Protein AF-A0AAD2MJ11-F1 (afdb_monomer)

Nearest PDB structures (foldseek):
  4pxg-assembly2_B  TM=8.509E-01  e=1.901E-33  Staphylococcus aureus
  4pxg-assembly1_A  TM=8.215E-01  e=5.101E-33  Staphylococcus aureus
  2reu-assembly1_A  TM=8.876E-01  e=6.872E-21  Staphylococcus aureus
  7xm0-assembly2_B  TM=7.958E-01  e=4.486E-22  Staphylococcus aureus
  7xm0-assembly3_C  TM=8.013E-01  e=2.876E-21  Staphylococcus aureus

Organism: Listeria monocytogenes (NCBI:txid1639)

Secondary structure (DSSP, 8-state):
--S-PPPPPHHHHHHHHHHHHHHHHHHHTT-GGG--GGGSSSEEEEEPPTTS-SS--BTTBSS-PPPEEEEE-HHHHHHHHHHHTS----STTTS-S---TTHHHHS-HHHHHHHHHGGGS-BTTB--BHHHHHHHTT----GGGGGGHHHHHHHHHTTPPP-SS----HHHHHTT-EEEEEEEETTEE-S-EEEEE-S-HHHHHH--STT-HHHHHHHHPEEEEEEEEE-PPBPTTSS-B---GGGEEEEEEEEEE--HHHIIIIIHHHHHHHHHHHHH--EEEEEE-TTS-EEEEE-SPPP-SSS-EEEEE-SSS--BS--EEEEEEETTEEEEEEE--EEE-SS--EEES--GGGTTTB-SSEEEPEEEEE-HHHHHHHHGGGG-

Solvent-accessible surface area (backbone atoms only — not comparable to full-atom values): 21725 Å² total; per-residue (Å²): 141,84,89,84,81,84,82,75,50,73,54,56,46,50,50,36,48,53,21,50,49,57,54,49,48,32,48,76,70,41,41,49,49,62,59,34,24,16,78,35,47,40,36,24,46,38,73,63,60,84,91,52,66,85,48,38,87,52,67,94,40,90,69,58,17,63,43,60,41,85,35,69,32,67,50,35,54,52,48,53,44,36,45,74,72,69,62,54,76,84,55,71,84,71,32,45,73,74,86,52,57,71,58,54,76,81,34,53,74,66,54,56,59,47,58,49,50,56,88,49,33,60,49,102,89,47,70,36,21,47,44,54,50,32,59,76,67,66,56,88,78,53,90,84,41,66,90,48,44,67,56,56,51,52,27,55,53,59,67,38,73,94,69,91,66,82,79,69,29,54,60,39,46,26,32,55,46,42,73,42,79,44,56,24,45,80,82,36,68,67,58,62,43,80,70,45,79,55,93,39,50,54,60,59,62,70,49,52,70,81,77,18,76,63,48,53,49,47,37,48,38,22,30,40,38,37,36,31,36,34,63,48,55,68,37,87,100,50,101,47,60,54,82,58,42,71,40,26,28,42,39,43,72,45,79,49,48,63,53,32,64,50,51,74,38,40,33,44,51,43,52,54,54,43,41,48,35,40,66,73,23,38,44,36,36,49,44,60,50,98,86,67,48,78,43,77,47,66,75,58,59,66,67,36,66,72,32,33,38,26,73,44,73,63,45,97,51,87,32,23,29,79,68,48,77,42,83,42,76,59,95,90,37,84,41,82,42,79,47,74,32,35,35,55,46,77,24,56,40,45,72,38,77,63,56,81,93,42,43,85,55,54,31,53,44,23,36,48,29,42,15,42,25,34,17,31,63,37,55,39,69,76,49,52,79,57,75,112

InterPro domains:
  IPR011335 Restriction endonuclease type II-like [SSF52980] (7-85)
  IPR011335 Restriction endonuclease type II-like [SSF52980] (101-387)
  IPR037057 DNA mismatch repair MutH/Type II restriction endonuclease superfamily [G3DSA:3.40.600.10] (3-86)
  IPR037057 DNA mismatch repair MutH/Type II restriction endonuclease superfamily [G3DSA:3.40.600.10] (94-387)

Radius of gyration: 23.98 Å; Cα contacts (8 Å, |Δi|>4): 678; chains: 1; bounding box: 72×64×59 Å

Foldseek 3Di:
DPADDQDQDLLRVLQQVVQVVVCVVCLVVQNNQQAFQQVGFFKGFAADFDVDDQFDDGPPDPDTHGHTDIDGDPLQVVVSCCVRPVVCPPAAQQQALDNDSVVSVVDHPQRSLQVLWVVQADDPVDWDFLVNLCVVLVPDDDPVCLVCSVQVSSCVSSVHDDDPDGRDGSRCRSRVEAEDEFEAEVLAGDDWAFQWFDPFLVVLLPDDLRRDPVLSSLRNYKYWYWYKYAHFADPPPDPDTDSPSRRITTLGIDIDGDGSCCSVPLVNVLSVVVSVCLVVAWAWEWDADPVRHTDIDTDRDDADLSNFKTKDFPDPDWFQADWDWDWDQDPNDTDTDIDDQKHFGPFFHHYHPDDPVCCRGHPRGITGGIGMTGHSVNVSVVCVVSVD

Mean predicted aligned error: 5.8 Å

Structure (mmCIF, N/CA/C/O backbone):
data_AF-A0AAD2MJ11-F1
#
_entry.id   AF-A0AAD2MJ11-F1
#
loop_
_atom_site.group_PDB
_atom_site.id
_atom_site.type_symbol
_atom_site.label_atom_id
_atom_site.label_alt_id
_atom_site.label_comp_id
_atom_site.label_asym_id
_atom_site.label_entity_id
_atom_site.label_seq_id
_atom_site.pdbx_PDB_ins_code
_atom_site.Cartn_x
_atom_site.Cartn_y
_atom_site.Cartn_z
_atom_site.occupancy
_atom_site.B_iso_or_equiv
_atom_site.auth_seq_id
_atom_site.auth_comp_id
_atom_site.auth_asym_id
_atom_site.auth_atom_id
_atom_site.pdbx_PDB_model_num
ATOM 1 N N . PRO A 1 1 ? -9.652 -39.183 17.013 1.00 46.72 1 PRO A N 1
ATOM 2 C CA . PRO A 1 1 ? -9.533 -37.733 16.743 1.00 46.72 1 PRO A CA 1
ATOM 3 C C . PRO A 1 1 ? -10.432 -36.930 17.698 1.00 46.72 1 PRO A C 1
ATOM 5 O O . PRO A 1 1 ? -11.468 -36.403 17.315 1.00 46.72 1 PRO A O 1
ATOM 8 N N . LYS A 1 2 ? -10.053 -36.911 18.975 1.00 45.97 2 LYS A N 1
ATOM 9 C CA . LYS A 1 2 ? -10.355 -35.792 19.868 1.00 45.97 2 LYS A CA 1
ATOM 10 C C . LYS A 1 2 ? -9.049 -34.991 19.938 1.00 45.97 2 LYS A C 1
ATOM 12 O O . LYS A 1 2 ? -7.996 -35.610 19.809 1.00 45.97 2 LYS A O 1
ATOM 17 N N . ASP A 1 3 ? -9.155 -33.670 20.049 1.00 58.31 3 ASP A N 1
ATOM 18 C CA . ASP A 1 3 ? -8.056 -32.694 20.216 1.00 58.31 3 ASP A CA 1
ATOM 19 C C . ASP A 1 3 ? -7.614 -31.948 18.936 1.00 58.31 3 ASP A C 1
ATOM 21 O O . ASP A 1 3 ? -6.434 -31.731 18.678 1.00 58.31 3 ASP A O 1
ATOM 25 N N . THR A 1 4 ? -8.566 -31.514 18.099 1.00 69.62 4 THR A N 1
ATOM 26 C CA . THR A 1 4 ? -8.324 -30.477 17.061 1.00 69.62 4 THR A CA 1
ATOM 27 C C . THR A 1 4 ? -9.515 -29.520 16.947 1.00 69.62 4 THR A C 1
ATOM 29 O O . THR A 1 4 ? -9.911 -29.110 15.858 1.00 69.62 4 THR A O 1
ATOM 32 N N . VAL A 1 5 ? -10.154 -29.213 18.077 1.00 81.44 5 VAL A N 1
ATOM 33 C CA . VAL A 1 5 ? -11.153 -28.141 18.135 1.00 81.44 5 VAL A CA 1
ATOM 34 C C . VAL A 1 5 ? -10.381 -26.840 18.305 1.00 81.44 5 VAL A C 1
ATOM 36 O O . VAL A 1 5 ? -9.675 -26.683 19.295 1.00 81.44 5 VAL A O 1
ATOM 39 N N . LEU A 1 6 ? -10.478 -25.949 17.318 1.00 84.88 6 LEU A N 1
ATOM 40 C CA . LEU A 1 6 ? -9.969 -24.589 17.449 1.00 84.88 6 LEU A CA 1
ATOM 41 C C . LEU A 1 6 ? -11.028 -23.750 18.161 1.00 84.88 6 LEU A C 1
ATOM 43 O O . LEU A 1 6 ? -12.144 -23.600 17.661 1.00 84.88 6 LEU A O 1
ATOM 47 N N . GLU A 1 7 ? -10.680 -23.218 19.324 1.00 88.31 7 GLU A N 1
ATOM 48 C CA . GLU A 1 7 ? -11.548 -22.340 20.099 1.00 88.31 7 GLU A CA 1
ATOM 49 C C . GLU A 1 7 ? -11.386 -20.895 19.623 1.00 88.31 7 GLU A C 1
ATOM 51 O O . GLU A 1 7 ? -10.276 -20.394 19.446 1.00 88.31 7 GLU A O 1
ATOM 56 N N . ILE A 1 8 ? -12.498 -20.203 19.401 1.00 91.81 8 ILE A N 1
ATOM 57 C CA . ILE A 1 8 ?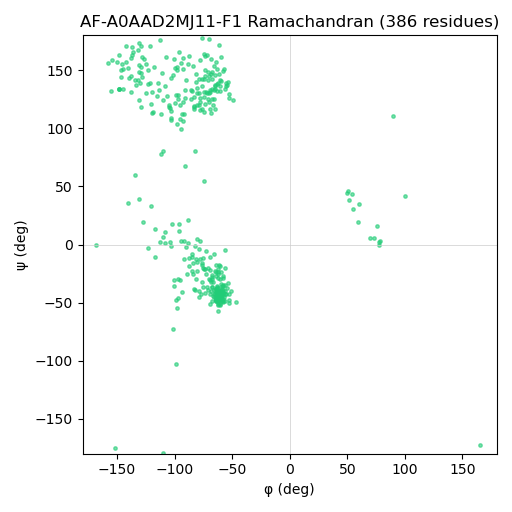 -12.491 -18.782 19.048 1.00 91.81 8 ILE A CA 1
ATOM 58 C C . ILE A 1 8 ? -12.741 -18.000 20.333 1.00 91.81 8 ILE A C 1
ATOM 60 O O . ILE A 1 8 ? -13.725 -18.252 21.023 1.00 91.81 8 ILE A O 1
ATOM 64 N N . SER A 1 9 ? -11.849 -17.062 20.660 1.00 91.25 9 SER A N 1
ATOM 65 C CA . SER A 1 9 ? -12.023 -16.204 21.836 1.00 91.25 9 SER A CA 1
ATOM 66 C C . SER A 1 9 ? -13.232 -15.277 21.676 1.00 91.25 9 SER A C 1
ATOM 68 O O . SER A 1 9 ? -13.556 -14.885 20.556 1.00 91.25 9 SER A O 1
ATOM 70 N N . ASP A 1 10 ? -13.850 -14.840 22.778 1.00 91.75 10 ASP A N 1
ATOM 71 C CA . ASP A 1 10 ? -14.980 -13.893 22.734 1.00 91.75 10 ASP A CA 1
ATOM 72 C C . ASP A 1 10 ? -14.640 -12.609 21.956 1.00 91.75 10 ASP A C 1
ATOM 74 O O . ASP A 1 10 ? -15.459 -12.087 21.200 1.00 91.75 10 ASP A O 1
ATOM 78 N N . LYS A 1 11 ? -13.394 -12.130 22.098 1.00 92.38 11 LYS A N 1
ATOM 79 C CA . LYS A 1 11 ? -12.857 -10.985 21.350 1.00 92.38 11 LYS A CA 1
ATOM 80 C C . LYS A 1 11 ? -12.868 -11.250 19.842 1.00 92.38 11 LYS A C 1
ATOM 82 O O . LYS A 1 11 ? -13.359 -10.427 19.075 1.00 92.38 11 LYS A O 1
ATOM 87 N N . ASP A 1 12 ? -12.314 -12.386 19.419 1.00 94.75 12 ASP A N 1
ATOM 88 C CA . ASP A 1 12 ? -12.241 -12.739 18.000 1.00 94.75 12 ASP A CA 1
ATOM 89 C C . ASP A 1 12 ? -13.630 -13.019 17.415 1.00 94.75 12 ASP A C 1
ATOM 91 O O . ASP A 1 12 ? -13.901 -12.656 16.271 1.00 94.75 12 ASP A O 1
ATOM 95 N N . PHE A 1 13 ? -14.521 -13.628 18.203 1.00 95.62 13 PHE A N 1
ATOM 96 C CA . PHE A 1 13 ? -15.889 -13.924 17.798 1.00 95.62 13 PHE A CA 1
ATOM 97 C C . PHE A 1 13 ? -16.686 -12.650 17.507 1.00 95.62 13 PHE A C 1
ATOM 99 O O . PHE A 1 13 ? -17.352 -12.583 16.474 1.00 95.62 13 PHE A O 1
ATOM 106 N N . GLU A 1 14 ? -16.583 -11.619 18.354 1.00 96.69 14 GLU A N 1
ATOM 107 C CA . GLU A 1 14 ? -17.285 -10.355 18.103 1.00 96.69 14 GLU A CA 1
ATOM 108 C C . GLU A 1 14 ? -16.776 -9.675 16.820 1.00 96.69 14 GLU A C 1
ATOM 110 O O . GLU A 1 14 ? -17.580 -9.187 16.030 1.00 96.69 14 GLU A O 1
ATOM 115 N N . ILE A 1 15 ? -15.467 -9.726 16.536 1.00 97.62 15 ILE A N 1
ATOM 116 C CA . ILE A 1 15 ? -14.908 -9.199 15.276 1.00 97.62 15 ILE A CA 1
ATOM 117 C C . ILE A 1 15 ? -15.440 -9.983 14.066 1.00 97.62 15 ILE A C 1
ATOM 119 O O . ILE A 1 15 ? -15.871 -9.381 13.084 1.00 97.62 15 ILE A O 1
ATOM 123 N N . ILE A 1 16 ? -15.467 -11.319 14.136 1.00 98.06 16 ILE A N 1
ATOM 124 C CA . ILE A 1 16 ? -16.016 -12.173 13.067 1.00 98.06 16 ILE A CA 1
ATOM 125 C C . ILE A 1 16 ? -17.497 -11.867 12.823 1.00 98.06 16 ILE A C 1
ATOM 127 O O . ILE A 1 16 ? -17.944 -11.816 11.675 1.00 98.06 16 ILE A O 1
ATOM 131 N N . LYS A 1 17 ? -18.264 -11.653 13.892 1.00 97.75 17 LYS A N 1
ATOM 132 C CA . LYS A 1 17 ? -19.680 -11.298 13.813 1.00 97.75 17 LYS A CA 1
ATOM 133 C C . LYS A 1 17 ? -19.877 -9.939 13.138 1.00 97.75 17 LYS A C 1
ATOM 135 O O . LYS A 1 17 ? -20.655 -9.861 12.191 1.00 97.75 17 LYS A O 1
ATOM 140 N N . GLN A 1 18 ? -19.134 -8.908 13.545 1.00 97.88 18 GLN A N 1
ATOM 141 C CA . GLN A 1 18 ? -19.165 -7.591 12.895 1.00 97.88 18 GLN A CA 1
ATOM 142 C C . GLN A 1 18 ? -18.796 -7.669 11.406 1.00 97.88 18 GLN A C 1
ATOM 144 O O . GLN A 1 18 ? -19.429 -7.028 10.564 1.00 97.88 18 GLN A O 1
ATOM 149 N N . ASP A 1 19 ? -17.788 -8.474 11.058 1.00 98.50 19 ASP A N 1
ATOM 150 C CA . ASP A 1 19 ? -17.393 -8.698 9.668 1.00 98.50 19 ASP A CA 1
ATOM 151 C C . ASP A 1 19 ? -18.526 -9.341 8.855 1.00 98.50 19 ASP A C 1
ATOM 153 O O . ASP A 1 19 ? -18.838 -8.893 7.747 1.00 98.50 19 ASP A O 1
ATOM 157 N N . TRP A 1 20 ? -19.177 -10.367 9.414 1.00 98.44 20 TRP A N 1
ATOM 158 C CA . TRP A 1 20 ? -20.329 -11.014 8.792 1.00 98.44 20 TRP A CA 1
ATOM 159 C C . TRP A 1 20 ? -21.498 -10.042 8.608 1.00 98.44 20 TRP A C 1
ATOM 161 O O . TRP A 1 20 ? -22.107 -10.020 7.537 1.00 98.44 20 TRP A O 1
ATOM 171 N N . GLU A 1 21 ? -21.794 -9.213 9.612 1.00 98.00 21 GLU A N 1
ATOM 172 C CA . GLU A 1 21 ? -22.843 -8.191 9.548 1.00 98.00 21 GLU A CA 1
ATOM 173 C C . GLU A 1 21 ? -22.541 -7.157 8.458 1.00 98.00 21 GLU A C 1
ATOM 175 O O . GLU A 1 21 ? -23.427 -6.814 7.674 1.00 98.00 21 GLU A O 1
ATOM 180 N N . LYS A 1 22 ? -21.282 -6.714 8.338 1.00 97.44 22 LYS A N 1
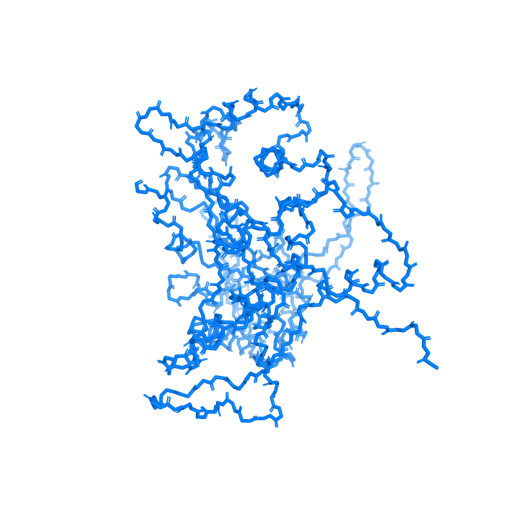ATOM 181 C CA . LYS A 1 22 ? -20.842 -5.774 7.297 1.00 97.44 22 LYS A CA 1
ATOM 182 C C . LYS A 1 22 ? -21.026 -6.346 5.891 1.00 97.44 22 LYS A C 1
ATOM 184 O O . LYS A 1 22 ? -21.562 -5.661 5.020 1.00 97.44 22 LYS A O 1
ATOM 189 N N . ILE A 1 23 ? -20.626 -7.601 5.675 1.00 97.69 23 ILE A N 1
ATOM 190 C CA . ILE A 1 23 ? -20.818 -8.296 4.393 1.00 97.69 23 ILE A CA 1
ATOM 191 C C . ILE A 1 23 ? -22.315 -8.462 4.100 1.00 97.69 23 ILE A C 1
ATOM 193 O O . ILE A 1 23 ? -22.780 -8.122 3.012 1.00 97.69 23 ILE A O 1
ATOM 197 N N . SER A 1 24 ? -23.081 -8.943 5.081 1.00 97.44 24 SER A N 1
ATOM 198 C CA . SER A 1 24 ? -24.516 -9.209 4.937 1.00 97.44 24 SER A CA 1
ATOM 199 C C . SER A 1 24 ? -25.308 -7.937 4.654 1.00 97.44 24 SER A C 1
ATOM 201 O O . SER A 1 24 ? -26.220 -7.952 3.831 1.00 97.44 24 SER A O 1
ATOM 203 N N . LYS A 1 25 ? -24.933 -6.815 5.277 1.00 97.62 25 LYS A N 1
ATOM 204 C CA . LYS A 1 25 ? -25.533 -5.504 5.023 1.00 97.62 25 LYS A CA 1
ATOM 205 C C . LYS A 1 25 ? -25.407 -5.103 3.554 1.00 97.62 25 LYS A C 1
ATOM 207 O O . LYS A 1 25 ? -26.414 -4.761 2.948 1.00 97.62 25 LYS A O 1
ATOM 212 N N . LEU A 1 26 ? -24.213 -5.194 2.964 1.00 96.69 26 LEU A N 1
ATOM 213 C CA . LEU A 1 26 ? -24.007 -4.839 1.553 1.00 96.69 26 LEU A CA 1
ATOM 214 C C . LEU A 1 26 ? -24.791 -5.747 0.601 1.00 96.69 26 LEU A C 1
ATOM 216 O O . LEU A 1 26 ? -25.353 -5.264 -0.378 1.00 96.69 26 LEU A O 1
ATOM 220 N N . ILE A 1 27 ? -24.887 -7.043 0.908 1.00 95.38 27 ILE A N 1
ATOM 221 C CA . ILE A 1 27 ? -25.706 -7.980 0.126 1.00 95.38 27 ILE A CA 1
ATOM 222 C C . ILE A 1 27 ? -27.191 -7.597 0.207 1.00 95.38 27 ILE A C 1
ATOM 224 O O . ILE A 1 27 ? -27.858 -7.507 -0.822 1.00 95.38 27 ILE A O 1
ATOM 228 N N . ASN A 1 28 ? -27.703 -7.331 1.410 1.00 95.94 28 ASN A N 1
ATOM 229 C CA . ASN A 1 28 ? -29.107 -6.971 1.629 1.00 95.94 28 ASN A CA 1
ATOM 230 C C . ASN A 1 28 ? -29.467 -5.597 1.038 1.00 95.94 28 ASN A C 1
ATOM 232 O O . ASN A 1 28 ? -30.601 -5.388 0.615 1.00 95.94 28 ASN A O 1
ATOM 236 N N . GLU A 1 29 ? -28.507 -4.674 0.968 1.00 96.62 29 GLU A N 1
ATOM 237 C CA . GLU A 1 29 ? -28.655 -3.373 0.308 1.00 96.62 29 GLU A CA 1
ATOM 238 C C . GLU A 1 29 ? -28.498 -3.437 -1.222 1.00 96.62 29 GLU A C 1
ATOM 240 O O . GLU A 1 29 ? -28.555 -2.395 -1.870 1.00 96.62 29 GLU A O 1
ATOM 245 N N . SER A 1 30 ? -28.339 -4.628 -1.817 1.00 96.50 30 SER A N 1
ATOM 246 C CA . SER A 1 30 ? -28.119 -4.804 -3.266 1.00 96.50 30 SER A CA 1
ATOM 247 C C . SER A 1 30 ? -26.848 -4.105 -3.783 1.00 96.50 30 SER A C 1
ATOM 249 O O . SER A 1 30 ? -26.834 -3.589 -4.900 1.00 96.50 30 SER A O 1
ATOM 251 N N . LYS A 1 31 ? -25.796 -4.079 -2.950 1.00 96.12 31 LYS A N 1
ATOM 252 C CA . LYS A 1 31 ? -24.481 -3.459 -3.203 1.00 96.12 31 LYS A CA 1
ATOM 253 C C . LYS A 1 31 ? -23.336 -4.473 -3.129 1.00 96.12 31 LYS A C 1
ATOM 255 O O . LYS A 1 31 ? -22.232 -4.172 -2.664 1.00 96.12 31 LYS A O 1
ATOM 260 N N . ALA A 1 32 ? -23.577 -5.721 -3.524 1.00 95.38 32 ALA A N 1
ATOM 261 C CA . ALA A 1 32 ? -22.565 -6.773 -3.439 1.00 95.38 32 ALA A CA 1
ATOM 262 C C . ALA A 1 32 ? -21.336 -6.502 -4.337 1.00 95.38 32 ALA A C 1
ATOM 264 O O . ALA A 1 32 ? -20.279 -7.102 -4.143 1.00 95.38 32 ALA A O 1
ATOM 265 N N . GLU A 1 33 ? -21.448 -5.604 -5.316 1.00 93.75 33 GLU A N 1
ATOM 266 C CA . GLU A 1 33 ? -20.359 -5.163 -6.191 1.00 93.75 33 GLU A CA 1
ATOM 267 C C . GLU A 1 33 ? -19.309 -4.328 -5.457 1.00 93.75 33 GLU A C 1
ATOM 269 O O . GLU A 1 33 ? -18.166 -4.269 -5.906 1.00 93.75 33 GLU A O 1
ATOM 274 N N . GLU A 1 34 ? -19.674 -3.722 -4.325 1.00 95.19 34 GLU A N 1
ATOM 275 C CA . GLU A 1 34 ? -18.769 -2.937 -3.484 1.00 95.19 34 GLU A CA 1
ATOM 276 C C . GLU A 1 34 ? -17.921 -3.820 -2.559 1.00 95.19 34 GLU A C 1
ATOM 278 O O . GLU A 1 34 ? -16.953 -3.342 -1.962 1.00 95.19 34 GLU A O 1
ATOM 283 N N . LEU A 1 35 ? -18.259 -5.111 -2.436 1.00 95.31 35 LEU A N 1
ATOM 284 C CA . LEU A 1 35 ? -17.518 -6.047 -1.599 1.00 95.31 35 LEU A CA 1
ATOM 285 C C . LEU A 1 35 ? -16.065 -6.157 -2.071 1.00 95.31 35 LEU A C 1
ATOM 287 O O . LEU A 1 35 ? -15.802 -6.334 -3.262 1.00 95.31 35 LEU A O 1
ATOM 291 N N . SER A 1 36 ? -15.139 -6.143 -1.116 1.00 93.62 36 SER A N 1
ATOM 292 C CA . SER A 1 36 ? -13.732 -6.522 -1.275 1.00 93.62 36 SER A CA 1
ATOM 293 C C . SER A 1 36 ? -13.231 -7.191 -0.000 1.00 93.62 36 SER A C 1
ATOM 295 O O . SER A 1 36 ? -13.722 -6.911 1.094 1.00 93.62 36 SER A O 1
ATOM 297 N N . GLU A 1 37 ? -12.260 -8.097 -0.107 1.00 94.69 37 GLU A N 1
ATOM 298 C CA . GLU A 1 37 ? -11.766 -8.831 1.065 1.00 94.69 37 GLU A CA 1
ATOM 299 C C . GLU A 1 37 ? -11.084 -7.914 2.105 1.00 94.69 37 GLU A C 1
ATOM 301 O O . GLU A 1 37 ? -11.078 -8.193 3.307 1.00 94.69 37 GLU A O 1
ATOM 306 N N . GLY A 1 38 ? -10.520 -6.791 1.666 1.00 94.75 38 GLY A N 1
ATOM 307 C CA . GLY A 1 38 ? -9.890 -5.783 2.512 1.00 94.75 38 GLY A CA 1
ATOM 308 C C . GLY A 1 38 ? -10.872 -4.943 3.328 1.00 94.75 38 GLY A C 1
ATOM 309 O O . GLY A 1 38 ? -10.425 -4.141 4.143 1.00 94.75 38 GLY A O 1
ATOM 310 N N . MET A 1 39 ? -12.188 -5.092 3.144 1.00 95.50 39 MET A N 1
ATOM 311 C CA . MET A 1 39 ? -13.176 -4.286 3.866 1.00 95.50 39 MET A CA 1
ATOM 312 C C . MET A 1 39 ? -13.456 -4.791 5.290 1.00 95.50 39 MET A C 1
ATOM 314 O O . MET A 1 39 ? -13.891 -4.015 6.140 1.00 95.50 39 MET A O 1
ATOM 318 N N . THR A 1 40 ? -13.193 -6.066 5.569 1.00 97.38 40 THR A N 1
ATOM 319 C CA . THR A 1 40 ? -13.406 -6.739 6.863 1.00 97.38 40 THR A CA 1
ATOM 320 C C . THR A 1 40 ? -12.077 -7.133 7.514 1.00 97.38 40 THR A C 1
ATOM 322 O O . THR A 1 40 ? -11.005 -6.858 6.965 1.00 97.38 40 THR A O 1
ATOM 325 N N . ASN A 1 41 ? -12.125 -7.677 8.729 1.00 97.62 41 ASN A N 1
ATOM 326 C CA . ASN A 1 41 ? -10.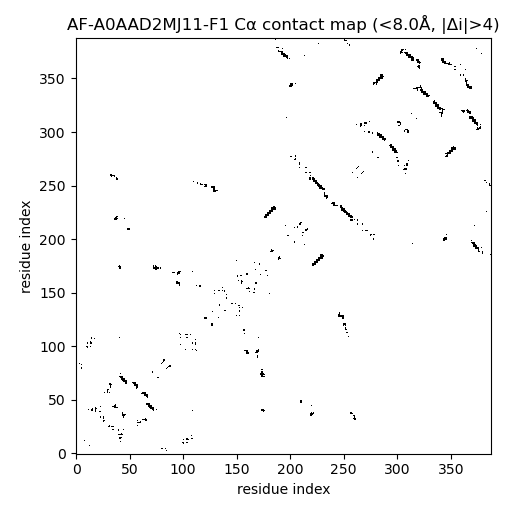962 -7.957 9.564 1.00 97.62 41 ASN A CA 1
ATOM 327 C C . ASN A 1 41 ? -10.564 -9.435 9.542 1.00 97.62 41 ASN A C 1
ATOM 329 O O . ASN A 1 41 ? -9.552 -9.765 8.942 1.00 97.62 41 ASN A O 1
ATOM 333 N N . TYR A 1 42 ? -11.306 -10.337 10.173 1.00 97.75 42 TYR A N 1
ATOM 334 C CA . TYR A 1 42 ? -10.960 -11.760 10.276 1.00 97.75 42 TYR A CA 1
ATOM 335 C C . TYR A 1 42 ? -11.734 -12.615 9.276 1.00 97.75 42 TYR A C 1
ATOM 337 O O . TYR A 1 42 ? -11.162 -13.558 8.725 1.00 97.75 42 TYR A O 1
ATOM 345 N N . LEU A 1 43 ? -12.996 -12.265 9.005 1.00 97.94 43 LEU A N 1
ATOM 346 C CA . LEU A 1 43 ? -13.840 -12.929 8.013 1.00 97.94 43 LEU A CA 1
ATOM 347 C C . LEU A 1 43 ? -13.929 -12.080 6.738 1.00 97.94 43 LEU A C 1
ATOM 349 O O . LEU A 1 43 ? -14.589 -11.047 6.697 1.00 97.94 43 LEU A O 1
ATOM 353 N N . GLY A 1 44 ? -13.255 -12.519 5.684 1.00 95.88 44 GLY A N 1
ATOM 354 C CA . GLY A 1 44 ? -13.265 -11.928 4.352 1.00 95.88 44 GLY A CA 1
ATOM 355 C C . GLY A 1 44 ? -14.382 -12.453 3.453 1.00 95.88 44 GLY A C 1
ATOM 356 O O . GLY A 1 44 ? -14.946 -13.525 3.675 1.00 95.88 44 GLY A O 1
ATOM 357 N N . ALA A 1 45 ? -14.652 -11.700 2.388 1.00 94.62 45 ALA A N 1
ATOM 358 C CA . ALA A 1 45 ? -15.395 -12.163 1.222 1.00 94.62 45 ALA A CA 1
ATOM 359 C C . ALA A 1 45 ? -14.428 -12.268 0.029 1.00 94.62 45 ALA A C 1
ATOM 361 O O . ALA A 1 45 ? -14.356 -11.345 -0.782 1.00 94.62 45 ALA A O 1
ATOM 362 N N . CYS A 1 46 ? -13.645 -13.346 -0.069 1.00 91.31 46 CYS A N 1
ATOM 363 C CA . CYS A 1 46 ? -12.665 -13.512 -1.147 1.00 91.31 46 CYS A CA 1
ATOM 364 C C . CYS A 1 46 ? -13.350 -13.770 -2.494 1.00 91.31 46 CYS A C 1
ATOM 366 O O . CYS A 1 46 ? -14.428 -14.370 -2.556 1.00 91.31 46 CYS A O 1
ATOM 368 N N . THR A 1 47 ? -12.738 -13.324 -3.593 1.00 87.88 47 THR A N 1
ATOM 369 C CA . THR A 1 47 ? -13.238 -13.673 -4.932 1.00 87.88 47 THR A CA 1
ATOM 370 C C . THR A 1 47 ? -13.006 -15.148 -5.252 1.00 87.88 47 THR A C 1
ATOM 372 O O . THR A 1 47 ? -12.006 -15.739 -4.851 1.00 87.88 47 THR A O 1
ATOM 375 N N . LYS A 1 48 ? -13.935 -15.765 -5.991 1.00 81.31 48 LYS A N 1
ATOM 376 C CA . LYS A 1 48 ? -13.716 -17.099 -6.568 1.00 81.31 48 LYS A CA 1
ATOM 377 C C . LYS A 1 48 ? -12.993 -16.959 -7.914 1.00 81.31 48 LYS A C 1
ATOM 379 O O . LYS A 1 48 ? -13.474 -16.238 -8.786 1.00 81.31 48 LYS A O 1
ATOM 384 N N . ALA A 1 49 ? -11.855 -17.643 -8.051 1.00 59.66 49 ALA A N 1
ATOM 385 C CA . ALA A 1 49 ? -10.969 -17.616 -9.220 1.00 59.66 49 ALA A CA 1
ATOM 386 C C . ALA A 1 49 ? -11.620 -18.113 -10.535 1.00 59.66 49 ALA A C 1
ATOM 388 O O . ALA A 1 49 ? -12.724 -18.665 -10.546 1.00 59.66 49 ALA A O 1
ATOM 389 N N . ALA A 1 50 ? -10.887 -17.925 -11.642 1.00 54.75 50 ALA A N 1
ATOM 390 C CA . ALA A 1 50 ? -11.299 -17.932 -13.055 1.00 54.75 50 ALA A CA 1
ATOM 391 C C . ALA A 1 50 ? -12.023 -19.180 -13.615 1.00 54.75 50 ALA A C 1
ATOM 393 O O . ALA A 1 50 ? -12.464 -19.158 -14.762 1.00 54.75 50 ALA A O 1
ATOM 394 N N . THR A 1 51 ? -12.189 -20.261 -12.848 1.00 52.84 51 THR A N 1
ATOM 395 C CA . THR A 1 51 ? -12.986 -21.427 -13.278 1.00 52.84 51 THR A CA 1
ATOM 396 C C . THR A 1 51 ? -14.500 -21.209 -13.135 1.00 52.84 51 THR A C 1
ATOM 398 O O . THR A 1 51 ? -15.277 -22.090 -13.498 1.00 52.84 51 THR A O 1
ATOM 401 N N . GLY A 1 52 ? -14.931 -20.068 -12.581 1.00 56.88 52 GLY A N 1
ATOM 402 C CA . GLY A 1 52 ? -16.333 -19.655 -12.449 1.00 56.88 52 GLY A CA 1
ATOM 403 C C . GLY A 1 52 ? -16.725 -18.482 -13.356 1.00 56.88 52 GLY A C 1
ATOM 404 O O . GLY A 1 52 ? -15.917 -17.956 -14.117 1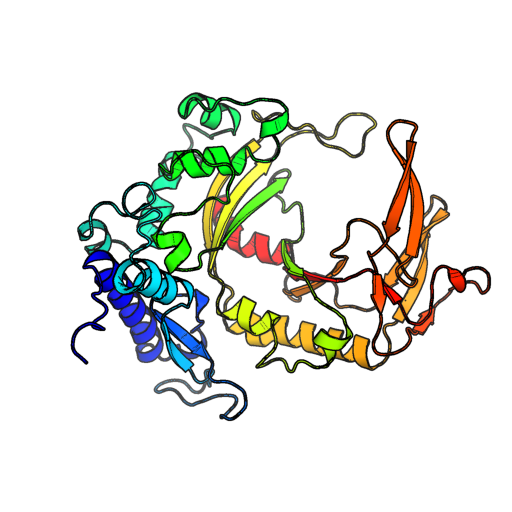.00 56.88 52 GLY A O 1
ATOM 405 N N . ALA A 1 53 ? -17.987 -18.051 -13.272 1.00 62.44 53 ALA A N 1
ATOM 406 C CA . ALA A 1 53 ? -18.469 -16.882 -14.009 1.00 62.44 53 ALA A CA 1
ATOM 407 C C . ALA A 1 53 ? -17.719 -15.605 -13.582 1.00 62.44 53 ALA A C 1
ATOM 409 O O . ALA A 1 53 ? -17.509 -15.383 -12.393 1.00 62.44 53 ALA A O 1
ATOM 410 N N . GLU A 1 54 ? -17.355 -14.731 -14.531 1.00 76.44 54 GLU A N 1
ATOM 411 C CA . GLU A 1 54 ? -16.638 -13.481 -14.211 1.00 76.44 54 GLU A CA 1
ATOM 412 C C . GLU A 1 54 ? -17.459 -12.570 -13.283 1.00 76.44 54 GLU A C 1
ATOM 414 O O . GLU A 1 54 ? -16.881 -11.841 -12.475 1.00 76.44 54 GLU A O 1
ATOM 419 N N . PHE A 1 55 ? -18.787 -12.653 -13.378 1.00 86.50 55 PHE A N 1
ATOM 420 C CA . PHE A 1 55 ? -19.750 -11.932 -12.558 1.00 86.50 55 PHE A CA 1
ATOM 421 C C . PHE A 1 55 ? -20.966 -12.816 -12.243 1.00 86.50 55 PHE A C 1
ATOM 423 O O . PHE A 1 55 ? -21.274 -13.745 -12.990 1.00 86.50 55 PHE A O 1
ATOM 430 N N . THR A 1 56 ? -21.678 -12.506 -11.161 1.00 90.19 56 THR A N 1
ATOM 431 C CA . THR A 1 56 ? -22.921 -13.178 -10.746 1.00 90.19 56 THR A CA 1
ATOM 432 C C . THR A 1 56 ? -24.075 -12.179 -10.648 1.00 90.19 56 THR A C 1
ATOM 434 O O . THR A 1 56 ? -23.872 -10.976 -10.772 1.00 90.19 56 THR A O 1
ATOM 437 N N . THR A 1 57 ? -25.301 -12.662 -10.467 1.00 92.12 57 THR A N 1
ATOM 438 C CA . THR A 1 57 ? -26.468 -11.820 -10.173 1.00 92.12 57 THR A CA 1
ATOM 439 C C . THR A 1 57 ? -26.562 -11.516 -8.681 1.00 92.12 57 THR A C 1
ATOM 441 O O . THR A 1 57 ? -26.146 -12.328 -7.853 1.00 92.12 57 THR A O 1
ATOM 444 N N . GLN A 1 58 ? -27.182 -10.388 -8.351 1.00 93.12 58 GLN A N 1
ATOM 445 C CA . GLN A 1 58 ? -27.659 -10.066 -7.008 1.00 93.12 58 GLN A CA 1
ATOM 446 C C . GLN A 1 58 ? -29.140 -9.683 -7.070 1.00 93.12 58 GLN A C 1
ATOM 448 O O . GLN A 1 58 ? -29.660 -9.358 -8.136 1.00 93.12 58 GLN A O 1
ATOM 453 N N . VAL A 1 59 ? -29.833 -9.763 -5.939 1.00 91.56 59 VAL A N 1
ATOM 454 C CA . VAL A 1 59 ? -31.227 -9.313 -5.843 1.00 91.56 59 VAL A CA 1
ATOM 455 C C . VAL A 1 59 ? -31.245 -7.783 -5.856 1.00 91.56 59 VAL A C 1
ATOM 457 O O . VAL A 1 59 ? -30.327 -7.172 -5.329 1.00 91.56 59 VAL A O 1
ATOM 460 N N . GLY A 1 60 ? -32.262 -7.168 -6.464 1.00 91.44 60 GLY A N 1
ATOM 461 C CA . GLY A 1 60 ? -32.520 -5.725 -6.337 1.00 91.44 60 GLY A CA 1
ATOM 462 C C . GLY A 1 60 ? -31.626 -4.786 -7.158 1.00 91.44 60 GLY A C 1
ATOM 463 O O . GLY A 1 60 ? -31.850 -3.580 -7.120 1.00 91.44 60 GLY A O 1
ATOM 464 N N . SER A 1 61 ? -30.663 -5.301 -7.930 1.00 93.38 61 SER A N 1
ATOM 465 C CA . SER A 1 61 ? -29.786 -4.497 -8.794 1.00 93.38 61 SER A CA 1
ATOM 466 C C . SER A 1 61 ? -29.414 -5.248 -10.076 1.00 93.38 61 SER A C 1
ATOM 468 O O . SER A 1 61 ? -29.205 -6.461 -10.062 1.00 93.38 61 SER A O 1
ATOM 470 N N . GLU A 1 62 ? -29.307 -4.523 -11.194 1.00 93.38 62 GLU A N 1
ATOM 471 C CA . GLU A 1 62 ? -28.796 -5.062 -12.466 1.00 93.38 62 GLU A CA 1
ATOM 472 C C . GLU A 1 62 ? -27.261 -5.112 -12.513 1.00 93.38 62 GLU A C 1
ATOM 474 O O . GLU A 1 62 ? -26.681 -5.797 -13.364 1.00 93.38 62 GLU A O 1
ATOM 479 N N . ILE A 1 63 ? -26.588 -4.404 -11.598 1.00 91.38 63 ILE A N 1
ATOM 480 C CA . ILE A 1 63 ? -25.130 -4.407 -11.502 1.00 91.38 63 ILE A CA 1
ATOM 481 C C . ILE A 1 63 ? -24.688 -5.798 -11.060 1.00 91.38 63 ILE A C 1
ATOM 483 O O . ILE A 1 63 ? -25.140 -6.323 -10.043 1.00 91.38 63 ILE A O 1
ATOM 487 N N . LYS A 1 64 ? -23.795 -6.411 -11.839 1.00 90.94 64 LYS A N 1
ATOM 488 C CA . LYS A 1 64 ? -23.333 -7.776 -11.592 1.00 90.94 64 LYS A CA 1
ATOM 489 C C . LYS A 1 64 ? -22.053 -7.764 -10.747 1.00 90.94 64 LYS A C 1
ATOM 491 O O . LYS A 1 64 ? -21.020 -7.324 -11.254 1.00 90.94 64 LYS A O 1
ATOM 496 N N . PRO A 1 65 ? -22.076 -8.243 -9.491 1.00 91.44 65 PRO A N 1
ATOM 497 C CA . PRO A 1 65 ? -20.883 -8.322 -8.652 1.00 91.44 65 PRO A CA 1
ATOM 498 C C . PRO A 1 65 ? -19.944 -9.459 -9.066 1.00 91.44 65 PRO A C 1
ATOM 500 O O . PRO A 1 65 ? -20.334 -10.410 -9.750 1.00 91.44 65 PRO A O 1
ATOM 503 N N . LYS A 1 66 ? -18.700 -9.405 -8.582 1.00 89.31 66 LYS A N 1
ATOM 504 C CA . LYS A 1 66 ? -17.797 -10.564 -8.596 1.00 89.31 66 LYS A CA 1
ATOM 505 C C . LYS A 1 66 ? -18.345 -11.674 -7.684 1.00 89.31 66 LYS A C 1
ATOM 507 O O . LYS A 1 66 ? -18.770 -11.366 -6.571 1.00 89.31 66 LYS A O 1
ATOM 512 N N . PRO A 1 67 ? -18.312 -12.958 -8.089 1.00 90.81 67 PRO A N 1
ATOM 513 C CA . PRO A 1 67 ? -18.666 -14.044 -7.182 1.00 90.81 67 PRO A CA 1
ATOM 514 C C . PRO A 1 67 ? -17.652 -14.138 -6.039 1.00 90.81 67 PRO A C 1
ATOM 516 O O . PRO A 1 67 ? -16.438 -14.143 -6.264 1.00 90.81 67 PRO A O 1
ATOM 519 N N . ARG A 1 68 ? -18.157 -14.245 -4.808 1.00 92.44 68 ARG A N 1
ATOM 520 C CA . ARG A 1 68 ? -17.343 -14.301 -3.590 1.00 92.44 68 ARG A CA 1
ATOM 521 C C . ARG A 1 68 ? -17.707 -15.499 -2.710 1.00 92.44 68 ARG A C 1
ATOM 523 O O . ARG A 1 68 ? -18.764 -16.111 -2.871 1.00 92.44 68 ARG A O 1
ATOM 530 N N . ALA A 1 69 ? -16.806 -15.861 -1.807 1.00 93.44 69 ALA A N 1
ATOM 531 C CA . ALA A 1 69 ? -17.036 -16.807 -0.719 1.00 93.44 69 ALA A CA 1
ATOM 532 C C . ALA A 1 69 ? -16.548 -16.213 0.598 1.00 93.44 69 ALA A C 1
ATOM 534 O O . ALA A 1 69 ? -15.630 -15.399 0.611 1.00 93.44 69 ALA A O 1
ATOM 535 N N . TYR A 1 70 ? -17.135 -16.666 1.703 1.00 96.31 70 TYR A N 1
ATOM 536 C CA . TYR A 1 70 ? -16.550 -16.417 3.011 1.00 96.31 70 TYR A CA 1
ATOM 537 C C . TYR A 1 70 ? -15.197 -17.122 3.124 1.00 96.31 70 TYR A C 1
ATOM 539 O O . TYR A 1 70 ? -15.072 -18.302 2.785 1.00 96.31 70 TYR A O 1
ATOM 547 N N . SER A 1 71 ? -14.204 -16.405 3.630 1.00 94.94 71 SER A N 1
ATOM 548 C CA . SER A 1 71 ? -12.879 -16.931 3.942 1.00 94.94 71 SER A CA 1
ATOM 549 C C . SER A 1 71 ? -12.386 -16.330 5.249 1.00 94.94 71 SER A C 1
ATOM 551 O O . SER A 1 71 ? -12.612 -15.158 5.527 1.00 94.94 71 SER A O 1
ATOM 553 N N . PHE A 1 72 ? -11.682 -17.109 6.062 1.00 96.81 72 PHE A N 1
ATOM 554 C CA . PHE A 1 72 ? -10.904 -16.520 7.145 1.00 96.81 72 PHE A CA 1
ATOM 555 C C . PHE A 1 72 ? -9.575 -16.010 6.599 1.00 96.81 72 PHE A C 1
ATOM 557 O O . PHE A 1 72 ? -8.948 -16.686 5.778 1.00 96.81 72 PHE A O 1
ATOM 564 N N . LYS A 1 73 ? -9.121 -14.844 7.071 1.00 95.69 73 LYS A N 1
ATOM 565 C CA . LYS A 1 73 ? -7.796 -14.338 6.704 1.00 95.69 73 LYS A CA 1
ATOM 566 C C . LYS A 1 73 ? -6.709 -15.312 7.150 1.00 95.69 73 LYS A C 1
ATOM 568 O O . LYS A 1 73 ? -6.755 -15.886 8.241 1.00 95.69 73 LYS A O 1
ATOM 573 N N . THR A 1 74 ? -5.690 -15.465 6.313 1.00 93.81 74 THR A N 1
ATOM 574 C CA . THR A 1 74 ? -4.618 -16.443 6.520 1.00 93.81 74 THR A CA 1
ATOM 575 C C . THR A 1 74 ? -3.870 -16.196 7.826 1.00 93.81 74 THR A C 1
ATOM 577 O O . THR A 1 74 ? -3.578 -17.142 8.557 1.00 93.81 74 THR A O 1
ATOM 580 N N . LYS A 1 75 ? -3.580 -14.933 8.164 1.00 93.12 75 LYS A N 1
ATOM 581 C CA . LYS A 1 75 ? -2.929 -14.597 9.440 1.00 93.12 75 LYS A CA 1
ATOM 582 C C . LYS A 1 75 ? -3.766 -14.946 10.669 1.00 93.12 75 LYS A C 1
ATOM 584 O O . LYS A 1 7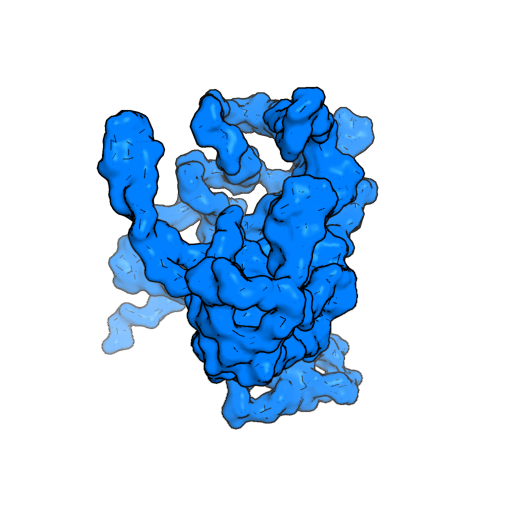5 ? -3.188 -15.397 11.652 1.00 93.12 75 LYS A O 1
ATOM 589 N N . PHE A 1 76 ? -5.088 -14.800 10.606 1.00 95.06 76 PHE A N 1
ATOM 590 C CA . PHE A 1 76 ? -5.978 -15.189 11.699 1.00 95.06 76 PHE A CA 1
ATOM 591 C C . PHE A 1 76 ? -5.910 -16.698 11.972 1.00 95.06 76 PHE A C 1
ATOM 593 O O . PHE A 1 76 ? -5.631 -17.110 13.096 1.00 95.06 76 PHE A O 1
ATOM 600 N N . ILE A 1 77 ? -6.066 -17.525 10.934 1.00 93.62 77 ILE A N 1
ATOM 601 C CA . ILE A 1 77 ? -5.987 -18.988 11.070 1.00 93.62 77 ILE A CA 1
ATOM 602 C C . ILE A 1 77 ? -4.600 -19.440 11.533 1.00 93.62 77 ILE A C 1
ATOM 604 O O . ILE A 1 77 ? -4.492 -20.288 12.417 1.00 93.62 77 ILE A O 1
ATOM 608 N N . ASN A 1 78 ? -3.536 -18.861 10.973 1.00 90.88 78 ASN A N 1
ATOM 609 C CA . ASN A 1 78 ? -2.173 -19.194 11.380 1.00 90.88 78 ASN A CA 1
ATOM 610 C C . ASN A 1 78 ? -1.934 -18.896 12.863 1.00 90.88 78 ASN A C 1
ATOM 612 O O . ASN A 1 78 ? -1.276 -19.686 13.533 1.00 90.88 78 ASN A O 1
ATOM 616 N N . GLU A 1 79 ? -2.478 -17.795 13.384 1.00 89.00 79 GLU A N 1
ATOM 617 C CA . GLU A 1 79 ? -2.371 -17.474 14.807 1.00 89.00 79 GLU A CA 1
ATOM 618 C C . GLU A 1 79 ? -3.114 -18.496 15.677 1.00 89.00 79 GLU A C 1
ATOM 620 O O . GLU A 1 79 ? -2.555 -18.970 16.667 1.00 89.00 79 GLU A O 1
ATOM 625 N N . LEU A 1 80 ? -4.324 -18.917 15.287 1.00 88.94 80 LEU A N 1
ATOM 626 C CA . LEU A 1 80 ? -5.057 -19.975 15.997 1.00 88.94 80 LEU A CA 1
ATOM 627 C C . LEU A 1 80 ? -4.272 -21.296 16.024 1.00 88.94 80 LEU A C 1
ATOM 629 O O . LEU A 1 80 ? -4.136 -21.917 17.076 1.00 88.94 80 LEU A O 1
ATOM 633 N N . ILE A 1 81 ? -3.694 -21.705 14.890 1.00 88.56 81 ILE A N 1
ATOM 634 C CA . ILE A 1 81 ? -2.874 -22.924 14.799 1.00 88.56 81 ILE A CA 1
ATOM 635 C C . ILE A 1 81 ? -1.618 -22.803 15.674 1.00 88.56 81 ILE A C 1
ATOM 637 O O . ILE A 1 81 ? -1.301 -23.715 16.441 1.00 88.56 81 ILE A O 1
ATOM 641 N N . ASN A 1 82 ? -0.902 -21.681 15.583 1.00 84.94 82 ASN A N 1
ATOM 642 C CA . ASN A 1 82 ? 0.337 -21.467 16.332 1.00 84.94 82 ASN A CA 1
ATOM 643 C C . ASN A 1 82 ? 0.108 -21.486 17.847 1.00 84.94 82 ASN A C 1
ATOM 645 O O . ASN A 1 82 ? 0.912 -22.061 18.582 1.00 84.94 82 ASN A O 1
ATOM 649 N N . THR A 1 83 ? -0.985 -20.877 18.302 1.00 82.19 83 THR A N 1
ATOM 650 C CA . THR A 1 83 ? -1.306 -20.755 19.728 1.00 82.19 83 THR A CA 1
ATOM 651 C C . THR A 1 83 ? -1.895 -22.042 20.302 1.00 82.19 83 THR A C 1
ATOM 653 O O . THR A 1 83 ? -1.446 -22.485 21.356 1.00 82.19 83 THR A O 1
ATOM 656 N N . GLN A 1 84 ? -2.843 -22.682 19.610 1.00 84.88 84 GLN A N 1
ATOM 657 C CA . GLN A 1 84 ? -3.623 -23.792 20.177 1.00 84.88 84 GLN A CA 1
ATOM 658 C C . GLN A 1 84 ? -3.103 -25.1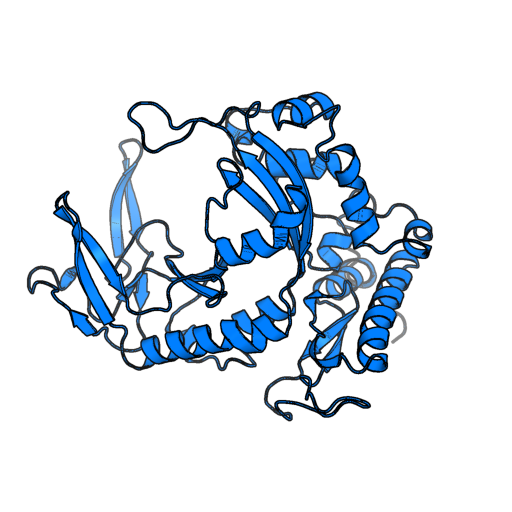81 19.810 1.00 84.88 84 GLN A C 1
ATOM 660 O O . GLN A 1 84 ? -3.263 -26.111 20.594 1.00 84.88 84 GLN A O 1
ATOM 665 N N . ILE A 1 85 ? -2.477 -25.341 18.640 1.00 83.94 85 ILE A N 1
ATOM 666 C CA . ILE A 1 85 ? -1.971 -26.647 18.185 1.00 83.94 85 ILE A CA 1
ATOM 667 C C . ILE A 1 85 ? -0.474 -26.768 18.464 1.00 83.94 85 ILE A C 1
ATOM 669 O O . ILE A 1 85 ? -0.016 -27.779 18.988 1.00 83.94 85 ILE A O 1
ATOM 673 N N . ILE A 1 86 ? 0.301 -25.742 18.105 1.00 83.00 86 ILE A N 1
ATOM 674 C CA . ILE A 1 86 ? 1.766 -25.785 18.226 1.00 83.00 86 ILE A CA 1
ATOM 675 C C . ILE A 1 86 ? 2.224 -25.414 19.648 1.00 83.00 86 ILE A C 1
ATOM 677 O O . ILE A 1 86 ? 3.294 -25.842 20.076 1.00 83.00 86 ILE A O 1
ATOM 681 N N . GLY A 1 87 ? 1.426 -24.645 20.399 1.00 71.94 87 GLY A N 1
ATOM 682 C CA . GLY A 1 87 ? 1.773 -24.181 21.749 1.00 71.94 87 GLY A CA 1
ATOM 683 C C . GLY A 1 87 ? 2.798 -23.039 21.769 1.00 71.94 87 GLY A C 1
ATOM 684 O O . GLY A 1 87 ? 3.389 -22.737 22.808 1.00 71.94 87 GLY A O 1
ATOM 685 N N . ASN A 1 88 ? 3.013 -22.377 20.629 1.00 69.00 88 ASN A N 1
ATOM 686 C CA . ASN A 1 88 ? 3.903 -21.229 20.512 1.00 69.00 88 ASN A CA 1
ATOM 687 C C . ASN A 1 88 ? 3.171 -19.953 20.951 1.00 69.00 88 ASN A C 1
ATOM 689 O O . ASN A 1 88 ? 2.725 -19.155 20.128 1.00 69.00 88 ASN A O 1
ATOM 693 N N . ASN A 1 89 ? 3.094 -19.729 22.264 1.00 61.47 89 ASN A N 1
ATOM 694 C CA . ASN A 1 89 ? 2.525 -18.516 22.869 1.00 61.47 89 ASN A CA 1
ATOM 695 C C . ASN A 1 89 ? 3.460 -17.302 22.731 1.00 61.47 89 ASN A C 1
ATOM 697 O O . ASN A 1 89 ? 3.843 -16.670 23.716 1.00 61.47 89 ASN A O 1
ATOM 701 N N . HIS A 1 90 ? 3.879 -16.975 21.509 1.00 53.62 90 HIS A N 1
ATOM 702 C CA . HIS A 1 90 ? 4.964 -16.023 21.291 1.00 53.62 90 HIS A CA 1
ATOM 703 C C . HIS A 1 90 ? 4.637 -14.556 21.638 1.00 53.62 90 HIS A C 1
ATOM 705 O O . HIS A 1 90 ? 5.578 -13.762 21.711 1.00 53.62 90 HIS A O 1
ATOM 711 N N . SER A 1 91 ? 3.380 -14.152 21.897 1.00 51.81 91 SER A N 1
ATOM 712 C CA . SER A 1 91 ? 3.103 -12.704 22.055 1.00 51.81 91 SER A CA 1
ATOM 713 C C . SER A 1 91 ? 1.749 -12.234 22.621 1.00 51.81 91 SER A C 1
ATOM 715 O O . SER A 1 91 ? 1.565 -11.021 22.744 1.00 51.81 91 SER A O 1
ATOM 717 N N . ALA A 1 92 ? 0.810 -13.115 22.974 1.00 49.25 92 ALA A N 1
ATOM 718 C CA . ALA A 1 92 ? -0.621 -12.767 23.000 1.00 49.25 92 ALA A CA 1
ATOM 719 C C . ALA A 1 92 ? -1.034 -11.597 23.932 1.00 49.25 92 ALA A C 1
ATOM 721 O O . ALA A 1 92 ? -1.693 -10.663 23.492 1.00 49.25 92 ALA A O 1
ATOM 722 N N . ALA A 1 93 ? -0.611 -11.550 25.201 1.00 47.66 93 ALA A N 1
ATOM 723 C CA . ALA A 1 93 ? -1.176 -10.557 26.135 1.00 47.66 93 ALA A CA 1
ATOM 724 C C . ALA A 1 93 ? -0.558 -9.140 26.046 1.00 47.66 93 ALA A C 1
ATOM 726 O O . ALA A 1 93 ? -1.224 -8.137 26.324 1.00 47.66 93 ALA A O 1
ATOM 727 N N . ILE A 1 94 ? 0.720 -9.021 25.660 1.00 51.91 94 ILE A N 1
ATOM 728 C CA . ILE A 1 94 ? 1.466 -7.747 25.757 1.00 51.91 94 ILE A CA 1
ATOM 729 C C . ILE A 1 94 ? 1.263 -6.873 24.503 1.00 51.91 94 ILE A C 1
ATOM 731 O O . ILE A 1 94 ? 1.440 -5.657 24.557 1.00 51.91 94 ILE A O 1
ATOM 735 N N . ASN A 1 95 ? 0.812 -7.464 23.392 1.00 77.75 95 ASN A N 1
ATOM 736 C CA . ASN A 1 95 ? 0.665 -6.775 22.109 1.00 77.75 95 ASN A CA 1
ATOM 737 C C . ASN A 1 95 ? -0.793 -6.514 21.687 1.00 77.75 95 ASN A C 1
ATOM 739 O O . ASN A 1 95 ? -0.979 -5.957 20.617 1.00 77.75 95 ASN A O 1
ATOM 743 N N . SER A 1 96 ? -1.810 -6.881 22.476 1.00 88.69 96 SER A N 1
ATOM 744 C CA . SER A 1 96 ? -3.241 -6.666 22.157 1.00 88.69 96 SER A CA 1
ATOM 745 C C . SER A 1 96 ? -3.634 -5.183 22.259 1.00 88.69 96 SER A C 1
ATOM 747 O O . SER A 1 96 ? -3.339 -4.560 23.283 1.00 88.69 96 SER A O 1
ATOM 749 N N . ILE A 1 97 ? -4.301 -4.605 21.254 1.00 91.44 97 ILE A N 1
ATOM 750 C CA . ILE A 1 97 ? -4.838 -3.224 21.324 1.00 91.44 97 ILE A CA 1
ATOM 751 C C . ILE A 1 97 ? -6.200 -3.203 22.020 1.00 91.44 97 ILE A C 1
ATOM 753 O O . ILE A 1 97 ? -6.477 -2.286 22.799 1.00 91.44 97 ILE A O 1
ATOM 757 N N . VAL A 1 98 ? -7.026 -4.216 21.759 1.00 90.94 98 VAL A N 1
ATOM 758 C CA . VAL A 1 98 ? -8.319 -4.404 22.419 1.00 90.94 98 VAL A CA 1
ATOM 759 C C . VAL A 1 98 ? -8.048 -5.097 23.750 1.00 90.94 98 VAL A C 1
ATOM 761 O O . VAL A 1 98 ? -7.439 -6.170 23.771 1.00 90.94 98 VAL A O 1
ATOM 764 N N . LYS A 1 99 ? -8.403 -4.462 24.870 1.00 84.06 99 LYS A N 1
ATOM 765 C CA . LYS A 1 99 ? -8.108 -5.004 26.209 1.00 84.06 99 LYS A CA 1
ATOM 766 C C . LYS A 1 99 ? -9.319 -5.676 26.837 1.00 84.06 99 LYS A C 1
ATOM 768 O O . LYS A 1 99 ? -9.140 -6.634 27.582 1.00 84.06 99 LYS A O 1
ATOM 773 N N . ASP A 1 100 ? -10.516 -5.206 26.504 1.00 85.12 100 ASP A N 1
ATOM 774 C CA . ASP A 1 100 ? -11.782 -5.804 26.914 1.00 85.12 100 ASP A CA 1
ATOM 775 C C . ASP A 1 100 ? -12.640 -6.097 25.674 1.00 85.12 100 ASP A C 1
ATOM 777 O O . ASP A 1 100 ? -12.854 -5.224 24.833 1.00 85.12 100 ASP A O 1
ATOM 781 N N . ALA A 1 101 ? -13.162 -7.322 25.567 1.00 85.38 101 ALA A N 1
ATOM 782 C CA . ALA A 1 101 ? -14.082 -7.712 24.500 1.00 85.38 101 ALA A CA 1
ATOM 783 C C . ALA A 1 101 ? -15.368 -6.861 24.496 1.00 85.38 101 ALA A C 1
ATOM 785 O O . ALA A 1 101 ? -15.988 -6.689 23.451 1.00 85.38 101 ALA A O 1
ATOM 786 N N . ASN A 1 102 ? -15.753 -6.261 25.628 1.00 89.75 102 ASN A N 1
ATOM 787 C CA . ASN A 1 102 ? -16.884 -5.334 25.673 1.00 89.75 102 ASN A CA 1
ATOM 788 C C . ASN A 1 102 ? -16.657 -4.057 24.847 1.00 89.75 102 ASN A C 1
ATOM 790 O O . ASN A 1 102 ? -17.643 -3.464 24.408 1.00 89.75 102 ASN A O 1
ATOM 794 N N . GLU A 1 103 ? -15.404 -3.643 24.584 1.00 91.19 103 GLU A N 1
ATOM 795 C CA . GLU A 1 103 ? -15.117 -2.515 23.678 1.00 91.19 103 GLU A CA 1
ATOM 796 C C . GLU A 1 103 ? -15.698 -2.780 22.277 1.00 91.19 103 GLU A C 1
ATOM 798 O O . GLU A 1 103 ? -16.209 -1.855 21.640 1.00 91.19 103 GLU A O 1
ATOM 803 N N . LEU A 1 104 ? -15.686 -4.050 21.846 1.00 93.94 104 LEU A N 1
ATOM 804 C CA . LEU A 1 104 ? -16.169 -4.500 20.541 1.00 93.94 104 LEU A CA 1
ATOM 805 C C . LEU A 1 104 ? -17.697 -4.597 20.452 1.00 93.94 104 LEU A C 1
ATOM 807 O O . LEU A 1 104 ? -18.243 -4.684 19.364 1.00 93.94 104 LEU A O 1
ATOM 811 N N . LYS A 1 105 ? -18.437 -4.533 21.561 1.00 90.44 105 LYS A N 1
ATOM 812 C CA . LYS A 1 105 ? -19.912 -4.546 21.486 1.00 90.44 105 LYS A CA 1
ATOM 813 C C . LYS A 1 105 ? -20.480 -3.259 20.893 1.00 90.44 105 LYS A C 1
ATOM 815 O O . LYS A 1 105 ? -21.553 -3.279 20.303 1.00 90.44 105 LYS A O 1
ATOM 820 N N . ASN A 1 106 ? -19.770 -2.147 21.084 1.00 91.00 106 ASN A N 1
ATOM 821 C CA . ASN A 1 106 ? -20.222 -0.812 20.685 1.00 91.00 106 ASN A CA 1
ATOM 822 C C . ASN A 1 106 ? -19.332 -0.164 19.619 1.00 91.00 106 ASN A C 1
ATOM 824 O O . ASN A 1 106 ? -19.700 0.882 19.097 1.00 91.00 106 ASN A O 1
ATOM 828 N N . ASN A 1 107 ? -18.161 -0.738 19.334 1.00 95.50 107 ASN A N 1
ATOM 829 C CA . ASN A 1 107 ? -17.200 -0.187 18.386 1.00 95.50 107 ASN A CA 1
ATOM 830 C C . ASN A 1 107 ? -16.613 -1.309 17.530 1.00 95.50 107 ASN A C 1
ATOM 832 O O . ASN A 1 107 ? -16.347 -2.412 18.006 1.00 95.50 107 ASN A O 1
ATOM 836 N N . SER A 1 108 ? -16.336 -1.004 16.275 1.00 96.56 108 SER A N 1
ATOM 837 C CA . SER A 1 108 ? -15.498 -1.830 15.416 1.00 96.56 108 SER A CA 1
ATOM 838 C C . SER A 1 108 ? -14.036 -1.825 15.869 1.00 96.56 108 SER A C 1
ATOM 840 O O . SER A 1 108 ? -13.569 -0.903 16.547 1.00 96.56 108 SER A O 1
ATOM 842 N N . LEU A 1 109 ? -13.275 -2.837 15.442 1.00 97.25 109 LEU A N 1
ATOM 843 C CA . LEU A 1 109 ? -11.822 -2.869 15.637 1.00 97.25 109 LEU A CA 1
ATOM 844 C C . LEU A 1 109 ? -11.157 -1.585 15.106 1.00 97.25 109 LEU A C 1
ATOM 846 O O . LEU A 1 109 ? -10.276 -1.017 15.756 1.00 97.25 109 LEU A O 1
ATOM 850 N N . GLU A 1 110 ? -11.591 -1.110 13.939 1.00 97.62 110 GLU A N 1
ATOM 851 C CA . GLU A 1 110 ? -11.101 0.118 13.326 1.00 97.62 110 GLU A CA 1
ATOM 852 C C . GLU A 1 110 ? -11.362 1.349 14.199 1.00 97.62 110 GLU A C 1
ATOM 854 O O . GLU A 1 110 ? -10.440 2.132 14.428 1.00 97.62 110 GLU A O 1
ATOM 859 N N . GLU A 1 111 ? -12.573 1.512 14.734 1.00 97.56 111 GLU A N 1
ATOM 860 C CA . GLU A 1 111 ? -12.918 2.625 15.630 1.00 97.56 111 GLU A CA 1
ATOM 861 C C . GLU A 1 111 ? -12.093 2.590 16.920 1.00 97.56 111 GLU A C 1
ATOM 863 O O . GLU A 1 111 ? -11.575 3.624 17.353 1.00 97.56 111 GLU A O 1
ATOM 868 N N . ILE A 1 112 ? -11.875 1.402 17.494 1.00 97.00 112 ILE A N 1
ATOM 869 C CA . ILE A 1 112 ? -11.016 1.241 18.673 1.00 97.00 112 ILE A CA 1
ATOM 870 C C . ILE A 1 112 ? -9.588 1.686 18.347 1.00 97.00 112 ILE A C 1
ATOM 872 O O . ILE A 1 112 ? -9.009 2.473 19.098 1.00 97.00 112 ILE A O 1
ATOM 876 N N . ILE A 1 113 ? -9.021 1.246 17.221 1.00 97.19 113 ILE A N 1
ATOM 877 C CA . ILE A 1 113 ? -7.665 1.633 16.811 1.00 97.19 113 ILE A CA 1
ATOM 878 C C . ILE A 1 113 ? -7.583 3.143 16.540 1.00 97.19 113 ILE A C 1
ATOM 880 O O . ILE A 1 113 ? -6.667 3.796 17.043 1.00 97.19 113 ILE A O 1
ATOM 884 N N . ILE A 1 114 ? -8.537 3.720 15.799 1.00 97.88 114 ILE A N 1
ATOM 885 C CA . ILE A 1 114 ? -8.576 5.160 15.494 1.00 97.88 114 ILE A CA 1
ATOM 886 C C . ILE A 1 114 ? -8.713 5.998 16.764 1.00 97.88 114 ILE A C 1
ATOM 888 O O . ILE A 1 114 ? -8.016 7.007 16.890 1.00 97.88 114 ILE A O 1
ATOM 892 N N . SER A 1 115 ? -9.518 5.565 17.740 1.00 96.88 115 SER A N 1
ATOM 893 C CA . SER A 1 115 ? -9.710 6.303 18.995 1.00 96.88 115 SER A CA 1
ATOM 894 C C . SER A 1 115 ? -8.406 6.539 19.761 1.00 96.88 115 SER A C 1
ATOM 896 O O . SER A 1 115 ? -8.273 7.553 20.444 1.00 96.88 115 SER A O 1
ATOM 898 N N . ARG A 1 116 ? -7.400 5.664 19.598 1.00 96.56 116 ARG A N 1
ATOM 899 C CA . ARG A 1 116 ? -6.067 5.859 20.191 1.00 96.56 116 ARG A CA 1
ATOM 900 C C . ARG A 1 116 ? -5.322 7.050 19.578 1.00 96.56 116 ARG A C 1
ATOM 902 O O . ARG A 1 116 ? -4.514 7.671 20.261 1.00 96.56 116 ARG A O 1
ATOM 909 N N . PHE A 1 117 ? -5.598 7.394 18.318 1.00 97.75 117 PHE A N 1
ATOM 910 C CA . PHE A 1 117 ? -4.972 8.521 17.620 1.00 97.75 117 PHE A CA 1
ATOM 911 C C . PHE A 1 117 ? -5.717 9.849 17.795 1.00 97.75 117 PHE A C 1
ATOM 913 O O . PHE A 1 117 ? -5.069 10.890 17.708 1.00 97.75 117 PHE A O 1
ATOM 920 N N . LEU A 1 118 ? -7.030 9.832 18.061 1.00 97.00 118 LEU A N 1
ATOM 921 C CA . LEU A 1 118 ? -7.860 11.045 18.174 1.00 97.00 118 LEU A CA 1
ATOM 922 C C . LEU A 1 118 ? -7.296 12.127 19.119 1.00 97.00 118 LEU A C 1
ATOM 924 O O . LEU A 1 118 ? -7.328 13.295 18.734 1.00 97.00 118 LEU A O 1
ATOM 928 N N . PRO A 1 119 ? -6.710 11.809 20.296 1.00 97.50 119 PRO A N 1
ATOM 929 C CA . PRO A 1 119 ? -6.129 12.831 21.178 1.00 97.50 119 PRO A CA 1
ATOM 930 C C . PRO A 1 119 ? -4.977 13.636 20.555 1.00 97.50 119 PRO A C 1
ATOM 932 O O . PRO A 1 119 ? -4.605 14.693 21.069 1.00 97.50 119 PRO A O 1
ATOM 935 N N . PHE A 1 120 ? -4.391 13.125 19.470 1.00 97.50 120 PHE A N 1
ATOM 936 C CA . PHE A 1 120 ? -3.254 13.722 18.774 1.00 97.50 120 PHE A CA 1
ATOM 937 C C . PHE A 1 120 ? -3.645 14.413 17.467 1.00 97.50 120 PHE A C 1
ATOM 939 O O . PHE A 1 120 ? -2.766 14.916 16.769 1.00 97.50 120 PHE A O 1
ATOM 946 N N . TYR A 1 121 ? -4.935 14.449 17.127 1.00 96.88 121 TYR A N 1
ATOM 947 C CA . TYR A 1 121 ? -5.396 15.174 15.948 1.00 96.88 121 TYR A CA 1
ATOM 948 C C . TYR A 1 121 ? -5.232 16.685 16.169 1.00 96.88 121 TYR A C 1
ATOM 950 O O . TYR A 1 121 ? -5.347 17.156 17.309 1.00 96.88 121 TYR A O 1
ATOM 958 N N . PRO A 1 122 ? -4.943 17.459 15.109 1.00 95.06 122 PRO A N 1
ATOM 959 C CA . PRO A 1 122 ? -4.899 18.909 15.190 1.00 95.06 122 PRO A CA 1
ATOM 960 C C . PRO A 1 122 ? -6.207 19.483 15.743 1.00 95.06 122 PRO A C 1
ATOM 962 O O . PRO A 1 122 ? -7.304 19.075 15.373 1.00 95.06 122 PRO A O 1
ATOM 965 N N . THR A 1 123 ? -6.085 20.459 16.634 1.00 94.44 123 THR A N 1
ATOM 966 C CA . THR A 1 123 ? -7.203 21.250 17.154 1.00 94.44 123 THR A CA 1
ATOM 967 C C . THR A 1 123 ? -6.802 22.718 17.178 1.00 94.44 123 THR A C 1
ATOM 969 O O . THR A 1 123 ? -5.613 23.040 17.192 1.00 94.44 123 THR A O 1
ATOM 972 N N . ASN A 1 124 ? -7.774 23.618 17.331 1.00 92.31 124 ASN A N 1
ATOM 973 C CA . ASN A 1 124 ? -7.506 25.050 17.526 1.00 92.31 124 ASN A CA 1
ATOM 974 C C . ASN A 1 124 ? -6.590 25.348 18.729 1.00 92.31 124 ASN A C 1
ATOM 976 O O . ASN A 1 124 ? -6.023 26.431 18.816 1.00 92.31 124 ASN A O 1
ATOM 980 N N . LYS A 1 125 ? -6.467 24.411 19.680 1.00 92.69 125 LYS A N 1
ATOM 981 C CA . LYS A 1 125 ? -5.642 24.567 20.885 1.00 92.69 125 LYS A CA 1
ATOM 982 C C . LYS A 1 125 ? -4.248 23.964 20.741 1.00 92.69 125 LYS A C 1
ATOM 984 O O . LYS A 1 125 ? -3.331 24.418 21.418 1.00 92.69 125 LYS A O 1
ATOM 989 N N . LYS A 1 126 ? -4.095 22.907 19.938 1.00 95.12 126 LYS A N 1
ATOM 990 C CA . LYS A 1 126 ? -2.837 22.169 19.819 1.00 95.12 126 LYS A CA 1
ATOM 991 C C . LYS A 1 126 ? -2.725 21.459 18.478 1.00 95.12 126 LYS A C 1
ATOM 993 O O . LYS A 1 126 ? -3.624 20.716 18.089 1.00 95.12 126 LYS A O 1
ATOM 998 N N . VAL A 1 127 ? -1.568 21.624 17.850 1.00 95.69 127 VAL A N 1
ATOM 999 C CA . VAL A 1 127 ? -1.086 20.797 16.742 1.00 95.69 127 VAL A CA 1
ATOM 1000 C C . VAL A 1 127 ? 0.134 20.044 17.256 1.00 95.69 127 VAL A C 1
ATOM 1002 O O . VAL A 1 127 ? 0.980 20.632 17.923 1.00 95.69 127 VAL A O 1
ATOM 1005 N N . TRP A 1 128 ? 0.205 18.742 17.003 1.00 97.62 128 TRP A N 1
ATOM 1006 C CA . TRP A 1 128 ? 1.267 17.896 17.539 1.00 97.62 128 TRP A CA 1
ATOM 1007 C C . TRP A 1 128 ? 2.398 17.744 16.524 1.00 97.62 128 TRP A C 1
ATOM 1009 O O . TRP A 1 128 ? 2.246 17.045 15.519 1.00 97.62 128 TRP A O 1
ATOM 1019 N N . SER A 1 129 ? 3.543 18.373 16.786 1.00 97.38 129 SER A N 1
ATOM 1020 C CA . SER A 1 129 ? 4.776 18.072 16.056 1.00 97.38 129 SER A CA 1
ATOM 1021 C C . SER A 1 129 ? 5.329 16.697 16.460 1.00 97.38 129 SER A C 1
ATOM 1023 O O . SER A 1 129 ? 4.979 16.134 17.503 1.00 97.38 129 SER A O 1
ATOM 1025 N N . GLN A 1 130 ? 6.235 16.132 15.660 1.00 95.81 130 GLN A N 1
ATOM 1026 C CA . GLN A 1 130 ? 6.977 14.938 16.059 1.00 95.81 130 GLN A CA 1
ATOM 1027 C C . GLN A 1 130 ? 7.758 15.199 17.346 1.00 95.81 130 GLN A C 1
ATOM 1029 O O . GLN A 1 130 ? 7.846 14.293 18.171 1.00 95.81 130 GLN A O 1
ATOM 1034 N N . GLN A 1 131 ? 8.285 16.414 17.535 1.00 95.50 131 GLN A N 1
ATOM 1035 C CA . GLN A 1 131 ? 8.993 16.792 18.756 1.00 95.50 131 GLN A CA 1
ATOM 1036 C C . GLN A 1 131 ? 8.068 16.757 19.984 1.00 95.50 131 GLN A C 1
ATOM 1038 O O . GLN A 1 131 ? 8.402 16.096 20.968 1.00 95.50 131 GLN A O 1
ATOM 1043 N N . ASP A 1 132 ? 6.860 17.321 19.892 1.00 97.38 132 ASP A N 1
ATOM 1044 C CA . ASP A 1 132 ? 5.861 17.254 20.973 1.00 97.38 132 ASP A CA 1
ATOM 1045 C C . ASP A 1 132 ? 5.520 15.807 21.348 1.00 97.38 132 ASP A C 1
ATOM 1047 O O . ASP A 1 132 ? 5.390 15.457 22.522 1.00 97.38 132 ASP A O 1
ATOM 1051 N N . LEU A 1 133 ? 5.367 14.940 20.343 1.00 97.06 133 LEU A N 1
ATOM 1052 C CA . LEU A 1 133 ? 5.051 13.526 20.547 1.00 97.06 133 LEU A CA 1
ATOM 1053 C C . LEU A 1 133 ? 6.228 12.778 21.187 1.00 97.06 133 LEU A C 1
ATOM 1055 O O . LEU A 1 133 ? 6.020 11.947 22.074 1.00 97.06 133 LEU A O 1
ATOM 1059 N N . ILE A 1 134 ? 7.465 13.076 20.778 1.00 94.81 134 ILE A N 1
ATOM 1060 C CA . ILE A 1 134 ? 8.679 12.523 21.392 1.00 94.81 134 ILE A CA 1
ATOM 1061 C C . ILE A 1 134 ? 8.721 12.853 22.880 1.00 94.81 134 ILE A C 1
ATOM 1063 O O . ILE A 1 134 ? 8.948 11.954 23.693 1.00 94.81 134 ILE A O 1
ATOM 1067 N N . GLU A 1 135 ? 8.484 14.112 23.234 1.00 95.75 135 GLU A N 1
ATOM 1068 C CA . GLU A 1 135 ? 8.527 14.591 24.614 1.00 95.75 135 GLU A CA 1
ATOM 1069 C C . GLU A 1 135 ? 7.387 14.002 25.446 1.00 95.75 135 GLU A C 1
ATOM 1071 O O . GLU A 1 135 ? 7.638 13.396 26.492 1.00 95.75 135 GLU A O 1
ATOM 1076 N N . ASN A 1 136 ? 6.154 14.064 24.933 1.00 96.25 136 ASN A N 1
ATOM 1077 C CA . ASN A 1 136 ? 4.962 13.520 25.585 1.00 96.25 136 ASN A CA 1
ATOM 1078 C C . ASN A 1 136 ? 5.110 12.029 25.917 1.00 96.25 136 ASN A C 1
ATOM 1080 O O . ASN A 1 136 ? 4.779 11.586 27.016 1.00 96.25 136 ASN A O 1
ATOM 1084 N N . PHE A 1 137 ? 5.668 11.246 24.990 1.00 95.44 137 PHE A N 1
ATOM 1085 C CA . PHE A 1 137 ? 5.885 9.813 25.184 1.00 95.44 137 PHE A CA 1
ATOM 1086 C C . PHE A 1 137 ? 7.261 9.458 25.767 1.00 95.44 137 PHE A C 1
ATOM 1088 O O . PHE A 1 137 ? 7.572 8.267 25.926 1.00 95.44 137 PHE A O 1
ATOM 1095 N N . LYS A 1 138 ? 8.095 10.454 26.089 1.00 94.06 138 LYS A N 1
ATOM 1096 C CA . LYS A 1 138 ? 9.465 10.281 26.604 1.00 94.06 138 LYS A CA 1
ATOM 1097 C C . LYS A 1 138 ? 10.281 9.319 25.729 1.00 94.06 138 LYS A C 1
ATOM 1099 O O . LYS A 1 138 ? 10.913 8.367 26.208 1.00 94.06 138 LYS A O 1
ATOM 1104 N N . ILE A 1 139 ? 10.203 9.507 24.412 1.00 90.75 139 ILE A N 1
ATOM 1105 C CA . ILE A 1 139 ? 10.882 8.671 23.424 1.00 90.75 139 ILE A CA 1
ATOM 1106 C C . ILE A 1 139 ? 12.365 9.041 23.398 1.00 90.75 139 ILE A C 1
ATOM 1108 O O . ILE A 1 139 ? 12.749 10.137 23.016 1.00 90.75 139 ILE A O 1
ATOM 1112 N N . LYS A 1 140 ? 13.230 8.091 23.765 1.00 86.56 140 LYS A N 1
ATOM 1113 C CA . LYS A 1 140 ? 14.683 8.268 23.645 1.00 86.56 140 LYS A CA 1
ATOM 1114 C C . LYS A 1 140 ? 15.101 8.149 22.178 1.00 86.56 140 LYS A C 1
ATOM 1116 O O . LYS A 1 140 ? 15.002 7.053 21.616 1.00 86.56 140 LYS A O 1
ATOM 1121 N N . THR A 1 141 ? 15.580 9.240 21.589 1.00 79.00 141 THR A N 1
ATOM 1122 C CA . THR A 1 141 ? 16.115 9.295 20.222 1.00 79.00 141 THR A CA 1
ATOM 1123 C C . THR A 1 141 ? 17.650 9.260 20.222 1.00 79.00 141 THR A C 1
ATOM 1125 O O . THR A 1 141 ? 18.306 9.634 21.190 1.00 79.00 141 THR A O 1
ATOM 1128 N N . ASN A 1 142 ? 18.240 8.743 19.146 1.00 73.50 142 ASN A N 1
ATOM 1129 C CA . ASN A 1 142 ? 19.659 8.863 18.810 1.00 73.50 142 ASN A CA 1
ATOM 1130 C C . ASN A 1 142 ? 19.794 9.045 17.287 1.00 73.50 142 ASN A C 1
ATOM 1132 O O . ASN A 1 142 ? 18.822 8.863 16.554 1.00 73.50 142 ASN A O 1
ATOM 1136 N N . GLU A 1 143 ? 20.986 9.363 16.775 1.00 62.69 143 GLU A N 1
ATOM 1137 C CA . GLU A 1 143 ? 21.190 9.568 15.325 1.00 62.69 143 GLU A CA 1
ATOM 1138 C C . GLU A 1 143 ? 20.712 8.374 14.473 1.00 62.69 143 GLU A C 1
ATOM 1140 O O . GLU A 1 143 ? 20.176 8.542 13.379 1.00 62.69 143 GLU A O 1
ATOM 1145 N N . LYS A 1 144 ? 20.822 7.145 14.998 1.00 58.84 144 LYS A N 1
ATOM 1146 C CA . LYS A 1 144 ? 20.375 5.919 14.314 1.00 58.84 144 LYS A CA 1
ATOM 1147 C C . LYS A 1 144 ? 18.850 5.734 14.321 1.00 58.84 144 LYS A C 1
ATOM 1149 O O . LYS A 1 144 ? 18.345 4.979 13.491 1.00 58.84 144 LYS A O 1
ATOM 1154 N N . SER A 1 145 ? 18.105 6.384 15.220 1.00 59.94 145 SER A N 1
ATOM 1155 C CA . SER A 1 145 ? 16.650 6.218 15.360 1.00 59.94 145 SER A CA 1
ATOM 1156 C C . SER A 1 145 ? 15.828 7.143 14.463 1.00 59.94 145 SER A C 1
ATOM 1158 O O . SER A 1 145 ? 14.629 6.911 14.321 1.00 59.94 145 SER A O 1
ATOM 1160 N N . GLN A 1 146 ? 16.443 8.147 13.825 1.00 64.06 146 GLN A N 1
ATOM 1161 C CA . GLN A 1 146 ? 15.732 9.126 12.987 1.00 64.06 146 GLN A CA 1
ATOM 1162 C C . GLN A 1 146 ? 14.918 8.475 11.855 1.00 64.06 146 GLN A C 1
ATOM 1164 O O . GLN A 1 146 ? 13.809 8.910 11.564 1.00 64.06 146 GLN A O 1
ATOM 1169 N N . LYS A 1 147 ? 15.404 7.372 11.265 1.00 67.31 147 LYS A N 1
ATOM 1170 C CA . LYS A 1 147 ? 14.699 6.667 10.173 1.00 67.31 147 LYS A CA 1
ATOM 1171 C C . LYS A 1 147 ? 13.435 5.917 10.613 1.00 67.31 147 LYS A C 1
ATOM 1173 O O . LYS A 1 147 ? 12.595 5.629 9.771 1.00 67.31 147 LYS A O 1
ATOM 1178 N N . ASN A 1 148 ? 13.296 5.614 11.906 1.00 79.06 148 ASN A N 1
ATOM 1179 C CA . ASN A 1 148 ? 12.186 4.829 12.462 1.00 79.06 148 ASN A CA 1
ATOM 1180 C C . ASN A 1 148 ? 11.338 5.631 13.460 1.00 79.06 148 ASN A C 1
ATOM 1182 O O . ASN A 1 148 ? 10.548 5.050 14.205 1.00 79.06 148 ASN A O 1
ATOM 1186 N N . LEU A 1 149 ? 11.503 6.954 13.495 1.00 88.75 149 LEU A N 1
ATOM 1187 C CA . LEU A 1 149 ? 10.891 7.812 14.502 1.00 88.75 149 LEU A CA 1
ATOM 1188 C C . LEU A 1 149 ? 9.357 7.735 14.485 1.00 88.75 149 LEU A C 1
ATOM 1190 O O . LEU A 1 149 ? 8.749 7.528 15.532 1.00 88.75 149 LEU A O 1
ATOM 1194 N N . ASN A 1 150 ? 8.746 7.781 13.298 1.00 91.12 150 ASN A N 1
ATOM 1195 C CA . ASN A 1 150 ? 7.296 7.625 13.143 1.00 91.12 150 ASN A CA 1
ATOM 1196 C C . ASN A 1 150 ? 6.804 6.298 13.719 1.00 91.12 150 ASN A C 1
ATOM 1198 O O . ASN A 1 150 ? 5.862 6.283 14.501 1.00 91.12 150 ASN A O 1
ATOM 1202 N N . ASN A 1 151 ? 7.491 5.191 13.429 1.00 91.12 151 ASN A N 1
ATOM 1203 C CA . ASN A 1 151 ? 7.126 3.885 13.980 1.00 91.12 151 ASN A CA 1
ATOM 1204 C C . ASN A 1 151 ? 7.213 3.869 15.512 1.00 91.12 151 ASN A C 1
ATOM 1206 O O . ASN A 1 151 ? 6.383 3.247 16.170 1.00 91.12 151 ASN A O 1
ATOM 1210 N N . MET A 1 152 ? 8.199 4.554 16.098 1.00 91.44 152 MET A N 1
ATOM 1211 C CA . MET A 1 152 ? 8.313 4.669 17.554 1.00 91.44 152 MET A CA 1
ATOM 1212 C C . MET A 1 152 ? 7.160 5.475 18.153 1.00 91.44 152 MET A C 1
ATOM 1214 O O . MET A 1 152 ? 6.596 5.044 19.155 1.00 91.44 152 MET A O 1
ATOM 1218 N N . ILE A 1 153 ? 6.797 6.601 17.537 1.00 94.94 153 ILE A N 1
ATOM 1219 C CA . ILE A 1 153 ? 5.662 7.436 17.950 1.00 94.94 153 ILE A CA 1
ATOM 1220 C C . ILE A 1 153 ? 4.361 6.632 17.875 1.00 94.94 153 ILE A C 1
ATOM 1222 O O . ILE A 1 153 ? 3.655 6.510 18.871 1.00 94.94 153 ILE A O 1
ATOM 1226 N N . ILE A 1 154 ? 4.090 6.002 16.732 1.00 95.31 154 ILE A N 1
ATOM 1227 C CA . ILE A 1 154 ? 2.864 5.232 16.486 1.00 95.31 154 ILE A CA 1
ATOM 1228 C C . ILE A 1 154 ? 2.734 4.074 17.483 1.00 95.31 154 ILE A C 1
ATOM 1230 O O . ILE A 1 154 ? 1.659 3.864 18.036 1.00 95.31 154 ILE A O 1
ATOM 1234 N N . ARG A 1 155 ? 3.829 3.364 17.794 1.00 93.31 155 ARG A N 1
ATOM 1235 C CA . ARG A 1 155 ? 3.825 2.339 18.854 1.00 93.31 155 ARG A CA 1
ATOM 1236 C C . ARG A 1 155 ? 3.371 2.899 20.192 1.00 93.31 155 ARG A C 1
ATOM 1238 O O . ARG A 1 155 ? 2.623 2.233 20.891 1.00 93.31 155 ARG A O 1
ATOM 1245 N N . ARG A 1 156 ? 3.837 4.092 20.566 1.00 94.50 156 ARG A N 1
ATOM 1246 C CA . ARG A 1 156 ? 3.466 4.706 21.845 1.00 94.50 156 ARG A CA 1
ATOM 1247 C C . ARG A 1 156 ? 2.021 5.186 21.859 1.00 94.50 156 ARG A C 1
ATOM 1249 O O . ARG A 1 156 ? 1.368 4.988 22.874 1.00 94.50 156 ARG A O 1
ATOM 1256 N N . ILE A 1 157 ? 1.515 5.704 20.740 1.00 95.81 157 ILE A N 1
ATOM 1257 C CA . ILE A 1 157 ? 0.092 6.042 20.588 1.00 95.81 157 ILE A CA 1
ATOM 1258 C C . ILE A 1 157 ? -0.786 4.795 20.775 1.00 95.81 157 ILE A C 1
ATOM 1260 O O . ILE A 1 157 ? -1.747 4.822 21.533 1.00 95.81 157 ILE A O 1
ATOM 1264 N N . LEU A 1 158 ? -0.409 3.674 20.155 1.00 94.31 158 LEU A N 1
ATOM 1265 C CA . LEU A 1 158 ? -1.122 2.396 20.273 1.00 94.31 158 LEU A CA 1
ATOM 1266 C C . LEU A 1 158 ? -0.844 1.639 21.584 1.00 94.31 158 LEU A C 1
ATOM 1268 O O . LEU A 1 158 ? -1.324 0.521 21.754 1.00 94.31 158 LEU A O 1
ATOM 1272 N N . ASN A 1 159 ? -0.052 2.214 22.494 1.00 92.12 159 ASN A N 1
ATOM 1273 C CA . ASN A 1 159 ? 0.404 1.577 23.730 1.00 92.12 159 ASN A CA 1
ATOM 1274 C C . ASN A 1 159 ? 1.046 0.185 23.518 1.00 92.12 159 ASN A C 1
ATOM 1276 O O . ASN A 1 159 ? 0.856 -0.746 24.300 1.00 92.12 159 ASN A O 1
ATOM 1280 N N . LEU A 1 160 ? 1.816 0.042 22.438 1.00 90.69 160 LEU A N 1
ATOM 1281 C CA . LEU A 1 160 ? 2.517 -1.185 22.075 1.00 90.69 160 LEU A CA 1
ATOM 1282 C C . LEU A 1 160 ? 3.947 -1.209 22.638 1.00 90.69 160 LEU A C 1
ATOM 1284 O O . LEU A 1 160 ? 4.608 -0.163 22.729 1.00 90.69 160 LEU A O 1
ATOM 1288 N N . PRO A 1 161 ? 4.497 -2.403 22.929 1.00 85.69 161 PRO A N 1
ATOM 1289 C CA . PRO A 1 161 ? 5.867 -2.545 23.397 1.00 85.69 161 PRO A CA 1
ATOM 1290 C C . PRO A 1 161 ? 6.905 -1.953 22.447 1.00 85.69 161 PRO A C 1
ATOM 1292 O O . PRO A 1 161 ? 6.765 -1.914 21.215 1.00 85.69 161 PRO A O 1
ATOM 1295 N N . LYS A 1 162 ? 8.020 -1.523 23.043 1.00 82.81 162 LYS A N 1
ATOM 1296 C CA . LYS A 1 162 ? 9.179 -1.053 22.291 1.00 82.81 162 LYS A CA 1
ATOM 1297 C C . LYS A 1 162 ? 9.783 -2.226 21.520 1.00 82.81 162 LYS A C 1
ATOM 1299 O O . LYS A 1 162 ? 10.278 -3.175 22.114 1.00 82.81 162 LYS A O 1
ATOM 1304 N N . SER A 1 163 ? 9.825 -2.112 20.199 1.00 80.88 163 SER A N 1
ATOM 1305 C CA . SER A 1 163 ? 10.473 -3.087 19.325 1.00 80.88 163 SER A CA 1
ATOM 1306 C C . SER A 1 163 ? 11.094 -2.392 18.116 1.00 80.88 163 SER A C 1
ATOM 1308 O O . SER A 1 163 ? 10.683 -1.294 17.733 1.00 80.88 163 SER A O 1
ATOM 1310 N N . LYS A 1 164 ? 12.113 -3.029 17.532 1.00 74.19 164 LYS A N 1
ATOM 1311 C CA . LYS A 1 164 ? 12.699 -2.627 16.245 1.00 74.19 164 LYS A CA 1
ATOM 1312 C C . LYS A 1 164 ? 11.934 -3.202 15.046 1.00 74.19 164 LYS A C 1
ATOM 1314 O O . LYS A 1 164 ? 12.215 -2.792 13.926 1.00 74.19 164 LYS A O 1
ATOM 1319 N N . ALA A 1 165 ? 11.017 -4.142 15.282 1.00 80.81 165 ALA A N 1
ATOM 1320 C CA . ALA A 1 165 ? 10.176 -4.744 14.252 1.00 80.81 165 ALA A CA 1
ATOM 1321 C C . ALA A 1 165 ? 9.128 -3.750 13.718 1.00 80.81 165 ALA A C 1
ATOM 1323 O O . ALA A 1 165 ? 9.000 -2.623 14.215 1.00 80.81 165 ALA A O 1
ATOM 1324 N N . GLU A 1 166 ? 8.348 -4.181 12.732 1.00 84.44 166 GLU A N 1
ATOM 1325 C CA . GLU A 1 166 ? 7.192 -3.433 12.234 1.00 84.4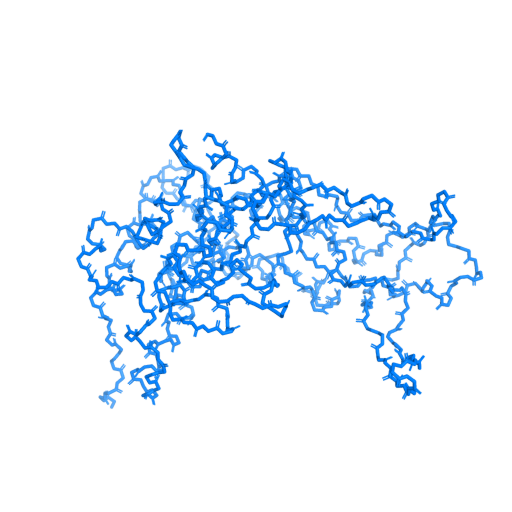4 166 GLU A CA 1
ATOM 1326 C C . GLU A 1 166 ? 6.140 -3.230 13.330 1.00 84.44 166 GLU A C 1
ATOM 1328 O O . GLU A 1 166 ? 6.005 -4.043 14.250 1.00 84.44 166 GLU A O 1
ATOM 1333 N N . VAL A 1 167 ? 5.449 -2.089 13.285 1.00 89.69 167 VAL A N 1
ATOM 1334 C CA . VAL A 1 167 ? 4.403 -1.754 14.257 1.00 89.69 167 VAL A CA 1
ATOM 1335 C C . VAL A 1 167 ? 3.222 -2.688 14.031 1.00 89.69 167 VAL A C 1
ATOM 1337 O O . VAL A 1 167 ? 2.585 -2.616 12.987 1.00 89.69 167 VAL A O 1
ATOM 1340 N N . THR A 1 168 ? 2.959 -3.560 15.000 1.00 91.69 168 THR A N 1
ATOM 1341 C CA . THR A 1 168 ? 1.895 -4.560 14.924 1.00 91.69 168 THR A CA 1
ATOM 1342 C C . THR A 1 168 ? 1.347 -4.872 16.314 1.00 91.69 168 THR A C 1
ATOM 1344 O O . THR A 1 168 ? 2.037 -4.664 17.319 1.00 91.69 168 THR A O 1
ATOM 1347 N N . SER A 1 169 ? 0.117 -5.365 16.332 1.00 92.19 169 SER A N 1
ATOM 1348 C CA . SER A 1 169 ? -0.618 -5.910 17.469 1.00 92.19 169 SER A CA 1
ATOM 1349 C C . SER A 1 169 ? -1.172 -7.279 17.081 1.00 92.19 169 SER A C 1
ATOM 1351 O O . SER A 1 169 ? -1.139 -7.642 15.905 1.00 92.19 169 SER A O 1
ATOM 1353 N N . GLU A 1 170 ? -1.719 -8.010 18.049 1.00 91.50 170 GLU A N 1
ATOM 1354 C CA . GLU A 1 170 ? -2.451 -9.250 17.769 1.00 91.50 170 GLU A CA 1
ATOM 1355 C C . GLU A 1 170 ? -3.551 -9.015 16.717 1.00 91.50 170 GLU A C 1
ATOM 1357 O O . GLU A 1 170 ? -3.625 -9.718 15.713 1.00 91.50 170 GLU A O 1
ATOM 1362 N N . GLU A 1 171 ? -4.357 -7.964 16.890 1.00 94.88 171 GLU A N 1
ATOM 1363 C CA . GLU A 1 171 ? -5.467 -7.669 15.987 1.00 94.88 171 GLU A CA 1
ATOM 1364 C C . GLU A 1 171 ? -5.013 -7.165 14.616 1.00 94.88 171 GLU A C 1
ATOM 1366 O O . GLU A 1 171 ? -5.596 -7.560 13.609 1.00 94.88 171 GLU A O 1
ATOM 1371 N N . ILE A 1 172 ? -3.971 -6.326 14.562 1.00 95.00 172 ILE A N 1
ATOM 1372 C CA . ILE A 1 172 ? -3.390 -5.827 13.306 1.00 95.00 172 ILE A CA 1
ATOM 1373 C C . ILE A 1 172 ? -2.842 -6.992 12.481 1.00 95.00 172 ILE A C 1
ATOM 1375 O O . ILE A 1 172 ? -3.047 -7.027 11.267 1.00 95.00 172 ILE A O 1
ATOM 1379 N N . GLU A 1 173 ? -2.172 -7.950 13.128 1.00 93.19 173 GLU A N 1
ATOM 1380 C CA . GLU A 1 173 ? -1.639 -9.125 12.447 1.00 93.19 173 GLU A CA 1
ATOM 1381 C C . GLU A 1 173 ? -2.755 -10.057 11.974 1.00 93.19 173 GLU A C 1
ATOM 1383 O O . GLU A 1 173 ? -2.796 -10.366 10.782 1.00 93.19 173 GLU A O 1
ATOM 1388 N N . LYS A 1 174 ? -3.691 -10.441 12.855 1.00 94.50 174 LYS A N 1
ATOM 1389 C CA . LYS A 1 174 ? -4.841 -11.294 12.506 1.00 94.50 174 LYS A CA 1
ATOM 1390 C C . LYS A 1 174 ? -5.676 -10.707 11.360 1.00 94.50 174 LYS A C 1
ATOM 1392 O O . LYS A 1 174 ? -6.078 -11.448 10.466 1.00 94.50 174 LYS A O 1
ATOM 1397 N N . ALA A 1 175 ? -5.889 -9.388 11.355 1.00 95.38 175 ALA A N 1
ATOM 1398 C CA . ALA A 1 175 ? -6.652 -8.685 10.320 1.00 95.38 175 ALA A CA 1
ATOM 1399 C C . ALA A 1 175 ? -5.844 -8.363 9.048 1.00 95.38 175 ALA A C 1
ATOM 1401 O O . ALA A 1 175 ? -6.380 -7.776 8.108 1.00 95.38 175 ALA A O 1
ATOM 1402 N N . GLU A 1 176 ? -4.555 -8.715 9.004 1.00 94.50 176 GLU A N 1
ATOM 1403 C CA . GLU A 1 176 ? -3.638 -8.390 7.903 1.00 94.50 176 GLU A CA 1
ATOM 1404 C C . GLU A 1 176 ? -3.564 -6.884 7.574 1.00 94.50 176 GLU A C 1
ATOM 1406 O O . GLU A 1 176 ? -3.314 -6.490 6.430 1.00 94.50 176 GLU A O 1
ATOM 1411 N N . ILE A 1 177 ? -3.758 -6.023 8.581 1.00 96.12 177 ILE A N 1
ATOM 1412 C CA . ILE A 1 177 ? -3.732 -4.567 8.419 1.00 96.12 177 ILE A CA 1
ATOM 1413 C C . ILE A 1 177 ? -2.300 -4.112 8.129 1.00 96.12 177 ILE A C 1
ATOM 1415 O O . ILE A 1 177 ? -1.376 -4.297 8.923 1.00 96.12 177 ILE A O 1
ATOM 1419 N N . ARG A 1 178 ? -2.109 -3.435 6.995 1.00 95.06 178 ARG A N 1
ATOM 1420 C CA . ARG A 1 178 ? -0.822 -2.854 6.609 1.00 95.06 178 ARG A CA 1
ATOM 1421 C C . ARG A 1 178 ? -0.701 -1.423 7.089 1.00 95.06 178 ARG A C 1
ATOM 1423 O O . ARG A 1 178 ? -1.338 -0.512 6.565 1.00 95.06 178 ARG A O 1
ATOM 1430 N N . LEU A 1 179 ? 0.199 -1.205 8.037 1.00 94.62 179 LEU A N 1
ATOM 1431 C CA . LEU A 1 179 ? 0.501 0.133 8.515 1.00 94.62 179 LEU A CA 1
ATOM 1432 C C . LEU A 1 179 ? 1.419 0.876 7.535 1.00 94.62 179 LEU A C 1
ATOM 1434 O O . LEU A 1 179 ? 2.496 0.387 7.179 1.00 94.62 179 LEU A O 1
ATOM 1438 N N . LYS A 1 180 ? 1.015 2.075 7.106 1.00 93.81 180 LYS A N 1
ATOM 1439 C CA . LYS A 1 180 ? 1.815 2.918 6.208 1.00 93.81 180 LYS A CA 1
ATOM 1440 C C . LYS A 1 180 ? 1.786 4.378 6.624 1.00 93.81 180 LYS A C 1
ATOM 1442 O O . LYS A 1 180 ? 0.734 4.966 6.828 1.00 93.81 180 LYS A O 1
ATOM 1447 N N . THR A 1 181 ? 2.967 4.979 6.696 1.00 93.19 181 THR A N 1
ATOM 1448 C CA . THR A 1 181 ? 3.099 6.422 6.878 1.00 93.19 181 THR A CA 1
ATOM 1449 C C . THR A 1 181 ? 3.022 7.130 5.532 1.00 93.19 181 THR A C 1
ATOM 1451 O O . THR A 1 181 ? 3.727 6.747 4.599 1.00 93.19 181 THR A O 1
ATOM 1454 N N . ILE A 1 182 ? 2.213 8.183 5.453 1.00 94.44 182 ILE A N 1
ATOM 1455 C CA . ILE A 1 182 ? 2.169 9.111 4.325 1.00 94.44 182 ILE A CA 1
ATOM 1456 C C . ILE A 1 182 ? 2.754 10.439 4.789 1.00 94.44 182 ILE A C 1
ATOM 1458 O O . ILE A 1 182 ? 2.302 11.020 5.773 1.00 94.44 182 ILE A O 1
ATOM 1462 N N . THR A 1 183 ? 3.768 10.923 4.076 1.00 92.25 183 THR A N 1
ATOM 1463 C CA . THR A 1 183 ? 4.356 12.238 4.334 1.00 92.25 183 THR A CA 1
ATOM 1464 C C . THR A 1 183 ? 3.907 13.229 3.272 1.00 92.25 183 THR A C 1
ATOM 1466 O O . THR A 1 183 ? 4.193 13.062 2.083 1.00 92.25 183 THR A O 1
ATOM 1469 N N . LEU A 1 184 ? 3.245 14.286 3.722 1.00 95.31 184 LEU A N 1
ATOM 1470 C CA . LEU A 1 184 ? 2.935 15.464 2.932 1.00 95.31 184 LEU A CA 1
ATOM 1471 C C . LEU A 1 184 ? 4.084 16.480 3.025 1.00 95.31 184 LEU A C 1
ATOM 1473 O O . LEU A 1 184 ? 4.883 16.462 3.963 1.00 95.31 184 LEU A O 1
ATOM 1477 N N . ARG A 1 185 ? 4.201 17.330 2.009 1.00 93.69 185 ARG A N 1
ATOM 1478 C CA . ARG A 1 185 ? 5.076 18.503 1.957 1.00 93.69 185 ARG A CA 1
ATOM 1479 C C . ARG A 1 185 ? 4.185 19.711 1.765 1.00 93.69 185 ARG A C 1
ATOM 1481 O O . ARG A 1 185 ? 3.533 19.783 0.725 1.00 93.69 185 ARG A O 1
ATOM 1488 N N . ASP A 1 186 ? 4.118 20.590 2.754 1.00 93.44 186 ASP A N 1
ATOM 1489 C CA . ASP A 1 186 ? 3.257 21.778 2.692 1.00 93.44 186 ASP A CA 1
ATOM 1490 C C . ASP A 1 186 ? 1.814 21.419 2.280 1.00 93.44 186 ASP A C 1
ATOM 1492 O O . ASP A 1 186 ? 1.223 22.005 1.374 1.00 93.44 186 ASP A O 1
ATOM 1496 N N . GLY A 1 187 ? 1.282 20.350 2.884 1.00 93.69 187 GLY A N 1
ATOM 1497 C CA . GLY A 1 187 ? -0.062 19.832 2.616 1.00 93.69 187 GLY A CA 1
ATOM 1498 C C . GLY A 1 187 ? -0.217 19.020 1.324 1.00 93.69 187 GLY A C 1
ATOM 1499 O O . GLY A 1 187 ? -1.318 18.568 1.037 1.00 93.69 187 GLY A O 1
ATOM 1500 N N . LYS A 1 188 ? 0.848 18.791 0.544 1.00 93.38 188 LYS A N 1
ATOM 1501 C CA . LYS A 1 188 ? 0.790 18.072 -0.746 1.00 93.38 188 LYS A CA 1
ATOM 1502 C C . LYS A 1 188 ? 1.472 16.704 -0.697 1.00 93.38 188 LYS A C 1
ATOM 1504 O O . LYS A 1 188 ? 2.484 16.552 -0.013 1.00 93.38 188 LYS A O 1
ATOM 1509 N N . PRO A 1 189 ? 1.003 15.700 -1.457 1.00 92.12 189 PRO A N 1
ATOM 1510 C CA . PRO A 1 189 ? 1.614 14.376 -1.458 1.00 92.12 189 PRO A CA 1
ATOM 1511 C C . PRO A 1 189 ? 3.038 14.420 -2.033 1.00 92.12 189 PRO A C 1
ATOM 1513 O O . PRO A 1 189 ? 3.276 14.871 -3.160 1.00 92.12 189 PRO A O 1
ATOM 1516 N N . LYS A 1 190 ? 4.003 13.922 -1.254 1.00 88.06 190 LYS A N 1
ATOM 1517 C CA . LYS A 1 190 ? 5.429 13.948 -1.611 1.00 88.06 190 LYS A CA 1
ATOM 1518 C C . LYS A 1 190 ? 5.805 12.891 -2.647 1.00 88.06 190 LYS A C 1
ATOM 1520 O O . LYS A 1 190 ? 6.591 13.161 -3.555 1.00 88.06 190 LYS A O 1
ATOM 1525 N N . GLU A 1 191 ? 5.280 11.680 -2.500 1.00 89.75 191 GLU A N 1
ATOM 1526 C CA . GLU A 1 191 ? 5.697 10.519 -3.280 1.00 89.75 191 GLU A CA 1
ATOM 1527 C C . GLU A 1 191 ? 4.524 9.631 -3.685 1.00 89.75 191 GLU A C 1
ATOM 1529 O O . GLU A 1 191 ? 3.504 9.566 -3.004 1.00 89.75 191 GLU A O 1
ATOM 1534 N N . HIS A 1 192 ? 4.688 8.940 -4.815 1.00 93.75 192 HIS A N 1
ATOM 1535 C CA . HIS A 1 192 ? 3.809 7.834 -5.184 1.00 93.75 192 HIS A CA 1
ATOM 1536 C C . HIS A 1 192 ? 3.933 6.712 -4.158 1.00 93.75 192 HIS A C 1
ATOM 1538 O O . HIS A 1 192 ? 4.999 6.496 -3.579 1.00 93.75 192 HIS A O 1
ATOM 1544 N N . PHE A 1 193 ? 2.861 5.956 -3.986 1.00 93.19 193 PHE A N 1
ATOM 1545 C CA . PHE A 1 193 ? 2.785 4.929 -2.962 1.00 93.19 193 PHE A CA 1
ATOM 1546 C C . PHE A 1 193 ? 3.234 3.587 -3.542 1.00 93.19 193 PHE A C 1
ATOM 1548 O O . PHE A 1 193 ? 2.522 2.978 -4.341 1.00 93.19 193 PHE A O 1
ATOM 1555 N N . LYS A 1 194 ? 4.436 3.119 -3.183 1.00 94.31 194 LYS A N 1
ATOM 1556 C CA . LYS A 1 194 ? 4.927 1.815 -3.655 1.00 94.31 194 LYS A CA 1
ATOM 1557 C C . LYS A 1 194 ? 4.037 0.710 -3.096 1.00 94.31 194 LYS A C 1
ATOM 1559 O O . LYS A 1 194 ? 4.008 0.504 -1.884 1.00 94.31 194 LYS A O 1
ATOM 1564 N N . PHE A 1 195 ? 3.365 -0.015 -3.981 1.00 95.56 195 PHE A N 1
ATOM 1565 C CA . PHE A 1 195 ? 2.371 -1.009 -3.601 1.00 95.56 195 PHE A CA 1
ATOM 1566 C C . PHE A 1 195 ? 2.954 -2.423 -3.601 1.00 95.56 195 PHE A C 1
ATOM 1568 O O . PHE A 1 195 ? 2.949 -3.096 -2.571 1.00 95.56 195 PHE A O 1
ATOM 1575 N N . GLN A 1 196 ? 3.548 -2.847 -4.721 1.00 96.06 196 GLN A N 1
ATOM 1576 C CA . GLN A 1 196 ? 4.064 -4.208 -4.873 1.00 96.06 196 GLN A CA 1
ATOM 1577 C C . GLN A 1 196 ? 5.289 -4.252 -5.781 1.00 96.06 196 GLN A C 1
ATOM 1579 O O . GLN A 1 196 ? 5.305 -3.660 -6.855 1.00 96.06 196 GLN A O 1
ATOM 1584 N N . SER A 1 197 ? 6.338 -4.961 -5.363 1.00 95.31 197 SER A N 1
ATOM 1585 C CA . SER A 1 197 ? 7.485 -5.211 -6.246 1.00 95.31 197 SER A CA 1
ATOM 1586 C C . SER A 1 197 ? 7.153 -6.333 -7.224 1.00 95.31 197 SER A C 1
ATOM 1588 O O . SER A 1 197 ? 6.525 -7.309 -6.829 1.00 95.31 197 SER A O 1
ATOM 1590 N N . ILE A 1 198 ? 7.619 -6.218 -8.466 1.00 95.12 198 ILE A N 1
ATOM 1591 C CA . ILE A 1 198 ? 7.438 -7.263 -9.477 1.00 95.12 198 ILE A CA 1
ATOM 1592 C C . ILE A 1 198 ? 8.646 -8.212 -9.421 1.00 95.12 198 ILE A C 1
ATOM 1594 O O . ILE A 1 198 ? 9.779 -7.724 -9.506 1.00 95.12 198 ILE A O 1
ATOM 1598 N N . PRO A 1 199 ? 8.447 -9.538 -9.280 1.00 91.06 199 PRO A N 1
ATOM 1599 C CA . PRO A 1 199 ? 9.552 -10.499 -9.243 1.00 91.06 199 PRO A CA 1
ATOM 1600 C C . PRO A 1 199 ? 10.369 -10.514 -10.544 1.00 91.06 199 PRO A C 1
ATOM 1602 O O . PRO A 1 199 ? 11.591 -10.348 -10.525 1.00 91.06 199 PRO A O 1
ATOM 1605 N N . SER A 1 200 ? 9.686 -10.660 -11.681 1.00 95.69 200 SER A N 1
ATOM 1606 C CA . SER A 1 200 ? 10.252 -10.578 -13.029 1.00 95.69 200 SER A CA 1
ATOM 1607 C C . SER A 1 200 ? 9.172 -10.172 -14.033 1.00 95.69 200 SER A C 1
ATOM 1609 O O . SER A 1 200 ? 7.980 -10.345 -13.775 1.00 95.69 200 SER A O 1
ATOM 1611 N N . PHE A 1 201 ? 9.578 -9.635 -15.187 1.00 97.81 201 PHE A N 1
ATOM 1612 C CA . PHE A 1 201 ? 8.620 -9.364 -16.260 1.00 97.81 201 PHE A CA 1
ATOM 1613 C C . PHE A 1 201 ? 8.056 -10.651 -16.867 1.00 97.81 201 PHE A C 1
ATOM 1615 O O . PHE A 1 201 ? 6.895 -10.655 -17.251 1.00 97.81 201 PHE A O 1
ATOM 1622 N N . GLU A 1 202 ? 8.843 -11.732 -16.912 1.00 96.25 202 GLU A N 1
ATOM 1623 C CA . GLU A 1 202 ? 8.391 -13.057 -17.364 1.00 96.25 202 GLU A CA 1
ATOM 1624 C C . GLU A 1 202 ? 7.231 -13.579 -16.504 1.00 96.25 202 GLU A C 1
ATOM 1626 O O . GLU A 1 202 ? 6.204 -13.974 -17.049 1.00 96.25 202 GLU A O 1
ATOM 1631 N N . ALA A 1 203 ? 7.346 -13.492 -15.172 1.00 95.88 203 ALA A N 1
ATOM 1632 C CA . ALA A 1 203 ? 6.262 -13.862 -14.265 1.00 95.88 203 ALA A CA 1
ATOM 1633 C C . ALA A 1 203 ? 5.033 -12.971 -14.494 1.00 95.88 203 ALA A C 1
ATOM 1635 O O . ALA A 1 203 ? 3.935 -13.477 -14.704 1.00 95.88 203 ALA A O 1
ATOM 1636 N N . LEU A 1 204 ? 5.231 -11.650 -14.566 1.00 97.06 204 LEU A N 1
ATOM 1637 C CA . LEU A 1 204 ? 4.136 -10.699 -14.761 1.00 97.06 204 LEU A CA 1
ATOM 1638 C C . LEU A 1 204 ? 3.344 -10.951 -16.055 1.00 97.06 204 LEU A C 1
ATOM 1640 O O . LEU A 1 204 ? 2.120 -10.878 -16.039 1.00 97.06 204 LEU A O 1
ATOM 1644 N N . VAL A 1 205 ? 4.005 -11.245 -17.180 1.00 97.50 205 VAL A N 1
ATOM 1645 C CA . VAL A 1 205 ? 3.283 -11.484 -18.445 1.00 97.50 205 VAL A CA 1
ATOM 1646 C C . VAL A 1 205 ? 2.602 -12.851 -18.516 1.00 97.50 205 VAL A C 1
ATOM 1648 O O . VAL A 1 205 ? 1.752 -13.042 -19.390 1.00 97.50 205 VAL A O 1
ATOM 1651 N N . SER A 1 206 ? 2.971 -13.780 -17.629 1.00 95.75 206 SER A N 1
ATOM 1652 C CA . SER A 1 206 ? 2.340 -15.099 -17.509 1.00 95.75 206 SER A CA 1
ATOM 1653 C C . SER A 1 206 ? 1.075 -15.097 -16.646 1.00 95.75 206 SER A C 1
ATOM 1655 O O . SER A 1 206 ? 0.285 -16.032 -16.732 1.00 95.75 206 SER A O 1
ATOM 1657 N N . GLU A 1 207 ? 0.862 -14.046 -15.850 1.00 95.19 207 GLU A N 1
ATOM 1658 C CA . GLU A 1 207 ? -0.357 -13.861 -15.063 1.00 95.19 207 GLU A CA 1
ATOM 1659 C C . GLU A 1 207 ? -1.542 -13.451 -15.964 1.00 95.19 207 GLU A C 1
ATOM 1661 O O . GLU A 1 207 ? -1.380 -12.755 -16.972 1.00 95.19 207 GLU A O 1
ATOM 1666 N N . ASN A 1 208 ? -2.753 -13.839 -15.557 1.00 93.69 208 ASN A N 1
ATOM 1667 C CA . ASN A 1 208 ? -4.008 -13.199 -15.963 1.00 93.69 208 ASN A CA 1
ATOM 1668 C C . ASN A 1 208 ? -4.477 -12.280 -14.833 1.00 93.69 208 ASN A C 1
ATOM 1670 O O . ASN A 1 208 ? -4.070 -12.477 -13.694 1.00 93.69 208 ASN A O 1
ATOM 1674 N N . TRP A 1 209 ? -5.339 -11.298 -15.115 1.00 93.81 209 TRP A N 1
ATOM 1675 C CA . TRP A 1 209 ? -5.748 -10.317 -14.102 1.00 93.81 209 TRP A CA 1
ATOM 1676 C C . TRP A 1 209 ? -6.384 -10.973 -12.872 1.00 93.81 209 TRP A C 1
ATOM 1678 O O . TRP A 1 209 ? -6.024 -10.633 -11.749 1.00 93.81 209 TRP A O 1
ATOM 1688 N N . GLU A 1 210 ? -7.305 -11.908 -13.094 1.00 87.94 210 GLU A N 1
ATOM 1689 C CA . GLU A 1 210 ? -8.104 -12.565 -12.057 1.00 87.94 210 GLU A CA 1
ATOM 1690 C C . GLU A 1 210 ? -7.244 -13.309 -11.028 1.00 87.94 210 GLU A C 1
ATOM 1692 O O . GLU A 1 210 ? -7.572 -13.284 -9.847 1.00 87.94 210 GLU A O 1
ATOM 1697 N N . ASP A 1 211 ? -6.121 -13.880 -11.467 1.00 86.75 211 ASP A N 1
ATOM 1698 C CA . ASP A 1 211 ? -5.176 -14.621 -10.622 1.00 86.75 211 ASP A CA 1
ATOM 1699 C C . ASP A 1 211 ? -3.865 -13.842 -10.413 1.00 86.75 211 ASP A C 1
ATOM 1701 O O . ASP A 1 211 ? -2.862 -14.387 -9.944 1.00 86.75 211 ASP A O 1
ATOM 1705 N N . SER A 1 212 ? -3.837 -12.564 -10.809 1.00 93.69 212 SER A N 1
ATOM 1706 C CA . SER A 1 212 ? -2.625 -11.757 -10.730 1.00 93.69 212 SER A CA 1
ATOM 1707 C C . SER A 1 212 ? -2.301 -11.428 -9.284 1.00 93.69 212 SER A C 1
ATOM 1709 O O . SER A 1 212 ? -3.167 -11.083 -8.472 1.00 93.69 212 SER A O 1
ATOM 1711 N N . SER A 1 213 ? -1.007 -11.440 -8.980 1.00 94.75 213 SER A N 1
ATOM 1712 C CA . SER A 1 213 ? -0.511 -11.144 -7.638 1.00 94.75 213 SER A CA 1
ATOM 1713 C C . SER A 1 213 ? -0.844 -9.718 -7.187 1.00 94.75 213 SER A C 1
ATOM 1715 O O . SER A 1 213 ? -0.891 -9.451 -5.985 1.00 94.75 213 SER A O 1
ATOM 1717 N N . VAL A 1 214 ? -1.062 -8.794 -8.128 1.00 96.75 214 VAL A N 1
ATOM 1718 C CA . VAL A 1 214 ? -1.466 -7.415 -7.830 1.00 96.75 214 VAL A CA 1
ATOM 1719 C C . VAL A 1 214 ? -2.962 -7.281 -7.596 1.00 96.75 214 VAL A C 1
ATOM 1721 O O . VAL A 1 214 ? -3.336 -6.555 -6.681 1.00 96.75 214 VAL A O 1
ATOM 1724 N N . ALA A 1 215 ? -3.814 -7.984 -8.349 1.00 95.38 215 ALA A N 1
ATOM 1725 C CA . ALA A 1 215 ? -5.257 -7.941 -8.129 1.00 95.38 215 ALA A CA 1
ATOM 1726 C C . ALA A 1 215 ? -5.632 -8.558 -6.776 1.00 95.38 215 ALA A C 1
ATOM 1728 O O . ALA A 1 215 ? -6.361 -7.915 -6.023 1.00 95.38 215 ALA A O 1
ATOM 1729 N N . ASP A 1 216 ? -5.063 -9.726 -6.435 1.00 93.75 216 ASP A N 1
ATOM 1730 C CA . ASP A 1 216 ? -5.206 -10.337 -5.101 1.00 93.75 216 ASP A CA 1
ATOM 1731 C C . ASP A 1 216 ? -4.831 -9.328 -4.018 1.00 93.75 216 ASP A C 1
ATOM 1733 O O . ASP A 1 216 ? -5.599 -9.052 -3.096 1.00 93.75 216 ASP A O 1
ATOM 1737 N N . LEU A 1 217 ? -3.661 -8.703 -4.176 1.00 95.19 217 LEU A N 1
ATOM 1738 C CA . LEU A 1 217 ? -3.157 -7.782 -3.179 1.00 95.19 217 LEU A CA 1
ATOM 1739 C C . LEU A 1 217 ? -4.029 -6.525 -3.041 1.00 95.19 217 LEU A C 1
ATOM 1741 O O . LEU A 1 217 ? -4.213 -6.050 -1.920 1.00 95.19 217 LEU A O 1
ATOM 1745 N N . LEU A 1 218 ? -4.552 -5.979 -4.140 1.00 96.38 218 LEU A N 1
ATOM 1746 C CA . LEU A 1 218 ? -5.468 -4.837 -4.114 1.00 96.38 218 LEU A CA 1
ATOM 1747 C C . LEU A 1 218 ? -6.792 -5.188 -3.418 1.00 96.38 218 LEU A C 1
ATOM 1749 O O . LEU A 1 218 ? -7.254 -4.384 -2.612 1.00 96.38 218 LEU A O 1
ATOM 1753 N N . ASP A 1 219 ? -7.361 -6.373 -3.677 1.00 95.12 219 ASP A N 1
ATOM 1754 C CA . ASP A 1 219 ? -8.648 -6.798 -3.097 1.00 95.12 219 ASP A CA 1
ATOM 1755 C C . ASP A 1 219 ? -8.543 -7.068 -1.596 1.00 95.12 219 ASP A C 1
ATOM 1757 O O . ASP A 1 219 ? -9.407 -6.632 -0.840 1.00 95.12 219 ASP A O 1
ATOM 1761 N N . ARG A 1 220 ? -7.471 -7.730 -1.142 1.00 94.00 220 ARG A N 1
ATOM 1762 C CA . ARG A 1 220 ? -7.327 -8.168 0.259 1.00 94.00 220 ARG A CA 1
ATOM 1763 C C . ARG A 1 220 ? -6.769 -7.125 1.221 1.00 94.00 220 ARG A C 1
ATOM 1765 O O . ARG A 1 220 ? -6.916 -7.279 2.436 1.00 94.00 220 ARG A O 1
ATOM 1772 N N . THR A 1 221 ? -6.043 -6.122 0.720 1.00 95.06 221 THR A N 1
ATOM 1773 C CA . THR A 1 221 ? -5.242 -5.256 1.593 1.00 95.06 221 THR A CA 1
ATOM 1774 C C . THR A 1 221 ? -6.093 -4.179 2.251 1.00 95.06 221 THR A C 1
ATOM 1776 O O . THR A 1 221 ? -6.612 -3.284 1.586 1.00 95.06 221 THR A O 1
ATOM 1779 N N . LYS A 1 222 ? -6.111 -4.199 3.586 1.00 97.31 222 LYS A N 1
ATOM 1780 C CA . LYS A 1 222 ? -6.539 -3.079 4.425 1.00 97.31 222 LYS A CA 1
ATOM 1781 C C . LYS A 1 222 ? -5.317 -2.297 4.893 1.00 97.31 222 LYS A C 1
ATOM 1783 O O . LYS A 1 222 ? -4.380 -2.879 5.438 1.00 97.31 222 LYS A O 1
ATOM 1788 N N . PHE A 1 223 ? -5.313 -0.985 4.705 1.00 97.69 223 PHE A N 1
ATOM 1789 C CA . PHE A 1 223 ? -4.277 -0.097 5.220 1.00 97.69 223 PHE A CA 1
ATOM 1790 C C . PHE A 1 223 ? -4.755 0.666 6.446 1.00 97.69 223 PHE A C 1
ATOM 1792 O O . PHE A 1 223 ? -5.888 1.134 6.485 1.00 97.69 223 PHE A O 1
ATOM 1799 N N . LEU A 1 224 ? -3.840 0.877 7.391 1.00 98.06 224 LEU A N 1
ATOM 1800 C CA . LEU A 1 224 ? -3.906 1.988 8.333 1.00 98.06 224 LEU A CA 1
ATOM 1801 C C . LEU A 1 224 ? -2.895 3.041 7.864 1.00 98.06 224 LEU A C 1
ATOM 1803 O O . LEU A 1 224 ? -1.681 2.819 7.928 1.00 98.06 224 LEU A O 1
ATOM 1807 N N . LEU A 1 225 ? -3.399 4.159 7.347 1.00 97.56 225 LEU A N 1
ATOM 1808 C CA . LEU A 1 225 ? -2.619 5.275 6.821 1.00 97.56 225 LEU A CA 1
ATOM 1809 C C . LEU A 1 225 ? -2.388 6.313 7.921 1.00 97.56 225 LEU A C 1
ATOM 1811 O O . LEU A 1 225 ? -3.342 6.818 8.500 1.00 97.56 225 LEU A O 1
ATOM 1815 N N . LEU A 1 226 ? -1.125 6.629 8.210 1.00 97.44 226 LEU A N 1
ATOM 1816 C CA . LEU A 1 226 ? -0.723 7.593 9.238 1.00 97.44 226 LEU A CA 1
ATOM 1817 C C . LEU A 1 226 ? -0.114 8.804 8.549 1.00 97.44 226 LEU A C 1
ATOM 1819 O O . LEU A 1 226 ? 0.955 8.697 7.940 1.00 97.44 226 LEU A O 1
ATOM 1823 N N . VAL A 1 227 ? -0.790 9.942 8.629 1.00 97.44 227 VAL A N 1
ATOM 1824 C CA . VAL A 1 227 ? -0.451 11.123 7.840 1.00 97.44 227 VAL A CA 1
ATOM 1825 C C . VAL A 1 227 ? 0.370 12.093 8.679 1.00 97.44 227 VAL A C 1
ATOM 1827 O O . VAL A 1 227 ? -0.016 12.467 9.785 1.00 97.44 227 VAL A O 1
ATOM 1830 N N . PHE A 1 228 ? 1.510 12.509 8.133 1.00 96.12 228 PHE A N 1
ATOM 1831 C CA . PHE A 1 228 ? 2.345 13.571 8.683 1.00 96.12 228 PHE A CA 1
ATOM 1832 C C . PHE A 1 228 ? 2.538 14.659 7.632 1.00 96.12 228 PHE A C 1
ATOM 1834 O O . PHE A 1 228 ? 2.803 14.344 6.472 1.00 96.12 228 PHE A O 1
ATOM 1841 N N . ASN A 1 229 ? 2.460 15.924 8.030 1.00 96.25 229 ASN A N 1
ATOM 1842 C CA . ASN A 1 229 ? 2.764 17.062 7.174 1.00 96.25 229 ASN A CA 1
ATOM 1843 C C . ASN A 1 229 ? 4.116 17.656 7.561 1.00 96.25 229 ASN A C 1
ATOM 1845 O O . ASN A 1 229 ? 4.314 18.085 8.694 1.00 96.25 229 ASN A O 1
ATOM 1849 N N . ASP A 1 230 ? 5.056 17.640 6.627 1.00 95.12 230 ASP A N 1
ATOM 1850 C CA . ASP A 1 230 ? 6.413 18.122 6.834 1.00 95.12 230 ASP A CA 1
ATOM 1851 C C . ASP A 1 230 ? 6.569 19.499 6.176 1.00 95.12 230 ASP A C 1
ATOM 1853 O O . ASP A 1 230 ? 6.481 19.611 4.951 1.00 95.12 230 ASP A O 1
ATOM 1857 N N . LEU A 1 231 ? 6.796 20.513 7.014 1.00 95.62 231 LEU A N 1
ATOM 1858 C CA . LEU A 1 231 ? 6.986 21.926 6.668 1.00 95.62 231 LEU A CA 1
ATOM 1859 C C . LEU A 1 231 ? 8.470 22.337 6.715 1.00 95.62 231 LEU A C 1
ATOM 1861 O O . LEU A 1 231 ? 8.799 23.512 6.856 1.00 95.62 231 LEU A O 1
ATOM 1865 N N . ASN A 1 232 ? 9.395 21.373 6.684 1.00 93.69 232 ASN A N 1
ATOM 1866 C CA . ASN A 1 232 ? 10.822 21.665 6.609 1.00 93.69 232 ASN A CA 1
ATOM 1867 C C . ASN A 1 232 ? 11.194 22.294 5.265 1.00 93.69 232 ASN A C 1
ATOM 1869 O O . ASN A 1 232 ? 10.754 21.835 4.205 1.00 93.69 232 ASN A O 1
ATOM 1873 N N . ASP A 1 233 ? 12.118 23.251 5.319 1.00 91.12 233 ASP A N 1
ATOM 1874 C CA . ASP A 1 233 ? 12.632 23.958 4.156 1.00 91.12 233 ASP A CA 1
ATOM 1875 C C . ASP A 1 233 ? 13.658 23.126 3.379 1.00 91.12 233 ASP A C 1
ATOM 1877 O O . ASP A 1 233 ? 14.290 22.185 3.882 1.00 91.12 233 ASP A O 1
ATOM 1881 N N . LYS A 1 234 ? 13.839 23.480 2.105 1.00 88.44 234 LYS A N 1
ATOM 1882 C CA . LYS A 1 234 ? 14.923 22.929 1.293 1.00 88.44 234 LYS A CA 1
ATOM 1883 C C . LYS A 1 234 ? 16.249 23.498 1.800 1.00 88.44 234 LYS A C 1
ATOM 1885 O O . LYS A 1 234 ? 16.399 24.710 1.911 1.00 88.44 234 LYS A O 1
ATOM 1890 N N . GLN A 1 235 ? 17.232 22.634 2.049 1.00 84.62 235 GLN A N 1
ATOM 1891 C CA . GLN A 1 235 ? 18.544 23.085 2.506 1.00 84.62 235 GLN A CA 1
ATOM 1892 C C . GLN A 1 235 ? 19.215 23.956 1.427 1.00 84.62 235 GLN A C 1
ATOM 1894 O O . GLN A 1 235 ? 19.281 23.529 0.264 1.00 84.62 235 GLN A O 1
ATOM 1899 N N . PRO A 1 236 ? 19.767 25.132 1.787 1.00 85.50 236 PRO A N 1
ATOM 1900 C CA . PRO A 1 236 ? 20.468 25.996 0.845 1.00 85.50 236 PRO A CA 1
ATOM 1901 C C . PRO A 1 236 ? 21.566 25.241 0.088 1.00 85.50 236 PRO A C 1
ATOM 1903 O O . PRO A 1 236 ? 22.376 24.523 0.677 1.00 85.50 236 PRO A O 1
ATOM 1906 N N . GLY A 1 237 ? 21.567 25.363 -1.242 1.00 83.69 237 GLY A N 1
ATOM 1907 C CA . GLY A 1 237 ? 22.560 24.721 -2.110 1.00 83.69 237 GLY A CA 1
ATOM 1908 C C . GLY A 1 237 ? 22.471 23.190 -2.217 1.00 83.69 237 GLY A C 1
ATOM 1909 O O . GLY A 1 237 ? 23.326 22.588 -2.864 1.00 83.69 237 GLY A O 1
ATOM 1910 N N . LYS A 1 238 ? 21.458 22.531 -1.630 1.00 82.44 238 LYS A N 1
ATOM 1911 C CA . LYS A 1 238 ? 21.282 21.068 -1.697 1.00 82.44 238 LYS A CA 1
ATOM 1912 C C . LYS A 1 238 ? 19.913 20.680 -2.241 1.00 82.44 238 LYS A C 1
ATOM 1914 O O . LYS A 1 238 ? 18.931 21.395 -2.104 1.00 82.44 238 LYS A O 1
ATOM 1919 N N . ASN A 1 239 ? 19.818 19.477 -2.803 1.00 77.06 239 ASN A N 1
ATOM 1920 C CA . ASN A 1 239 ? 18.544 18.873 -3.215 1.00 77.06 239 ASN A CA 1
ATOM 1921 C C . ASN A 1 239 ? 17.857 18.070 -2.094 1.00 77.06 239 ASN A C 1
ATOM 1923 O O . ASN A 1 239 ? 17.032 17.201 -2.369 1.00 77.06 239 ASN A O 1
ATOM 1927 N N . THR A 1 240 ? 18.199 18.348 -0.837 1.00 82.31 240 THR A N 1
ATOM 1928 C CA . THR A 1 240 ? 17.644 17.693 0.353 1.00 82.31 240 THR A CA 1
ATOM 1929 C C . THR A 1 240 ? 16.924 18.710 1.227 1.00 82.31 240 THR A C 1
ATOM 1931 O O . THR A 1 240 ? 17.269 19.888 1.221 1.00 82.31 240 THR A O 1
ATOM 1934 N N . TYR A 1 241 ? 15.938 18.252 1.988 1.00 84.06 241 TYR A N 1
ATOM 1935 C CA . TYR A 1 241 ? 15.209 19.073 2.953 1.00 84.06 241 TYR A CA 1
ATOM 1936 C C . TYR A 1 241 ? 15.843 18.964 4.337 1.00 84.06 241 TYR A C 1
ATOM 1938 O O . TYR A 1 241 ? 16.605 18.027 4.602 1.00 84.06 241 TYR A O 1
ATOM 1946 N N . GLU A 1 242 ? 15.566 19.931 5.204 1.00 86.75 242 GLU A N 1
ATOM 1947 C CA . GLU A 1 242 ? 15.768 19.769 6.642 1.00 86.75 242 GLU A CA 1
ATOM 1948 C C . GLU A 1 242 ? 14.927 18.592 7.163 1.00 86.75 242 GLU A C 1
ATOM 1950 O O . GLU A 1 242 ? 13.998 18.109 6.509 1.00 86.75 242 GLU A O 1
ATOM 1955 N N . THR A 1 243 ? 15.290 18.092 8.336 1.00 86.12 243 THR A N 1
ATOM 1956 C CA . THR A 1 243 ? 14.569 17.009 9.012 1.00 86.12 243 THR A CA 1
ATOM 1957 C C . THR A 1 243 ? 14.311 17.386 10.466 1.00 86.12 243 THR A C 1
ATOM 1959 O O . THR A 1 243 ? 14.481 16.549 11.352 1.00 86.12 243 THR A O 1
ATOM 1962 N N . ASN A 1 244 ? 13.984 18.659 10.723 1.00 90.75 244 ASN A N 1
ATOM 1963 C CA . ASN A 1 244 ? 13.656 19.128 12.063 1.00 90.75 244 ASN A CA 1
ATOM 1964 C C . ASN A 1 244 ? 12.302 18.517 12.482 1.00 90.75 244 ASN A C 1
ATOM 1966 O O . ASN A 1 244 ? 11.293 18.815 11.831 1.00 90.75 244 ASN A O 1
ATOM 1970 N N . PRO A 1 245 ? 12.254 17.677 13.536 1.00 92.12 245 PRO A N 1
ATOM 1971 C CA . PRO A 1 245 ? 11.008 17.077 14.017 1.00 92.12 245 PRO A CA 1
ATOM 1972 C C . PRO A 1 245 ? 9.982 18.106 14.524 1.00 92.12 245 PRO A C 1
ATOM 1974 O O . PRO A 1 245 ? 8.792 17.803 14.539 1.00 92.12 245 PRO A O 1
ATOM 1977 N N . GLU A 1 246 ? 10.396 19.322 14.886 1.00 94.62 246 GLU A N 1
ATOM 197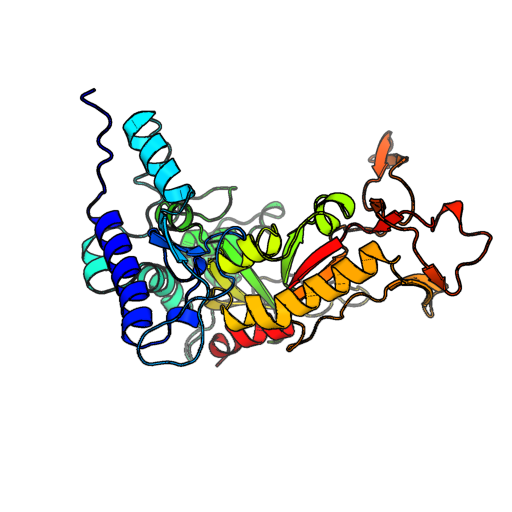8 C CA . GLU A 1 246 ? 9.482 20.413 15.268 1.00 94.62 246 GLU A CA 1
ATOM 1979 C C . GLU A 1 246 ? 8.638 20.911 14.086 1.00 94.62 246 GLU A C 1
ATOM 1981 O O . GLU A 1 246 ? 7.529 21.397 14.277 1.00 94.62 246 GLU A O 1
ATOM 1986 N N . LYS A 1 247 ? 9.140 20.760 12.852 1.00 95.50 247 LYS A N 1
ATOM 1987 C CA . LYS A 1 247 ? 8.454 21.165 11.614 1.00 95.50 247 LYS A CA 1
ATOM 1988 C C . LYS A 1 247 ? 7.705 20.007 10.936 1.00 95.50 247 LYS A C 1
ATOM 1990 O O . LYS A 1 247 ? 7.299 20.131 9.782 1.00 95.50 247 LYS A O 1
ATOM 1995 N N . ILE A 1 248 ? 7.546 18.863 11.607 1.00 95.44 248 ILE A N 1
ATOM 1996 C CA . ILE A 1 248 ? 6.810 17.708 11.076 1.00 95.44 248 ILE A CA 1
ATOM 1997 C C . ILE A 1 248 ? 5.625 17.425 11.984 1.00 95.44 248 ILE A C 1
ATOM 1999 O O . ILE A 1 248 ? 5.810 17.005 13.118 1.00 95.44 248 ILE A O 1
ATOM 2003 N N . PHE A 1 249 ? 4.412 17.604 11.480 1.00 96.88 249 PHE A N 1
ATOM 2004 C CA . PHE A 1 249 ? 3.188 17.557 12.274 1.00 96.88 249 PHE A CA 1
ATOM 2005 C C . PHE A 1 249 ? 2.386 16.298 11.985 1.00 96.88 249 PHE A C 1
ATOM 2007 O O . PHE A 1 249 ? 2.240 15.907 10.826 1.00 96.88 249 PHE A O 1
ATOM 2014 N N . PHE A 1 250 ? 1.862 15.654 13.025 1.00 97.69 250 PHE A N 1
ATOM 2015 C CA . PHE A 1 250 ? 0.903 14.568 12.863 1.00 97.69 250 PHE A CA 1
ATOM 2016 C C . PHE A 1 250 ? -0.457 15.149 12.466 1.00 97.69 250 PHE A C 1
ATOM 2018 O O . PHE A 1 250 ? -0.966 16.056 13.119 1.00 97.69 250 PHE A O 1
ATOM 2025 N N . VAL A 1 251 ? -1.015 14.638 11.371 1.00 97.38 251 VAL A N 1
ATOM 2026 C CA . VAL A 1 251 ? -2.299 15.086 10.818 1.00 97.38 251 VAL A CA 1
ATOM 2027 C C . VAL A 1 251 ? -3.418 14.166 11.292 1.00 97.38 251 VAL A C 1
ATOM 2029 O O . VAL A 1 251 ? -4.455 14.633 11.741 1.00 97.38 251 VAL A O 1
ATOM 2032 N N . GLY A 1 252 ? -3.206 12.851 11.222 1.00 97.56 252 GLY A N 1
ATOM 2033 C CA . GLY A 1 252 ? -4.223 11.892 11.625 1.00 97.56 252 GLY A CA 1
ATOM 2034 C C . GLY A 1 252 ? -3.955 10.472 11.145 1.00 97.56 252 GLY A C 1
ATOM 2035 O O . GLY A 1 252 ? -2.894 10.157 10.595 1.00 97.56 252 GLY A O 1
ATOM 2036 N N . ALA A 1 253 ? -4.940 9.608 11.371 1.00 98.00 253 ALA A N 1
ATOM 2037 C CA . ALA A 1 253 ? -4.912 8.198 11.007 1.00 98.00 253 ALA A CA 1
ATOM 2038 C C . ALA A 1 253 ? -6.193 7.830 10.253 1.00 98.00 253 ALA A C 1
ATOM 2040 O O . ALA A 1 253 ? -7.271 8.257 10.644 1.00 98.00 253 ALA A O 1
ATOM 2041 N N . LYS A 1 254 ? -6.104 7.020 9.200 1.00 97.56 254 LYS A N 1
ATOM 2042 C CA . LYS A 1 254 ? -7.286 6.595 8.444 1.00 97.56 254 LYS A CA 1
ATOM 2043 C C . LYS A 1 254 ? -7.150 5.171 7.944 1.00 97.56 254 LYS A C 1
ATOM 2045 O O . LYS A 1 254 ? -6.116 4.797 7.391 1.00 97.56 254 LYS A O 1
ATOM 2050 N N . PHE A 1 255 ? -8.206 4.387 8.130 1.00 98.19 255 PHE A N 1
ATOM 2051 C CA . PHE A 1 255 ? -8.323 3.097 7.468 1.00 98.19 255 PHE A CA 1
ATOM 2052 C C . PHE A 1 255 ? -8.713 3.288 6.009 1.00 98.19 255 PHE A C 1
ATOM 2054 O O . PHE A 1 255 ? -9.581 4.099 5.689 1.00 98.19 255 PHE A O 1
ATOM 2061 N N . TRP A 1 256 ? -8.060 2.543 5.126 1.00 97.56 256 TRP A N 1
ATOM 2062 C CA . TRP A 1 256 ? -8.356 2.574 3.704 1.00 97.56 256 TRP A CA 1
ATOM 2063 C C . TRP A 1 256 ? -8.092 1.214 3.066 1.00 97.56 256 TRP A C 1
ATOM 2065 O O . TRP A 1 256 ? -7.044 0.607 3.273 1.00 97.56 256 TRP A O 1
ATOM 2075 N N . ASN A 1 257 ? -9.029 0.756 2.253 1.00 96.75 257 ASN A N 1
ATOM 2076 C CA . ASN A 1 257 ? -8.871 -0.361 1.334 1.00 96.75 257 ASN A CA 1
ATOM 2077 C C . ASN A 1 257 ? -9.348 0.113 -0.040 1.00 96.75 257 ASN A C 1
ATOM 2079 O O . ASN A 1 257 ? -10.176 1.021 -0.130 1.00 96.75 257 ASN A O 1
ATOM 2083 N N . MET A 1 258 ? -8.816 -0.475 -1.109 1.00 96.94 258 MET A N 1
ATOM 2084 C CA . MET A 1 258 ? -9.191 -0.027 -2.443 1.00 96.94 258 MET A CA 1
ATOM 2085 C C . MET A 1 258 ? -10.654 -0.400 -2.745 1.00 96.94 258 MET A C 1
ATOM 2087 O O . MET A 1 258 ? -11.041 -1.552 -2.509 1.00 96.94 258 MET A O 1
ATOM 2091 N N . PRO A 1 259 ? -11.469 0.536 -3.265 1.00 95.62 259 PRO A N 1
ATOM 2092 C CA . PRO A 1 259 ? -12.812 0.225 -3.740 1.00 95.62 259 PRO A CA 1
ATOM 2093 C C . PRO A 1 259 ? -12.783 -0.818 -4.859 1.00 95.62 259 PRO A C 1
ATOM 2095 O O . PRO A 1 259 ? -11.941 -0.751 -5.755 1.00 95.62 259 PRO A O 1
ATOM 2098 N N . ALA A 1 260 ? -13.733 -1.754 -4.855 1.00 93.62 260 ALA A N 1
ATOM 2099 C CA . ALA A 1 260 ? -13.817 -2.794 -5.882 1.00 93.62 260 ALA A CA 1
ATOM 2100 C C . ALA A 1 260 ? -13.945 -2.210 -7.304 1.00 93.62 260 ALA A C 1
ATOM 2102 O O . ALA A 1 260 ? -13.347 -2.734 -8.246 1.00 93.62 260 ALA A O 1
ATOM 2103 N N . SER A 1 261 ? -14.651 -1.085 -7.454 1.00 94.19 261 SER A N 1
ATOM 2104 C CA . SER A 1 261 ? -14.753 -0.334 -8.711 1.00 94.19 261 SER A CA 1
ATOM 2105 C C . SER A 1 261 ? -13.390 0.120 -9.245 1.00 94.19 261 SER A C 1
ATOM 2107 O O . SER A 1 261 ? -13.140 0.015 -10.445 1.00 94.19 261 SER A O 1
ATOM 2109 N N . ASP A 1 262 ? -12.480 0.550 -8.369 1.00 96.75 262 ASP A N 1
ATOM 2110 C CA . ASP A 1 262 ? -11.136 0.991 -8.749 1.00 96.75 262 ASP A CA 1
ATOM 2111 C C . ASP A 1 262 ? -10.225 -0.193 -9.100 1.00 96.75 262 ASP A C 1
ATOM 2113 O O . ASP A 1 262 ? -9.432 -0.122 -10.044 1.00 96.75 262 ASP A O 1
ATOM 2117 N N . ILE A 1 263 ? -10.375 -1.316 -8.388 1.00 95.81 263 ILE A N 1
ATOM 2118 C CA . ILE A 1 263 ? -9.650 -2.565 -8.663 1.00 95.81 263 ILE A CA 1
ATOM 2119 C C . ILE A 1 263 ? -10.025 -3.088 -10.053 1.00 95.81 263 ILE A C 1
ATOM 2121 O O . ILE A 1 263 ? -9.162 -3.266 -10.915 1.00 95.81 263 ILE A O 1
ATOM 2125 N N . TYR A 1 264 ? -11.316 -3.324 -10.289 1.00 93.12 264 TYR A N 1
ATOM 2126 C CA . TYR A 1 264 ? -11.795 -3.972 -11.512 1.00 93.12 264 TYR A CA 1
ATOM 2127 C C . TYR A 1 264 ? -12.006 -3.008 -12.689 1.00 93.12 264 TYR A C 1
ATOM 2129 O O . TYR A 1 264 ? -12.205 -3.476 -13.811 1.00 93.12 264 TYR A O 1
ATOM 2137 N N . GLY A 1 265 ? -11.910 -1.696 -12.456 1.00 94.38 265 GLY A N 1
ATOM 2138 C CA . GLY A 1 265 ? -11.924 -0.649 -13.475 1.00 94.38 265 GLY A CA 1
ATOM 2139 C C . GLY A 1 265 ? -10.511 -0.155 -13.826 1.00 94.38 265 GLY A C 1
ATOM 2140 O O . GLY A 1 265 ? -9.804 -0.831 -14.584 1.00 94.38 265 GLY A O 1
ATOM 2141 N N . PRO A 1 266 ? -10.080 1.019 -13.324 1.00 97.94 266 PRO A N 1
ATOM 2142 C CA . PRO A 1 266 ? -8.824 1.656 -13.717 1.00 97.94 266 PRO A CA 1
ATOM 2143 C C . PRO A 1 266 ? -7.582 0.798 -13.447 1.00 97.94 266 PRO A C 1
ATOM 2145 O O . PRO A 1 266 ? -6.710 0.721 -14.313 1.00 97.94 266 PRO A O 1
ATOM 2148 N N . CYS A 1 267 ? -7.488 0.093 -12.313 1.00 98.19 267 CYS A N 1
ATOM 2149 C CA . CYS A 1 267 ? -6.326 -0.760 -12.033 1.00 98.19 267 CYS A CA 1
ATOM 2150 C C . CYS A 1 267 ? -6.209 -1.919 -13.037 1.00 98.19 267 CYS A C 1
ATOM 2152 O O . CYS A 1 267 ? -5.138 -2.111 -13.623 1.00 98.19 267 CYS A O 1
ATOM 2154 N N . LYS A 1 268 ? -7.313 -2.637 -13.302 1.00 97.38 268 LYS A N 1
ATOM 2155 C CA . LYS A 1 268 ? -7.384 -3.689 -14.335 1.00 97.38 268 LYS A CA 1
ATOM 2156 C C . LYS A 1 268 ? -7.021 -3.140 -15.718 1.00 97.38 268 LYS A C 1
ATOM 2158 O O . LYS A 1 268 ? -6.292 -3.797 -16.463 1.00 97.38 268 LYS A O 1
ATOM 2163 N N . ALA A 1 269 ? -7.495 -1.941 -16.064 1.00 98.12 269 ALA A N 1
ATOM 2164 C CA . ALA A 1 269 ? -7.207 -1.302 -17.348 1.00 98.12 269 ALA A CA 1
ATOM 2165 C C . ALA A 1 269 ? -5.712 -0.980 -17.519 1.00 98.12 269 ALA A C 1
ATOM 2167 O O . ALA A 1 269 ? -5.123 -1.340 -18.544 1.00 98.12 269 ALA A O 1
ATOM 2168 N N . VAL A 1 270 ? -5.078 -0.374 -16.507 1.00 98.50 270 VAL A N 1
ATOM 2169 C CA . VAL A 1 270 ? -3.634 -0.099 -16.537 1.00 98.50 270 VAL A CA 1
ATOM 2170 C C . VAL A 1 270 ? -2.829 -1.390 -16.620 1.00 98.50 270 VAL A C 1
ATOM 2172 O O . VAL A 1 270 ? -1.948 -1.501 -17.475 1.00 98.50 270 VAL A O 1
ATOM 2175 N N . TRP A 1 271 ? -3.147 -2.377 -15.778 1.00 98.56 271 TRP A N 1
ATOM 2176 C CA . TRP A 1 271 ? -2.442 -3.656 -15.774 1.00 98.56 271 TRP A CA 1
ATOM 2177 C C . TRP A 1 271 ? -2.488 -4.321 -17.149 1.00 98.56 271 TRP A C 1
ATOM 2179 O O . TRP A 1 271 ? -1.441 -4.668 -17.692 1.00 98.56 271 TRP A O 1
ATOM 2189 N N . LYS A 1 272 ? -3.676 -4.411 -17.766 1.00 98.31 272 LYS A N 1
ATOM 2190 C CA . LYS A 1 272 ? -3.835 -4.992 -19.108 1.00 98.31 272 LYS A CA 1
ATOM 2191 C C . LYS A 1 272 ? -2.998 -4.244 -20.147 1.00 98.31 272 LYS A C 1
ATOM 2193 O O . LYS A 1 272 ? -2.325 -4.885 -20.950 1.00 98.31 272 LYS A O 1
ATOM 2198 N N . SER A 1 273 ? -3.016 -2.909 -20.117 1.00 98.44 273 SER A N 1
ATOM 2199 C CA . SER A 1 273 ? -2.257 -2.078 -21.058 1.00 98.44 273 SER A CA 1
ATOM 2200 C C . SER A 1 273 ? -0.747 -2.293 -20.933 1.00 98.44 273 SER A C 1
ATOM 2202 O O . SER A 1 273 ? -0.067 -2.525 -21.931 1.00 98.44 273 SER A O 1
ATOM 2204 N N . ASP A 1 274 ? -0.206 -2.242 -19.717 1.00 98.44 274 ASP A N 1
ATOM 2205 C CA . ASP A 1 274 ? 1.240 -2.329 -19.512 1.00 98.44 274 ASP A CA 1
ATOM 2206 C C . ASP A 1 274 ? 1.778 -3.761 -19.670 1.00 98.44 274 ASP A C 1
ATOM 2208 O O . ASP A 1 274 ? 2.879 -3.946 -20.196 1.00 98.44 274 ASP A O 1
ATOM 2212 N N . VAL A 1 275 ? 0.989 -4.783 -19.319 1.00 98.38 275 VAL A N 1
ATOM 2213 C CA . VAL A 1 275 ? 1.311 -6.189 -19.622 1.00 98.38 275 VAL A CA 1
ATOM 2214 C C . VAL A 1 275 ? 1.326 -6.442 -21.131 1.00 98.38 275 VAL A C 1
ATOM 2216 O O . VAL A 1 275 ? 2.230 -7.116 -21.626 1.00 98.38 275 VAL A O 1
ATOM 2219 N N . ASP A 1 276 ? 0.385 -5.874 -21.887 1.00 98.56 276 ASP A N 1
ATOM 2220 C CA . ASP A 1 276 ? 0.370 -5.973 -23.351 1.00 98.56 276 ASP A CA 1
ATOM 2221 C C . ASP A 1 276 ? 1.603 -5.306 -23.988 1.00 98.56 276 ASP A C 1
ATOM 2223 O O . ASP A 1 276 ? 2.243 -5.890 -24.865 1.00 98.56 276 ASP A O 1
ATOM 2227 N N . LYS A 1 277 ? 2.022 -4.135 -23.487 1.00 98.56 277 LYS A N 1
ATOM 2228 C CA . LYS A 1 277 ? 3.267 -3.474 -23.925 1.00 98.56 277 LYS A CA 1
ATOM 2229 C C . LYS A 1 277 ? 4.501 -4.329 -23.651 1.00 98.56 277 LYS A C 1
ATOM 2231 O O . LYS A 1 277 ? 5.375 -4.423 -24.509 1.00 98.56 277 LYS A O 1
ATOM 2236 N N . LEU A 1 278 ? 4.571 -4.982 -22.487 1.00 98.44 278 LEU A N 1
ATOM 2237 C CA . LEU A 1 278 ? 5.650 -5.925 -22.174 1.00 98.44 278 LEU A CA 1
ATOM 2238 C C . LEU A 1 278 ? 5.674 -7.097 -23.166 1.00 98.44 278 LEU A C 1
ATOM 2240 O O . LEU A 1 278 ? 6.743 -7.433 -23.674 1.00 98.44 278 LEU A O 1
ATOM 2244 N N . LYS A 1 279 ? 4.508 -7.674 -23.487 1.00 98.25 279 LYS A N 1
ATOM 2245 C CA . LYS A 1 279 ? 4.372 -8.784 -24.448 1.00 98.25 279 LYS A CA 1
ATOM 2246 C C . LYS A 1 279 ? 4.764 -8.387 -25.877 1.00 98.25 279 LYS A C 1
ATOM 2248 O O . LYS A 1 279 ? 5.382 -9.182 -26.576 1.00 98.25 279 LYS A O 1
ATOM 2253 N N . LYS A 1 280 ? 4.429 -7.167 -26.308 1.00 98.31 280 LYS A N 1
ATOM 2254 C CA . LYS A 1 280 ? 4.656 -6.664 -27.681 1.00 98.31 280 LYS A CA 1
ATOM 2255 C C . LYS A 1 280 ? 6.001 -5.960 -27.896 1.00 98.31 280 LYS A C 1
ATOM 2257 O O . LYS A 1 280 ? 6.271 -5.510 -29.014 1.00 98.31 280 LYS A O 1
ATOM 2262 N N . GLY A 1 281 ? 6.804 -5.829 -26.844 1.00 98.25 281 GLY A N 1
ATOM 2263 C CA . GLY A 1 281 ? 8.039 -5.052 -26.836 1.00 98.25 281 GLY A CA 1
ATOM 2264 C C . GLY A 1 281 ? 7.781 -3.603 -26.424 1.00 98.25 281 GLY A C 1
ATOM 2265 O O . GLY A 1 281 ? 7.183 -2.826 -27.172 1.00 98.25 281 GLY A O 1
ATOM 2266 N N . VAL A 1 282 ? 8.266 -3.252 -25.230 1.00 98.50 282 VAL A N 1
ATOM 2267 C CA . VAL A 1 282 ? 8.172 -1.906 -24.641 1.00 98.50 282 VAL A CA 1
ATOM 2268 C C . VAL A 1 282 ? 8.942 -0.913 -25.501 1.00 98.50 282 VAL A C 1
ATOM 2270 O O . VAL A 1 282 ? 10.061 -1.200 -25.926 1.00 98.50 282 VAL A O 1
ATOM 2273 N N . GLU A 1 283 ? 8.383 0.273 -25.720 1.00 98.69 283 GLU A N 1
ATOM 2274 C CA . GLU A 1 283 ? 9.108 1.349 -26.394 1.00 98.69 283 GLU A CA 1
ATOM 2275 C C . GLU A 1 283 ? 9.982 2.084 -25.387 1.00 98.69 283 GLU A C 1
ATOM 2277 O O . GLU A 1 283 ? 9.495 2.534 -24.347 1.00 98.69 283 GLU A O 1
ATOM 2282 N N . LEU A 1 284 ? 11.272 2.205 -25.699 1.00 98.62 284 LEU A N 1
ATOM 2283 C CA . LEU A 1 284 ? 12.248 2.904 -24.872 1.00 98.62 284 LEU A CA 1
ATOM 2284 C C . LEU A 1 284 ? 12.862 4.053 -25.667 1.00 98.62 284 LEU A C 1
ATOM 2286 O O . LEU A 1 284 ? 13.473 3.843 -26.712 1.00 98.62 284 LEU A O 1
ATOM 2290 N N . THR A 1 285 ? 12.724 5.280 -25.170 1.00 98.50 285 THR A N 1
ATOM 2291 C CA . THR A 1 285 ? 13.275 6.471 -25.830 1.00 98.50 285 THR A CA 1
ATOM 2292 C C . THR A 1 285 ? 14.523 6.942 -25.104 1.00 98.50 285 THR A C 1
ATOM 2294 O O . THR A 1 285 ? 14.454 7.345 -23.939 1.00 98.50 285 THR A O 1
ATOM 2297 N N . TYR A 1 286 ? 15.660 6.923 -25.795 1.00 98.12 286 TYR A N 1
ATOM 2298 C CA . TYR A 1 286 ? 16.904 7.506 -25.306 1.00 98.12 286 TYR A CA 1
ATOM 2299 C C . TYR A 1 286 ? 16.855 9.027 -25.472 1.00 98.12 286 TYR A C 1
ATOM 2301 O O . TYR A 1 286 ? 16.671 9.550 -26.570 1.00 98.12 286 TYR A O 1
ATOM 2309 N N . THR A 1 287 ? 17.029 9.748 -24.368 1.00 96.81 287 THR A N 1
ATOM 2310 C CA . THR A 1 287 ? 17.081 11.214 -24.337 1.00 96.81 287 THR A CA 1
ATOM 2311 C C . THR A 1 287 ? 18.212 11.684 -23.426 1.00 96.81 287 THR A C 1
ATOM 2313 O O . THR A 1 287 ? 18.718 10.917 -22.603 1.00 96.81 287 THR A O 1
ATOM 2316 N N . LYS A 1 288 ? 18.608 12.951 -23.550 1.00 95.62 288 LYS A N 1
ATOM 2317 C CA . LYS A 1 288 ? 19.516 13.621 -22.613 1.00 95.62 288 LYS A CA 1
ATOM 2318 C C . LYS A 1 288 ? 18.813 14.845 -22.045 1.00 95.62 288 LYS A C 1
ATOM 2320 O O . LYS A 1 288 ? 18.098 15.530 -22.773 1.00 95.62 288 LYS A O 1
ATOM 2325 N N . ASP A 1 289 ? 18.972 15.088 -20.749 1.00 91.62 289 ASP A N 1
ATOM 2326 C CA . ASP A 1 289 ? 18.526 16.348 -20.156 1.00 91.62 289 ASP A CA 1
ATOM 2327 C C . ASP A 1 289 ? 19.497 17.496 -20.491 1.00 91.62 289 ASP A C 1
ATOM 2329 O O . ASP A 1 289 ? 20.529 17.293 -21.136 1.00 91.62 289 ASP A O 1
ATOM 2333 N N . SER A 1 290 ? 19.173 18.713 -20.049 1.00 91.12 290 SER A N 1
ATOM 2334 C CA . SER A 1 290 ? 19.998 19.907 -20.284 1.00 91.12 290 SER A CA 1
ATOM 2335 C C . SER A 1 290 ? 21.408 19.819 -19.687 1.00 91.12 290 SER A C 1
ATOM 2337 O O . SER A 1 290 ? 22.286 20.561 -20.111 1.00 91.12 290 SER A O 1
ATOM 2339 N N . SER A 1 291 ? 21.648 18.906 -18.737 1.00 91.19 291 SER A N 1
ATOM 2340 C CA . SER A 1 291 ? 22.974 18.637 -18.163 1.00 91.19 291 SER A CA 1
ATOM 2341 C C . SER A 1 291 ? 23.765 17.575 -18.937 1.00 91.19 291 SER A C 1
ATOM 2343 O O . SER A 1 291 ? 24.870 17.210 -18.542 1.00 91.19 291 SER A O 1
ATOM 2345 N N . GLY A 1 292 ? 23.202 17.044 -20.028 1.00 90.88 292 GLY A N 1
ATOM 2346 C CA . GLY A 1 292 ? 23.783 15.956 -20.811 1.00 90.88 292 GLY A CA 1
ATOM 2347 C C . GLY A 1 292 ? 23.586 14.572 -20.189 1.00 90.88 292 GLY A C 1
ATOM 2348 O O . GLY A 1 292 ? 24.055 13.575 -20.745 1.00 90.88 292 GLY A O 1
ATOM 2349 N N . LYS A 1 293 ? 22.876 14.473 -19.058 1.00 92.38 293 LYS A N 1
ATOM 2350 C CA . LYS A 1 293 ? 22.621 13.203 -18.382 1.00 92.38 293 LYS A CA 1
ATOM 2351 C C . LYS A 1 293 ? 21.573 12.403 -19.148 1.00 92.38 293 LYS A C 1
ATOM 2353 O O . LYS A 1 293 ? 20.498 12.903 -19.480 1.00 92.38 293 LYS A O 1
ATOM 2358 N N . VAL A 1 294 ? 21.880 11.130 -19.390 1.00 94.62 294 VAL A N 1
ATOM 2359 C CA . VAL A 1 294 ? 20.983 10.216 -20.102 1.00 94.62 294 VAL A CA 1
ATOM 2360 C C . VAL A 1 294 ? 19.730 9.930 -19.279 1.00 94.62 294 VAL A C 1
ATOM 2362 O O . VAL A 1 294 ? 19.793 9.607 -18.088 1.00 94.62 294 VAL A O 1
ATOM 2365 N N . LYS A 1 295 ? 18.581 10.002 -19.948 1.00 94.81 295 LYS A N 1
ATOM 2366 C CA . LYS A 1 295 ? 17.267 9.653 -19.427 1.00 94.81 295 LYS A CA 1
ATOM 2367 C C . LYS A 1 295 ? 16.568 8.747 -20.430 1.00 94.81 295 LYS A C 1
ATOM 2369 O O . LYS A 1 295 ? 16.395 9.110 -21.590 1.00 94.81 295 LYS A O 1
ATOM 2374 N N . ILE A 1 296 ? 16.149 7.578 -19.962 1.00 96.94 296 ILE A N 1
ATOM 2375 C CA . ILE A 1 296 ? 15.360 6.648 -20.765 1.00 96.94 296 ILE A CA 1
ATOM 2376 C C . ILE A 1 296 ? 13.895 6.807 -20.375 1.00 96.94 296 ILE A C 1
ATOM 2378 O O . ILE A 1 296 ? 13.543 6.678 -19.198 1.00 96.94 296 ILE A O 1
ATOM 2382 N N . LEU A 1 297 ? 13.063 7.132 -21.357 1.00 97.06 297 LEU A N 1
ATOM 2383 C CA . LEU A 1 297 ? 11.610 7.173 -21.220 1.00 97.06 297 LEU A CA 1
ATOM 2384 C C . LEU A 1 297 ? 11.023 5.838 -21.680 1.00 97.06 297 LEU A C 1
ATOM 2386 O O . LEU A 1 297 ? 11.650 5.129 -22.461 1.00 97.06 297 LEU A O 1
ATOM 2390 N N . ASN A 1 298 ? 9.830 5.506 -21.194 1.00 97.94 298 ASN A N 1
ATOM 2391 C CA . ASN A 1 298 ? 9.070 4.346 -21.645 1.00 97.94 298 ASN A CA 1
ATOM 2392 C C . ASN A 1 298 ? 7.620 4.741 -21.949 1.00 97.94 298 ASN A C 1
ATOM 2394 O O . ASN A 1 298 ? 7.184 5.836 -21.580 1.00 97.94 298 ASN A O 1
ATOM 2398 N N . ASN A 1 299 ? 6.889 3.843 -22.605 1.00 98.31 299 ASN A N 1
ATOM 2399 C CA . ASN A 1 299 ? 5.484 4.029 -22.960 1.00 98.31 299 ASN A CA 1
ATOM 2400 C C . ASN A 1 299 ? 4.488 3.404 -21.958 1.00 98.31 299 ASN A C 1
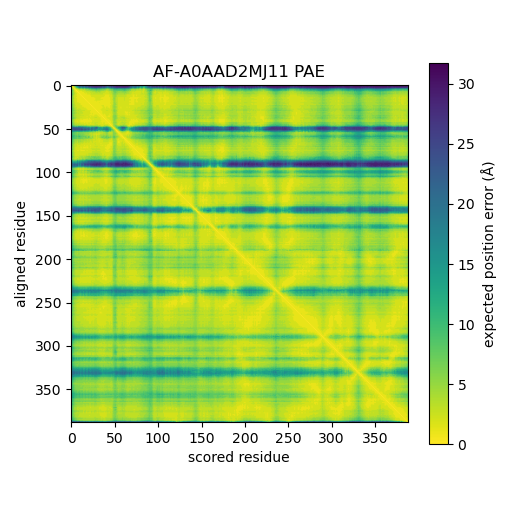ATOM 2402 O O . ASN A 1 299 ? 3.318 3.216 -22.303 1.00 98.31 299 ASN A O 1
ATOM 2406 N N . PHE A 1 300 ? 4.903 3.089 -20.724 1.00 98.44 300 PHE A N 1
ATOM 2407 C CA . PHE A 1 300 ? 3.964 2.645 -19.687 1.00 98.44 300 PHE A CA 1
ATOM 2408 C C . PHE A 1 300 ? 2.967 3.747 -19.315 1.00 98.44 300 PHE A C 1
ATOM 2410 O O . PHE A 1 300 ? 3.210 4.936 -19.548 1.00 98.44 300 PHE A O 1
ATOM 2417 N N . ILE A 1 301 ? 1.818 3.346 -18.766 1.00 98.12 301 ILE A N 1
ATOM 2418 C CA . ILE A 1 301 ? 0.798 4.298 -18.325 1.00 98.12 301 ILE A CA 1
ATOM 2419 C C . ILE A 1 301 ? 1.384 5.217 -17.247 1.00 98.12 301 ILE A C 1
ATOM 2421 O O . ILE A 1 301 ? 2.047 4.783 -16.303 1.00 98.12 301 ILE A O 1
ATOM 2425 N N . LYS A 1 302 ? 1.156 6.522 -17.410 1.00 96.12 302 LYS A N 1
ATOM 2426 C CA . LYS A 1 302 ? 1.604 7.540 -16.457 1.00 96.12 302 LYS A CA 1
ATOM 2427 C C . LYS A 1 302 ? 0.628 7.623 -15.279 1.00 96.12 302 LYS A C 1
ATOM 2429 O O . LYS A 1 302 ? -0.571 7.472 -15.494 1.00 96.12 302 LYS A O 1
ATOM 2434 N N . PRO A 1 303 ? 1.113 7.919 -14.061 1.00 94.81 303 PRO A N 1
ATOM 2435 C CA . PRO A 1 303 ? 0.236 8.090 -12.910 1.00 94.81 303 PRO A CA 1
ATOM 2436 C C . PRO A 1 303 ? -0.672 9.308 -13.084 1.00 94.81 303 PRO A C 1
ATOM 2438 O O . PRO A 1 303 ? -0.199 10.379 -13.469 1.00 94.81 303 PRO A O 1
ATOM 2441 N N . SER A 1 304 ? -1.944 9.154 -12.737 1.00 94.19 304 SER A N 1
ATOM 2442 C CA . SER A 1 304 ? -2.906 10.252 -12.593 1.00 94.19 304 SER A CA 1
ATOM 2443 C C . SER A 1 304 ? -3.979 9.871 -11.572 1.00 94.19 304 SER A C 1
ATOM 2445 O O . SER A 1 304 ? -3.849 8.838 -10.912 1.00 94.19 304 SER A O 1
ATOM 2447 N N . LEU A 1 305 ? -4.997 10.707 -11.373 1.00 93.69 305 LEU A N 1
ATOM 2448 C CA . LEU A 1 305 ? -6.125 10.349 -10.512 1.00 93.69 305 LEU A CA 1
ATOM 2449 C C . LEU A 1 305 ? -6.942 9.200 -11.127 1.00 93.69 305 LEU A C 1
ATOM 2451 O O . LEU A 1 305 ? -7.378 8.298 -10.423 1.00 93.69 305 LEU A O 1
ATOM 2455 N N . GLU A 1 306 ? -7.066 9.206 -12.453 1.00 95.25 306 GLU A N 1
ATOM 2456 C CA . GLU A 1 306 ? -7.787 8.217 -13.257 1.00 95.25 306 GLU A CA 1
ATOM 2457 C C . GLU A 1 306 ? -6.956 6.940 -13.447 1.00 95.25 306 GLU A C 1
ATOM 2459 O O . GLU A 1 306 ? -7.471 5.829 -13.365 1.00 95.25 306 GLU A O 1
ATOM 2464 N N . ASN A 1 307 ? -5.645 7.087 -13.659 1.00 93.81 307 ASN A N 1
ATOM 2465 C CA . ASN A 1 307 ? -4.698 5.978 -13.763 1.00 93.81 307 ASN A CA 1
ATOM 2466 C C . ASN A 1 307 ? -4.117 5.659 -12.381 1.00 93.81 307 ASN A C 1
ATOM 2468 O O . ASN A 1 307 ? -2.938 5.900 -12.099 1.00 93.81 307 ASN A O 1
ATOM 2472 N N . VAL A 1 308 ? -4.999 5.152 -11.518 1.00 96.94 308 VAL A N 1
ATOM 2473 C CA . VAL A 1 308 ? -4.769 4.816 -10.105 1.00 96.94 308 VAL A CA 1
ATOM 2474 C C . VAL A 1 308 ? -3.469 4.032 -9.899 1.00 96.94 308 VAL A C 1
ATOM 2476 O O . VAL A 1 308 ? -2.645 4.391 -9.056 1.00 96.94 308 VAL A O 1
ATOM 2479 N N . LEU A 1 309 ? -3.269 2.978 -10.690 1.00 97.94 309 LEU A N 1
ATOM 2480 C CA . LEU A 1 309 ? -2.097 2.105 -10.683 1.00 97.94 309 LEU A CA 1
ATOM 2481 C C . LEU A 1 309 ? -1.120 2.522 -11.791 1.00 97.94 309 LEU A C 1
ATOM 2483 O O . LEU A 1 309 ? -1.542 3.016 -12.828 1.00 97.94 309 LEU A O 1
ATOM 2487 N N . HIS A 1 310 ? 0.183 2.302 -11.608 1.00 98.06 310 HIS A N 1
ATOM 2488 C CA . HIS A 1 310 ? 1.172 2.462 -12.681 1.00 98.06 310 HIS A CA 1
ATOM 2489 C C . HIS A 1 310 ? 2.456 1.664 -12.418 1.00 98.06 310 HIS A C 1
ATOM 2491 O O . HIS A 1 310 ? 2.813 1.389 -11.264 1.00 98.06 310 HIS A O 1
ATOM 2497 N N . LEU A 1 311 ? 3.185 1.340 -13.492 1.00 97.69 311 LEU A N 1
ATOM 2498 C CA . LEU A 1 311 ? 4.555 0.838 -13.403 1.00 97.69 311 LEU A CA 1
ATOM 2499 C C . LEU A 1 311 ? 5.543 1.987 -13.202 1.00 97.69 311 LEU A C 1
ATOM 2501 O O . LEU A 1 311 ? 5.562 2.974 -13.939 1.00 97.69 311 LEU A O 1
ATOM 2505 N N . ARG A 1 312 ? 6.421 1.838 -12.211 1.00 95.69 312 ARG A N 1
ATOM 2506 C CA . ARG A 1 312 ? 7.529 2.770 -11.976 1.00 95.69 312 ARG A CA 1
ATOM 2507 C C . ARG A 1 312 ? 8.749 2.028 -11.429 1.00 95.69 312 ARG A C 1
ATOM 2509 O O . ARG A 1 312 ? 8.572 1.038 -10.708 1.00 95.69 312 ARG A O 1
ATOM 2516 N N . PRO A 1 313 ? 9.988 2.496 -11.708 1.00 95.31 313 PRO A N 1
ATOM 2517 C CA . PRO A 1 313 ? 11.193 1.841 -11.220 1.00 95.31 313 PRO A CA 1
ATOM 2518 C C . PRO A 1 313 ? 11.134 1.540 -9.720 1.00 95.31 313 PRO A C 1
ATOM 2520 O O . PRO A 1 313 ? 10.911 2.427 -8.898 1.00 95.31 313 PRO A O 1
ATOM 2523 N N . GLY A 1 314 ? 11.328 0.269 -9.373 1.00 89.56 314 GLY A N 1
ATOM 2524 C CA . GLY A 1 314 ? 11.352 -0.213 -7.992 1.00 89.56 314 GLY A CA 1
ATOM 2525 C C . GLY A 1 314 ? 12.753 -0.231 -7.377 1.00 89.56 314 GLY A C 1
ATOM 2526 O O . GLY A 1 314 ? 12.873 -0.414 -6.162 1.00 89.56 314 GLY A O 1
ATOM 2527 N N . ALA A 1 315 ? 13.789 -0.061 -8.206 1.00 87.75 315 ALA A N 1
ATOM 2528 C CA . ALA A 1 315 ? 15.198 -0.036 -7.827 1.00 87.75 315 ALA A CA 1
ATOM 2529 C C . ALA A 1 315 ? 15.729 1.400 -7.674 1.00 87.75 315 ALA A C 1
ATOM 2531 O O . ALA A 1 315 ? 15.265 2.328 -8.332 1.00 87.75 315 ALA A O 1
ATOM 2532 N N . SER A 1 316 ? 16.749 1.575 -6.831 1.00 84.81 316 SER A N 1
ATOM 2533 C CA . SER A 1 316 ? 17.345 2.890 -6.544 1.00 84.81 316 SER A CA 1
ATOM 2534 C C . SER A 1 316 ? 18.221 3.438 -7.672 1.00 84.81 316 SER A C 1
ATOM 2536 O O . SER A 1 316 ? 18.467 4.641 -7.733 1.00 84.81 316 SER A O 1
ATOM 2538 N N . LYS A 1 317 ? 18.714 2.567 -8.559 1.00 91.06 317 LYS A N 1
ATOM 2539 C CA . LYS A 1 317 ? 19.527 2.933 -9.721 1.00 91.06 317 LYS A CA 1
ATOM 2540 C C . LYS A 1 317 ? 18.941 2.307 -10.976 1.00 91.06 317 LYS A C 1
ATOM 2542 O O . LYS A 1 317 ? 18.462 1.178 -10.936 1.00 91.06 317 LYS A O 1
ATOM 2547 N N . SER A 1 318 ? 19.018 3.024 -12.089 1.00 93.69 318 SER A N 1
ATOM 2548 C CA . SER A 1 318 ? 18.663 2.483 -13.396 1.00 93.69 318 SER A CA 1
ATOM 2549 C C . SER A 1 318 ? 19.738 1.523 -13.907 1.00 93.69 318 SER A C 1
ATOM 2551 O O . SER A 1 318 ? 20.929 1.773 -13.729 1.00 93.69 318 SER A O 1
ATOM 2553 N N . GLN A 1 319 ? 19.311 0.455 -14.573 1.00 96.25 319 GLN A N 1
ATOM 2554 C CA . GLN A 1 319 ? 20.155 -0.502 -15.280 1.00 96.25 319 GLN A CA 1
ATOM 2555 C C . GLN A 1 319 ? 19.374 -1.036 -16.489 1.00 96.25 319 GLN A C 1
ATOM 2557 O O . GLN A 1 319 ? 18.201 -1.375 -16.340 1.00 96.25 319 GLN A O 1
ATOM 2562 N N . TYR A 1 320 ? 20.014 -1.093 -17.659 1.00 97.31 320 TYR A N 1
ATOM 2563 C CA . TYR A 1 320 ? 19.408 -1.505 -18.939 1.00 97.31 320 TYR A CA 1
ATOM 2564 C C . TYR A 1 320 ? 20.206 -2.621 -19.630 1.00 97.31 320 TYR A C 1
ATOM 2566 O O . TYR A 1 320 ? 20.066 -2.852 -20.824 1.00 97.31 320 TYR A O 1
ATOM 2574 N N . ASN A 1 321 ? 21.046 -3.322 -18.871 1.00 97.19 321 ASN A N 1
ATOM 2575 C CA . ASN A 1 321 ? 21.806 -4.491 -19.297 1.00 97.19 321 ASN A CA 1
ATOM 2576 C C . ASN A 1 321 ? 21.649 -5.627 -18.277 1.00 97.19 321 ASN A C 1
ATOM 2578 O O . ASN A 1 321 ? 21.056 -5.437 -17.206 1.00 97.19 321 ASN A O 1
ATOM 2582 N N . ALA A 1 322 ? 22.172 -6.806 -18.605 1.00 97.19 322 ALA A N 1
ATOM 2583 C CA . ALA A 1 322 ? 22.150 -7.956 -17.709 1.00 97.19 322 ALA A CA 1
ATOM 2584 C C . ALA A 1 322 ? 22.839 -7.646 -16.363 1.00 97.19 322 ALA A C 1
ATOM 2586 O O . ALA A 1 322 ? 23.768 -6.835 -16.321 1.00 97.19 322 ALA A O 1
ATOM 2587 N N . PRO A 1 323 ? 22.407 -8.267 -15.249 1.00 96.25 323 PRO A N 1
ATOM 2588 C CA . PRO A 1 323 ? 23.114 -8.170 -13.979 1.00 96.25 323 PRO A CA 1
ATOM 2589 C C . PRO A 1 323 ? 24.590 -8.560 -14.093 1.00 96.25 323 PRO A C 1
ATOM 2591 O O . PRO A 1 323 ? 24.936 -9.523 -14.771 1.00 96.25 323 PRO A O 1
ATOM 2594 N N . TYR A 1 324 ? 25.465 -7.825 -13.409 1.00 95.38 324 TYR A N 1
ATOM 2595 C CA . TYR A 1 324 ? 26.913 -8.027 -13.491 1.00 95.38 324 TYR A CA 1
ATOM 2596 C C . TYR A 1 324 ? 27.606 -7.694 -12.168 1.00 95.38 324 TYR A C 1
ATOM 2598 O O . TYR A 1 324 ? 27.048 -7.015 -11.302 1.00 95.38 324 TYR A O 1
ATOM 2606 N N . TYR A 1 325 ? 28.843 -8.161 -11.999 1.00 95.38 325 TYR A N 1
ATOM 2607 C CA . TYR A 1 325 ? 29.687 -7.775 -10.870 1.00 95.38 325 TYR A CA 1
ATOM 2608 C C . TYR A 1 325 ? 30.526 -6.551 -11.226 1.00 95.38 325 TYR A C 1
ATOM 2610 O O . TYR A 1 325 ? 31.175 -6.513 -12.268 1.00 95.38 325 TYR A O 1
ATOM 2618 N N . LYS A 1 326 ? 30.551 -5.562 -10.332 1.00 92.75 326 LYS A N 1
ATOM 2619 C CA . LYS A 1 326 ? 31.425 -4.392 -10.423 1.00 92.75 326 LYS A CA 1
ATOM 2620 C C . LYS A 1 326 ? 32.341 -4.341 -9.208 1.00 92.75 326 LYS A C 1
ATOM 2622 O O . LYS A 1 326 ? 31.861 -4.425 -8.077 1.00 92.75 326 LYS A O 1
ATOM 2627 N N . THR A 1 327 ? 33.638 -4.155 -9.429 1.00 93.06 327 THR A N 1
ATOM 2628 C CA . THR A 1 327 ? 34.569 -3.827 -8.344 1.00 93.06 327 THR A CA 1
ATOM 2629 C C . THR A 1 327 ? 34.308 -2.397 -7.881 1.00 93.06 327 THR A C 1
ATOM 2631 O O . THR A 1 327 ? 34.270 -1.463 -8.684 1.00 93.06 327 THR A O 1
ATOM 2634 N N . ILE A 1 328 ? 34.071 -2.233 -6.584 1.00 91.12 328 ILE A N 1
ATOM 2635 C CA . ILE A 1 328 ? 33.935 -0.937 -5.923 1.00 91.12 328 ILE A CA 1
ATOM 2636 C C . ILE A 1 328 ? 34.958 -0.837 -4.798 1.00 91.12 328 ILE A C 1
ATOM 2638 O O . ILE A 1 328 ? 35.311 -1.844 -4.187 1.00 91.12 328 ILE A O 1
ATOM 2642 N N . ILE A 1 329 ? 35.400 0.381 -4.506 1.00 89.19 329 ILE A N 1
ATOM 2643 C CA . ILE A 1 329 ? 36.226 0.661 -3.335 1.00 89.19 329 ILE A CA 1
ATOM 2644 C C . ILE A 1 329 ? 35.287 1.115 -2.220 1.00 89.19 329 ILE A C 1
ATOM 2646 O O . ILE A 1 329 ? 34.567 2.101 -2.369 1.00 89.19 329 ILE A O 1
ATOM 2650 N N . GLU A 1 330 ? 35.272 0.383 -1.111 1.00 85.94 330 GLU A N 1
ATOM 2651 C CA . GLU A 1 330 ? 34.489 0.718 0.077 1.00 85.94 330 GLU A CA 1
ATOM 2652 C C . GLU A 1 330 ? 35.420 0.665 1.291 1.00 85.94 330 GLU A C 1
ATOM 2654 O O . GLU A 1 330 ? 36.009 -0.375 1.585 1.00 85.94 330 GLU A O 1
ATOM 2659 N N . ASN A 1 331 ? 35.592 1.802 1.972 1.00 88.12 331 ASN A N 1
ATOM 2660 C CA . ASN A 1 331 ? 36.550 1.975 3.074 1.00 88.12 331 ASN A CA 1
ATOM 2661 C C . ASN A 1 331 ? 37.994 1.578 2.699 1.00 88.12 331 ASN A C 1
ATOM 2663 O O . ASN A 1 331 ? 38.668 0.881 3.453 1.00 88.12 331 ASN A O 1
ATOM 2667 N N . GLY A 1 332 ? 38.447 1.973 1.503 1.00 89.12 332 GLY A N 1
ATOM 2668 C CA . GLY A 1 332 ? 39.806 1.699 1.015 1.00 89.12 332 GLY A CA 1
ATOM 2669 C C . GLY A 1 332 ? 40.074 0.245 0.612 1.00 89.12 332 GLY A C 1
ATOM 2670 O O . GLY A 1 332 ? 41.205 -0.085 0.277 1.00 89.12 332 GLY A O 1
ATOM 2671 N N . LYS A 1 333 ? 39.058 -0.629 0.626 1.00 90.00 333 LYS A N 1
ATOM 2672 C CA . LYS A 1 333 ? 39.175 -2.034 0.215 1.00 90.00 333 LYS A CA 1
ATOM 2673 C C . LYS A 1 333 ? 38.355 -2.306 -1.037 1.00 90.00 333 LYS A C 1
ATOM 2675 O O . LYS A 1 333 ? 37.214 -1.850 -1.149 1.00 90.00 333 LYS A O 1
ATOM 2680 N N . GLU A 1 334 ? 38.918 -3.090 -1.948 1.00 93.44 334 GLU A N 1
ATOM 2681 C CA . GLU A 1 334 ? 38.188 -3.590 -3.106 1.00 93.44 334 GLU A CA 1
ATOM 2682 C C . GLU A 1 334 ? 37.130 -4.608 -2.679 1.00 93.44 334 GLU A C 1
ATOM 2684 O O . GLU A 1 334 ? 37.395 -5.554 -1.934 1.00 93.44 334 GLU A O 1
ATOM 2689 N N . LYS A 1 335 ? 35.910 -4.424 -3.177 1.00 92.75 335 LYS A N 1
ATOM 2690 C CA . LYS A 1 335 ? 34.812 -5.373 -3.021 1.00 92.75 335 LYS A CA 1
ATOM 2691 C C . LYS A 1 335 ? 34.113 -5.589 -4.350 1.00 92.75 335 LYS A C 1
ATOM 2693 O O . LYS A 1 335 ? 33.788 -4.638 -5.061 1.00 92.75 335 LYS A O 1
ATOM 2698 N N . LYS A 1 336 ? 33.792 -6.847 -4.652 1.00 93.56 336 LYS A N 1
ATOM 2699 C CA . LYS A 1 336 ? 32.894 -7.192 -5.757 1.00 93.56 336 LYS A CA 1
ATOM 2700 C C . LYS A 1 336 ? 31.452 -6.943 -5.323 1.00 93.56 336 LYS A C 1
ATOM 2702 O O . LYS A 1 336 ? 30.952 -7.598 -4.413 1.00 93.56 336 LYS A O 1
ATOM 2707 N N . LYS A 1 337 ? 30.774 -6.005 -5.981 1.00 92.69 337 LYS A N 1
ATOM 2708 C CA . LYS A 1 337 ? 29.356 -5.712 -5.762 1.00 92.69 337 LYS A CA 1
ATOM 2709 C C . LYS A 1 337 ? 28.527 -6.225 -6.929 1.00 92.69 337 LYS A C 1
ATOM 2711 O O . LYS A 1 337 ? 28.800 -5.891 -8.078 1.00 92.69 337 LYS A O 1
ATOM 2716 N N . TYR A 1 338 ? 27.496 -7.006 -6.623 1.00 94.31 338 TYR A N 1
ATOM 2717 C CA . TYR A 1 338 ? 26.539 -7.477 -7.617 1.00 94.31 338 TYR A CA 1
ATOM 2718 C C . TYR A 1 338 ? 25.526 -6.373 -7.953 1.00 94.31 338 TYR A C 1
ATOM 2720 O O . TYR A 1 338 ? 24.818 -5.870 -7.077 1.00 94.31 338 TYR A O 1
ATOM 2728 N N . MET A 1 339 ? 25.481 -5.969 -9.220 1.00 94.25 339 MET A N 1
ATOM 2729 C CA . MET A 1 339 ? 24.588 -4.943 -9.753 1.00 94.25 339 MET A CA 1
ATOM 2730 C C . MET A 1 339 ? 23.378 -5.621 -10.397 1.00 94.25 339 MET A C 1
ATOM 2732 O O . MET A 1 339 ? 23.480 -6.169 -11.490 1.00 94.25 339 MET A O 1
ATOM 2736 N N . ASN A 1 340 ? 22.236 -5.594 -9.707 1.00 94.75 340 ASN A N 1
ATOM 2737 C CA . ASN A 1 340 ? 21.021 -6.316 -10.100 1.00 94.75 340 ASN A CA 1
ATOM 2738 C C . ASN A 1 340 ? 19.768 -5.426 -9.985 1.00 94.75 340 ASN A C 1
ATOM 2740 O O . ASN A 1 340 ? 18.844 -5.702 -9.212 1.00 94.75 340 ASN A O 1
ATOM 2744 N N . ASN A 1 341 ? 19.768 -4.319 -10.726 1.00 96.12 341 ASN A N 1
ATOM 2745 C CA . ASN A 1 341 ? 18.670 -3.352 -10.777 1.00 96.12 341 ASN A CA 1
ATOM 2746 C C . ASN A 1 341 ? 17.814 -3.469 -12.049 1.00 96.12 341 ASN A C 1
ATOM 2748 O O . ASN A 1 341 ? 16.854 -2.715 -12.192 1.00 96.12 341 ASN A O 1
ATOM 2752 N N . SER A 1 342 ? 18.143 -4.384 -12.961 1.00 96.50 342 SER A N 1
ATOM 2753 C CA . SER A 1 342 ? 17.396 -4.665 -14.191 1.00 96.50 342 SER A CA 1
ATOM 2754 C C . SER A 1 342 ? 16.657 -6.002 -14.119 1.00 96.50 342 SER A C 1
ATOM 2756 O O . SER A 1 342 ? 16.957 -6.857 -13.285 1.00 96.50 342 SER A O 1
ATOM 2758 N N . SER A 1 343 ? 15.664 -6.176 -14.982 1.00 96.94 343 SER A N 1
ATOM 2759 C CA . SER A 1 343 ? 15.000 -7.452 -15.239 1.00 96.94 343 SER A CA 1
ATOM 2760 C C . SER A 1 343 ? 14.927 -7.676 -16.746 1.00 96.94 343 SER A C 1
ATOM 2762 O O . SER A 1 343 ? 14.879 -6.713 -17.519 1.00 96.94 343 SER A O 1
ATOM 2764 N N . LYS A 1 344 ? 14.981 -8.946 -17.149 1.00 98.19 344 LYS A N 1
ATOM 2765 C CA . LYS A 1 344 ? 14.935 -9.346 -18.551 1.00 98.19 344 LYS A CA 1
ATOM 2766 C C . LYS A 1 344 ? 13.518 -9.149 -19.082 1.00 98.19 344 LYS A C 1
ATOM 2768 O O . LYS A 1 344 ? 12.557 -9.561 -18.437 1.00 98.19 344 LYS A O 1
ATOM 2773 N N . LEU A 1 345 ? 13.401 -8.497 -20.229 1.00 98.50 345 LEU A N 1
ATOM 2774 C CA . LEU A 1 345 ? 12.141 -8.306 -20.930 1.00 98.50 345 LEU A CA 1
ATOM 2775 C C . LEU A 1 345 ? 11.719 -9.606 -21.636 1.00 98.50 345 LEU A C 1
ATOM 2777 O O . LEU A 1 345 ? 12.576 -10.290 -22.197 1.00 98.50 345 LEU A O 1
ATOM 2781 N N . PRO A 1 346 ? 10.414 -9.932 -21.661 1.00 97.88 346 PRO A N 1
ATOM 2782 C CA . PRO A 1 346 ? 9.904 -11.113 -22.361 1.00 97.88 346 PRO A CA 1
ATOM 2783 C C . PRO A 1 346 ? 9.908 -10.936 -23.889 1.00 97.88 346 PRO A C 1
ATOM 2785 O O . PRO A 1 346 ? 9.919 -11.915 -24.627 1.00 97.88 346 PRO A O 1
ATOM 2788 N N . CYS A 1 347 ? 9.929 -9.690 -24.364 1.00 98.19 347 CYS A N 1
ATOM 2789 C CA . CYS A 1 347 ? 10.084 -9.314 -25.763 1.00 98.19 347 CYS A CA 1
ATOM 2790 C C . CYS A 1 347 ? 11.112 -8.182 -25.855 1.00 98.19 347 CYS A C 1
ATOM 2792 O O . CYS A 1 347 ? 11.127 -7.297 -24.994 1.00 98.19 347 CYS A O 1
ATOM 2794 N N . ASN A 1 348 ? 11.967 -8.194 -26.880 1.00 98.38 348 ASN A N 1
ATOM 2795 C CA . ASN A 1 348 ? 12.944 -7.125 -27.082 1.00 98.38 348 ASN A CA 1
ATOM 2796 C C . ASN A 1 348 ? 12.245 -5.759 -27.155 1.00 98.38 348 ASN A C 1
ATOM 2798 O O . ASN A 1 348 ? 11.208 -5.590 -27.798 1.00 98.38 348 ASN A O 1
ATOM 2802 N N . SER A 1 349 ? 12.831 -4.781 -26.476 1.00 98.12 349 SER A N 1
ATOM 2803 C CA . SER A 1 349 ? 12.365 -3.400 -26.493 1.00 98.12 349 SER A CA 1
ATOM 2804 C C . SER A 1 349 ? 12.550 -2.755 -27.866 1.00 98.12 349 SER A C 1
ATOM 2806 O O . SER A 1 349 ? 13.488 -3.050 -28.609 1.00 98.12 349 SER A O 1
ATOM 2808 N N . LYS A 1 350 ? 11.643 -1.834 -28.189 1.00 98.44 350 LYS A N 1
ATOM 2809 C CA . LYS A 1 350 ? 11.675 -1.010 -29.397 1.00 98.44 350 LYS A CA 1
ATOM 2810 C C . LYS A 1 350 ? 12.350 0.309 -29.054 1.00 98.44 350 LYS A C 1
ATOM 2812 O O . LYS A 1 350 ? 11.749 1.189 -28.438 1.00 98.44 350 LYS A O 1
ATOM 2817 N N . TRP A 1 351 ? 13.626 0.422 -29.396 1.00 98.44 351 TRP A N 1
ATOM 2818 C CA . TRP A 1 351 ? 14.414 1.605 -29.075 1.00 98.44 351 TRP A CA 1
ATOM 2819 C C . TRP A 1 351 ? 14.163 2.756 -30.049 1.00 98.44 351 TRP A C 1
ATOM 2821 O O . TRP A 1 351 ? 14.205 2.582 -31.263 1.00 98.44 351 TRP A O 1
ATOM 2831 N N . ILE A 1 352 ? 13.985 3.952 -29.493 1.00 98.31 352 ILE A N 1
ATOM 2832 C CA . ILE A 1 352 ? 13.877 5.221 -30.215 1.00 98.31 352 ILE A CA 1
ATOM 2833 C C . ILE A 1 352 ? 15.079 6.082 -29.818 1.00 98.31 352 ILE A C 1
ATOM 2835 O O . ILE A 1 352 ? 15.341 6.278 -28.628 1.00 98.31 352 ILE A O 1
ATOM 2839 N N . ASN A 1 353 ? 15.808 6.599 -30.810 1.00 97.31 353 ASN A N 1
ATOM 2840 C CA . ASN A 1 353 ? 16.973 7.482 -30.646 1.00 97.31 353 ASN A CA 1
ATOM 2841 C C . ASN A 1 353 ? 18.145 6.901 -29.829 1.00 97.31 353 ASN A C 1
ATOM 2843 O O . ASN A 1 353 ? 18.981 7.661 -29.340 1.00 97.31 353 ASN A O 1
ATOM 2847 N N . ARG A 1 354 ? 18.235 5.572 -29.663 1.00 97.06 354 ARG A N 1
ATOM 2848 C CA . ARG A 1 354 ? 19.387 4.930 -29.007 1.00 97.06 354 ARG A CA 1
ATOM 2849 C C . ARG A 1 354 ? 20.605 4.957 -29.945 1.00 97.06 354 ARG A C 1
ATOM 2851 O O . ARG A 1 354 ? 20.515 4.366 -31.020 1.00 97.06 354 ARG A O 1
ATOM 2858 N N . PRO A 1 355 ? 21.738 5.566 -29.549 1.00 95.69 355 PRO A N 1
ATOM 2859 C CA . PRO A 1 355 ? 22.960 5.541 -30.352 1.00 95.69 355 PRO A CA 1
ATOM 2860 C C . PRO A 1 355 ? 23.527 4.125 -30.496 1.00 95.69 355 PRO A C 1
ATOM 2862 O O . PRO A 1 355 ? 23.479 3.336 -29.552 1.00 95.69 355 PRO A O 1
ATOM 2865 N N . GLU A 1 356 ? 24.131 3.824 -31.646 1.00 94.81 356 GLU A N 1
ATOM 2866 C CA . GLU A 1 356 ? 24.761 2.519 -31.899 1.00 94.81 356 GLU A CA 1
ATOM 2867 C C . GLU A 1 356 ? 25.875 2.212 -30.885 1.00 94.81 356 GLU A C 1
ATOM 2869 O O . GLU A 1 356 ? 25.969 1.102 -30.371 1.00 94.81 356 GLU A O 1
ATOM 2874 N N . THR A 1 357 ? 26.646 3.235 -30.506 1.00 95.19 357 THR A N 1
ATOM 2875 C CA . THR A 1 357 ? 27.757 3.155 -29.541 1.00 95.19 357 THR A CA 1
ATOM 2876 C C . THR A 1 357 ? 27.329 2.822 -28.108 1.00 95.19 357 THR A C 1
ATOM 2878 O O . THR A 1 357 ? 28.177 2.642 -27.244 1.00 95.19 357 THR A O 1
ATOM 2881 N N . GLU A 1 358 ? 26.027 2.799 -27.824 1.00 94.88 358 GLU A N 1
ATOM 2882 C CA . GLU A 1 358 ? 25.465 2.671 -26.475 1.00 94.88 358 GLU A CA 1
ATOM 2883 C C . GLU A 1 358 ? 24.719 1.333 -26.275 1.00 94.88 358 GLU A C 1
ATOM 2885 O O . GLU A 1 358 ? 24.170 1.079 -25.199 1.00 94.88 358 GLU A O 1
ATOM 2890 N N . LYS A 1 359 ? 24.694 0.448 -27.286 1.00 95.00 359 LYS A N 1
ATOM 2891 C CA . LYS A 1 359 ? 23.937 -0.822 -27.260 1.00 95.00 359 LYS A CA 1
ATOM 2892 C C . LYS A 1 359 ? 24.378 -1.808 -26.175 1.00 95.00 359 LYS A C 1
ATOM 2894 O O . LYS A 1 359 ? 23.537 -2.543 -25.661 1.00 95.00 359 LYS A O 1
ATOM 2899 N N . ASP A 1 360 ? 25.644 -1.776 -25.769 1.00 93.06 360 ASP A N 1
ATOM 2900 C CA . ASP A 1 360 ? 26.164 -2.648 -24.704 1.00 93.06 360 ASP A CA 1
ATOM 2901 C C . ASP A 1 360 ? 25.681 -2.229 -23.303 1.00 93.06 360 ASP A C 1
ATOM 2903 O O . ASP A 1 360 ? 25.602 -3.038 -22.372 1.00 93.06 360 ASP A O 1
ATOM 2907 N N . ILE A 1 361 ? 25.339 -0.948 -23.137 1.00 95.00 361 ILE A N 1
ATOM 2908 C CA . ILE A 1 361 ? 24.858 -0.377 -21.871 1.00 95.00 361 ILE A CA 1
ATOM 2909 C C . ILE A 1 361 ? 23.327 -0.397 -21.826 1.00 95.00 361 ILE A C 1
ATOM 2911 O O . ILE A 1 361 ? 22.732 -0.714 -20.790 1.00 95.00 361 ILE A O 1
ATOM 2915 N N . TYR A 1 362 ? 22.694 -0.071 -22.953 1.00 97.38 362 TYR A N 1
ATOM 2916 C CA . TYR A 1 362 ? 21.248 -0.016 -23.130 1.00 97.38 362 TYR A CA 1
ATOM 2917 C C . TYR A 1 362 ? 20.814 -1.130 -24.076 1.00 97.38 362 TYR A C 1
ATOM 2919 O O . TYR A 1 362 ? 20.570 -0.895 -25.256 1.00 97.38 362 TYR A O 1
ATOM 2927 N N . THR A 1 363 ? 20.751 -2.351 -23.553 1.00 98.06 363 THR A N 1
ATOM 2928 C CA . THR A 1 363 ? 20.475 -3.567 -24.330 1.00 98.06 363 THR A CA 1
ATOM 2929 C C . THR A 1 363 ? 19.007 -3.670 -24.754 1.00 98.06 363 THR A C 1
ATOM 2931 O O . THR A 1 363 ? 18.127 -3.015 -24.194 1.00 98.06 363 THR A O 1
ATOM 2934 N N . ASP A 1 364 ? 18.718 -4.511 -25.749 1.00 97.94 364 ASP A N 1
ATOM 2935 C CA . ASP A 1 364 ? 17.347 -4.731 -26.235 1.00 97.94 364 ASP A CA 1
ATOM 2936 C C . ASP A 1 364 ? 16.469 -5.482 -25.229 1.00 97.94 364 ASP A C 1
ATOM 2938 O O . ASP A 1 364 ? 15.258 -5.273 -25.177 1.00 97.94 364 ASP A O 1
ATOM 2942 N N . ASN A 1 365 ? 17.066 -6.352 -24.421 1.00 97.69 365 ASN A N 1
ATOM 2943 C CA . ASN A 1 365 ? 16.365 -7.364 -23.638 1.00 97.69 365 ASN A CA 1
ATOM 2944 C C . ASN A 1 365 ? 16.366 -7.100 -22.125 1.00 97.69 365 ASN A C 1
ATOM 2946 O O . ASN A 1 365 ? 15.879 -7.947 -21.380 1.00 97.69 365 ASN A O 1
ATOM 2950 N N . TYR A 1 366 ? 16.865 -5.956 -21.647 1.00 98.25 366 TYR A N 1
ATOM 2951 C CA . TYR A 1 366 ? 16.795 -5.579 -20.231 1.00 98.25 366 TYR A CA 1
ATOM 2952 C C . TYR A 1 366 ? 16.287 -4.154 -20.040 1.00 98.25 366 TYR A C 1
ATOM 2954 O O . TYR A 1 366 ? 16.697 -3.217 -20.719 1.00 98.25 366 TYR A O 1
ATOM 2962 N N . MET A 1 367 ? 15.468 -3.969 -19.009 1.00 97.69 367 MET A N 1
ATOM 2963 C CA . MET A 1 367 ? 15.155 -2.644 -18.479 1.00 97.69 367 MET A CA 1
ATOM 2964 C C . MET A 1 367 ? 15.179 -2.647 -16.953 1.00 97.69 367 MET A C 1
ATOM 2966 O O . MET A 1 367 ? 15.243 -3.701 -16.318 1.00 97.69 367 MET A O 1
ATOM 2970 N N . VAL A 1 368 ? 15.118 -1.460 -16.346 1.00 97.38 368 VAL A N 1
ATOM 2971 C CA . VAL A 1 368 ? 15.105 -1.311 -14.883 1.00 97.38 368 VAL A CA 1
ATOM 2972 C C . VAL A 1 368 ? 13.956 -2.121 -14.282 1.00 97.38 368 VAL A C 1
ATOM 2974 O O . VAL A 1 368 ? 12.842 -2.084 -14.807 1.00 97.38 368 VAL A O 1
ATOM 2977 N N . LYS A 1 369 ? 14.194 -2.797 -13.153 1.00 97.25 369 LYS A N 1
ATOM 2978 C CA . LYS A 1 369 ? 13.140 -3.459 -12.372 1.00 97.25 369 LYS A CA 1
ATOM 2979 C C . LYS A 1 369 ? 12.023 -2.470 -12.062 1.00 97.25 369 LYS A C 1
ATOM 2981 O O . LYS A 1 369 ? 12.278 -1.404 -11.494 1.00 97.25 369 LYS A O 1
ATOM 2986 N N . GLN A 1 370 ? 10.797 -2.841 -12.405 1.00 97.38 370 GLN A N 1
ATOM 2987 C CA . GLN A 1 370 ? 9.607 -2.067 -12.073 1.00 97.38 370 GLN A CA 1
ATOM 2988 C C . GLN A 1 370 ? 8.954 -2.593 -10.792 1.00 97.38 370 GLN A C 1
ATOM 2990 O O . GLN A 1 370 ? 9.261 -3.673 -10.287 1.00 97.38 370 GLN A O 1
ATOM 2995 N N . ALA A 1 371 ? 8.059 -1.785 -10.256 1.00 97.75 371 ALA A N 1
ATOM 2996 C CA . ALA A 1 371 ? 7.108 -2.147 -9.226 1.00 97.75 371 ALA A CA 1
ATOM 2997 C C . ALA A 1 371 ? 5.758 -1.522 -9.597 1.00 97.75 371 ALA A C 1
ATOM 2999 O O . ALA A 1 371 ? 5.718 -0.564 -10.373 1.00 97.75 371 ALA A O 1
ATOM 3000 N N . TRP A 1 372 ? 4.684 -2.048 -9.025 1.00 98.06 372 TRP A N 1
ATOM 3001 C CA . TRP A 1 372 ? 3.378 -1.412 -9.016 1.00 98.06 372 TRP A CA 1
ATOM 3002 C C . TRP A 1 372 ? 3.344 -0.318 -7.952 1.00 98.06 372 TRP A C 1
ATOM 3004 O O . TRP A 1 372 ? 3.731 -0.533 -6.797 1.00 98.06 372 TRP A O 1
ATOM 3014 N N . TRP A 1 373 ? 2.883 0.862 -8.349 1.00 98.00 373 TRP A N 1
ATOM 3015 C CA . TRP A 1 373 ? 2.715 2.019 -7.479 1.00 98.00 373 TRP A CA 1
ATOM 3016 C C . TRP A 1 373 ? 1.307 2.576 -7.637 1.00 98.00 373 TRP A C 1
ATOM 3018 O O . TRP A 1 373 ? 0.753 2.564 -8.736 1.00 98.00 373 TRP A O 1
ATOM 3028 N N . LEU A 1 374 ? 0.765 3.125 -6.556 1.00 97.81 374 LEU A N 1
ATOM 3029 C CA . LEU A 1 374 ? -0.453 3.920 -6.606 1.00 97.81 374 LEU A CA 1
ATOM 3030 C C . LEU A 1 374 ? -0.096 5.389 -6.831 1.00 97.81 374 LEU A C 1
ATOM 3032 O O . LEU A 1 374 ? 0.919 5.899 -6.331 1.00 97.81 374 LEU A O 1
ATOM 3036 N N . SER A 1 375 ? -0.912 6.059 -7.636 1.00 97.31 375 SER A N 1
ATOM 3037 C CA . SER A 1 375 ? -0.804 7.484 -7.901 1.00 97.31 375 SER A CA 1
ATOM 3038 C C . SER A 1 375 ? -0.851 8.268 -6.592 1.00 97.31 375 SER A C 1
ATOM 3040 O O . SER A 1 375 ? -1.674 8.011 -5.715 1.00 97.31 375 SER A O 1
ATOM 3042 N N . LYS A 1 376 ? 0.065 9.228 -6.447 1.00 95.50 376 LYS A N 1
ATOM 3043 C CA . LYS A 1 376 ? 0.148 10.054 -5.241 1.00 95.50 376 LYS A CA 1
ATOM 3044 C C . LYS A 1 376 ? -1.081 10.956 -5.109 1.00 95.50 376 LYS A C 1
ATOM 3046 O O . LYS A 1 376 ? -1.507 11.222 -3.994 1.00 95.50 376 LYS A O 1
ATOM 3051 N N . ASP A 1 377 ? -1.637 11.380 -6.244 1.00 95.38 377 ASP A N 1
ATOM 3052 C CA . ASP A 1 377 ? -2.803 12.255 -6.303 1.00 95.38 377 ASP A CA 1
ATOM 3053 C C . ASP A 1 377 ? -4.054 11.455 -5.921 1.00 95.38 377 ASP A C 1
ATOM 3055 O O . ASP A 1 377 ? -4.828 11.891 -5.079 1.00 95.38 377 ASP A O 1
ATOM 3059 N N . TYR A 1 378 ? -4.174 10.214 -6.410 1.00 97.31 378 TYR A N 1
ATOM 3060 C CA . TYR A 1 378 ? -5.233 9.299 -5.977 1.00 97.31 378 TYR A CA 1
ATOM 3061 C C . TYR A 1 378 ? -5.173 9.003 -4.476 1.00 97.31 378 TYR A C 1
ATOM 3063 O O . TYR A 1 378 ? -6.189 9.103 -3.797 1.00 97.31 378 TYR A O 1
ATOM 3071 N N . ILE A 1 379 ? -3.991 8.677 -3.936 1.00 96.62 379 ILE A N 1
ATOM 3072 C CA . ILE A 1 379 ? -3.828 8.426 -2.495 1.00 96.62 379 ILE A CA 1
ATOM 3073 C C . ILE A 1 379 ? -4.142 9.674 -1.671 1.00 96.62 379 ILE A C 1
ATOM 3075 O O . ILE A 1 379 ? -4.729 9.557 -0.600 1.00 96.62 379 ILE A O 1
ATOM 3079 N N . PHE A 1 380 ? -3.784 10.859 -2.167 1.00 96.44 380 PHE A N 1
ATOM 3080 C CA . PHE A 1 380 ? -4.110 12.118 -1.509 1.00 96.44 380 PHE A CA 1
ATOM 3081 C C . PHE A 1 380 ? -5.621 12.331 -1.387 1.00 96.44 380 PHE A C 1
ATOM 3083 O O . PHE A 1 380 ? -6.087 12.679 -0.306 1.00 96.44 380 PHE A O 1
ATOM 3090 N N . GLU A 1 381 ? -6.395 12.021 -2.431 1.00 96.75 381 GLU A N 1
ATOM 3091 C CA . GLU A 1 381 ? -7.862 12.078 -2.378 1.00 96.75 381 GLU A CA 1
ATOM 3092 C C . GLU A 1 381 ? -8.459 11.181 -1.285 1.00 96.75 381 GLU A C 1
ATOM 3094 O O . GLU A 1 381 ? -9.487 11.527 -0.706 1.00 96.75 381 GLU A O 1
ATOM 3099 N N . GLN A 1 382 ? -7.790 10.077 -0.935 1.00 95.88 382 GLN A N 1
ATOM 3100 C CA . GLN A 1 382 ? -8.256 9.167 0.117 1.00 95.88 382 GLN A CA 1
ATOM 3101 C C . GLN A 1 382 ? -8.021 9.705 1.532 1.00 95.88 382 GLN A C 1
ATOM 3103 O O . GLN A 1 382 ? -8.618 9.188 2.473 1.00 95.88 382 GLN A O 1
ATOM 3108 N N . ILE A 1 383 ? -7.147 10.701 1.704 1.00 96.06 383 ILE A N 1
ATOM 3109 C CA . ILE A 1 383 ? -6.749 11.233 3.019 1.00 96.06 383 ILE A CA 1
ATOM 3110 C C . ILE A 1 383 ? -7.003 12.734 3.183 1.00 96.06 383 ILE A C 1
ATOM 3112 O O . ILE A 1 383 ? -6.720 13.279 4.249 1.00 96.06 383 ILE A O 1
ATOM 3116 N N . LYS A 1 384 ? -7.479 13.425 2.141 1.00 95.19 384 LYS A N 1
ATOM 3117 C CA . LYS A 1 384 ? -7.639 14.889 2.140 1.00 95.19 384 LYS A CA 1
ATOM 3118 C C . LYS A 1 384 ? -8.626 15.395 3.194 1.00 95.19 384 LYS A C 1
ATOM 3120 O O . LYS A 1 384 ? -8.512 16.529 3.636 1.00 95.19 384 LYS A O 1
ATOM 3125 N N . ASP A 1 385 ? -9.576 14.561 3.601 1.00 94.62 385 ASP A N 1
ATOM 3126 C CA . ASP A 1 385 ? -10.533 14.833 4.675 1.00 94.62 385 ASP A CA 1
ATOM 3127 C C . ASP A 1 385 ? -9.866 14.967 6.049 1.00 94.62 385 ASP A C 1
ATOM 3129 O O . ASP A 1 385 ? -10.403 15.647 6.912 1.00 94.62 385 ASP A O 1
ATOM 3133 N N . LEU A 1 386 ? -8.666 14.404 6.240 1.00 94.12 386 LEU A N 1
ATOM 3134 C CA . LEU A 1 386 ? -7.883 14.602 7.464 1.00 94.12 386 LEU A CA 1
ATOM 3135 C C . LEU A 1 386 ? -7.212 15.984 7.546 1.00 94.12 386 LEU A C 1
ATOM 3137 O O . LEU A 1 386 ? -6.650 16.319 8.584 1.00 94.12 386 LEU A O 1
ATOM 3141 N N . LEU A 1 387 ? -7.187 16.752 6.452 1.00 88.00 387 LEU A N 1
ATOM 3142 C CA . LEU A 1 387 ? -6.525 18.063 6.382 1.00 88.00 387 LEU A CA 1
ATOM 3143 C C . LEU A 1 387 ? -7.477 19.238 6.649 1.00 88.00 387 LEU A C 1
ATOM 3145 O O . LEU A 1 387 ? -7.055 20.383 6.487 1.00 88.00 387 LEU A O 1
ATOM 3149 N N . GLN A 1 388 ? -8.740 18.950 6.973 1.00 68.31 388 GLN A N 1
ATOM 3150 C CA . GLN A 1 388 ? -9.806 19.939 7.156 1.00 68.31 388 GLN A CA 1
ATOM 3151 C C . GLN A 1 388 ? -9.777 20.612 8.525 1.00 68.31 388 GLN A C 1
ATOM 3153 O O . GLN A 1 388 ? -9.407 19.940 9.516 1.00 68.31 388 GLN A O 1
#

pLDDT: mean 91.73, std 9.65, range [45.97, 98.69]

Sequence (388 aa):
PKDTVLEISDKDFEIIKQDWEKISKLINESKAEELSEGMTNYLGACTKAATGAEFTTQVGSEIKPKPRAYSFKTKFINELINTQIIGNNHSAAINSIVKDANELKNNSLEEIIISRFLPFYPTNKKVWSQQDLIENFKIKTNEKSQKNLNNMIIRRILNLPKSKAEVTSEEIEKAEIRLKTITLRDGKPKEHFKFQSIPSFEALVSENWEDSSVADLLDRTKFLLLVFNDLNDKQPGKNTYETNPEKIFFVGAKFWNMPASDIYGPCKAVWKSDVDKLKKGVELTYTKDSSGKVKILNNFIKPSLENVLHLRPGASKSQYNAPYYKTIIENGKEKKKYMNNSSKLPCNSKWINRPETEKDIYTDNYMVKQAWWLSKDYIFEQIKDLLQ